Protein AF-W1I5A1-F1 (afdb_monomer)

pLDDT: mean 77.38, std 24.33, range [21.52, 97.81]

Sequence (381 aa):
MKEDLYLESRDSIVVKSNDLIQKSRFKLNLQQQKIILFLVSQIKQTDDDFKEYTFDIREFCRICGLDSIGGTNYETLKSALKELRDKSLYIMIDKNTETLVSWLDHVTFYKDKGLVSVSLDKAMKPYLLHLHENFTKYELIYTLRMKRKATPRLYELLKSYHYNSLKPYTVEFELDRLRTLLDSTKKTYDSFKYFRQFVLAPAIEEINEQTDIKVEMQTISYKRTVNAIRFTIEPQKPVDSFAHAAETDSIFMKKLESKQNQPKQKKQTEQQPKEKSKAGTELIEESQVQPQEAAEKPAQTAEHQPEPTDLNPAAQNAEPAGKPKRIQVRIYLKGQKDKPIKTFSSYDRTDIDRKTKEWLEENSYPLYSTSVGTSFRWEVS

Mean predicted aligned error: 17.55 Å

Structure (mmCIF, N/CA/C/O backbone):
data_AF-W1I5A1-F1
#
_entry.id   AF-W1I5A1-F1
#
loop_
_atom_site.group_PDB
_atom_site.id
_atom_site.type_symbol
_atom_site.label_atom_id
_atom_site.label_alt_id
_atom_site.label_comp_id
_atom_site.label_asym_id
_atom_site.label_entity_id
_atom_site.label_seq_id
_atom_site.pdbx_PDB_ins_code
_atom_site.Cartn_x
_atom_site.Cartn_y
_atom_site.Cartn_z
_atom_site.occupancy
_atom_site.B_iso_or_equiv
_atom_site.auth_seq_id
_atom_site.auth_comp_id
_atom_site.auth_asym_id
_atom_site.auth_atom_id
_atom_site.pdbx_PDB_model_num
ATOM 1 N N . MET A 1 1 ? 7.878 14.675 -24.325 1.00 37.81 1 MET A N 1
ATOM 2 C CA . MET A 1 1 ? 8.852 13.583 -24.048 1.00 37.81 1 MET A CA 1
ATOM 3 C C . MET A 1 1 ? 9.216 13.367 -22.574 1.00 37.81 1 MET A C 1
ATOM 5 O O . MET A 1 1 ? 9.738 12.303 -22.278 1.00 37.81 1 MET A O 1
ATOM 9 N N . LYS A 1 2 ? 9.022 14.312 -21.633 1.00 43.59 2 LYS A N 1
ATOM 10 C CA . LYS A 1 2 ? 9.286 14.067 -20.186 1.00 43.59 2 LYS A CA 1
ATOM 11 C C . LYS A 1 2 ? 8.039 14.109 -19.296 1.00 43.59 2 LYS A C 1
ATOM 13 O O . LYS A 1 2 ? 8.097 13.635 -18.160 1.00 43.59 2 LYS A O 1
ATOM 18 N N . GLU A 1 3 ? 6.946 14.679 -19.784 1.00 41.81 3 GLU A N 1
ATOM 19 C CA . GLU A 1 3 ? 5.642 14.698 -19.109 1.00 41.81 3 GLU A CA 1
ATOM 20 C C . GLU A 1 3 ? 4.789 13.495 -19.530 1.00 41.81 3 GLU A C 1
ATOM 22 O O . GLU A 1 3 ? 4.061 12.946 -18.708 1.00 41.81 3 GLU A O 1
ATOM 27 N N . ASP A 1 4 ? 4.961 13.052 -20.777 1.00 45.72 4 ASP A N 1
ATOM 28 C CA . ASP A 1 4 ? 4.125 12.081 -21.483 1.00 45.72 4 ASP A CA 1
ATOM 29 C C . ASP A 1 4 ? 3.917 10.787 -20.676 1.00 45.72 4 ASP A C 1
ATOM 31 O O . ASP A 1 4 ? 2.776 10.440 -20.402 1.00 45.72 4 ASP A O 1
ATOM 35 N N . LEU A 1 5 ? 4.978 10.147 -20.159 1.00 50.78 5 LEU A N 1
ATOM 36 C CA . LEU A 1 5 ? 4.840 8.891 -19.403 1.00 50.78 5 LEU A CA 1
ATOM 37 C C . LEU A 1 5 ? 4.122 9.042 -18.046 1.00 50.78 5 LEU A C 1
ATOM 39 O O . LEU A 1 5 ? 3.506 8.097 -17.557 1.00 50.78 5 LEU A O 1
ATOM 43 N N . TYR A 1 6 ? 4.179 10.221 -17.412 1.00 49.97 6 TYR A N 1
ATOM 44 C CA . TYR A 1 6 ? 3.407 10.462 -16.186 1.00 49.97 6 TYR A CA 1
ATOM 45 C C . TYR A 1 6 ? 1.931 10.721 -16.508 1.00 49.97 6 TYR A C 1
ATOM 47 O O . TYR A 1 6 ? 1.055 10.265 -15.773 1.00 49.97 6 TYR A O 1
ATOM 55 N N . LEU A 1 7 ? 1.653 11.395 -17.628 1.00 47.50 7 LEU A N 1
ATOM 56 C CA . LEU A 1 7 ? 0.304 11.537 -18.174 1.00 47.50 7 LEU A CA 1
ATOM 57 C C . LEU A 1 7 ? -0.276 10.174 -18.593 1.00 47.50 7 LEU A C 1
ATOM 59 O O . LEU A 1 7 ? -1.384 9.861 -18.179 1.00 47.50 7 LEU A O 1
ATOM 63 N N . GLU A 1 8 ? 0.490 9.307 -19.258 1.00 54.66 8 GLU A N 1
ATOM 64 C CA . GLU A 1 8 ? 0.111 7.906 -19.532 1.00 54.66 8 GLU A CA 1
ATOM 65 C C . GLU A 1 8 ? -0.122 7.102 -18.233 1.00 54.66 8 GLU A C 1
ATOM 67 O O . GLU A 1 8 ? -1.009 6.248 -18.158 1.00 54.66 8 GLU A O 1
ATOM 72 N N . SER A 1 9 ? 0.622 7.406 -17.161 1.00 56.25 9 SER A N 1
ATOM 73 C CA . SER A 1 9 ? 0.413 6.782 -15.847 1.00 56.25 9 SER A CA 1
ATOM 74 C C . SER A 1 9 ? -0.837 7.272 -15.097 1.00 56.25 9 SER A C 1
ATOM 76 O O . SER A 1 9 ? -1.254 6.607 -14.145 1.00 56.25 9 SER A O 1
ATOM 78 N N . ARG A 1 10 ? -1.467 8.388 -15.512 1.00 57.09 10 ARG A N 1
ATOM 79 C CA . ARG A 1 10 ? -2.765 8.827 -14.956 1.00 57.09 10 ARG A CA 1
ATOM 80 C C . ARG A 1 10 ? -3.887 7.873 -15.352 1.00 57.09 10 ARG A C 1
ATOM 82 O O . ARG A 1 10 ? -4.653 7.466 -14.485 1.00 57.09 10 ARG A O 1
ATOM 89 N N . ASP A 1 11 ? -3.907 7.462 -16.617 1.00 68.50 11 ASP A N 1
ATOM 90 C CA . ASP A 1 11 ? -4.944 6.589 -17.186 1.00 68.50 11 ASP A CA 1
ATOM 91 C C . ASP A 1 11 ? -4.661 5.090 -16.941 1.00 68.50 11 ASP A C 1
ATOM 93 O O . ASP A 1 11 ? -5.440 4.214 -17.320 1.00 68.50 11 ASP A O 1
ATOM 97 N N . SER A 1 12 ? -3.540 4.772 -16.285 1.00 86.19 12 SER A N 1
ATOM 98 C CA . SER A 1 12 ? -3.162 3.403 -15.931 1.00 86.19 12 SER A CA 1
ATOM 99 C C . SER A 1 12 ? -4.058 2.841 -14.823 1.00 86.19 12 SER A C 1
ATOM 101 O O . SER A 1 12 ? -4.171 3.408 -13.735 1.00 86.19 12 SER A O 1
ATOM 103 N N . ILE A 1 13 ? -4.657 1.674 -15.070 1.00 91.44 13 ILE A N 1
ATOM 104 C CA . ILE A 1 13 ? -5.559 0.989 -14.134 1.00 91.44 13 ILE A CA 1
ATOM 105 C C . ILE A 1 13 ? -4.813 -0.157 -13.446 1.00 91.44 13 ILE A C 1
ATOM 107 O O . ILE A 1 13 ? -4.116 -0.936 -14.089 1.00 91.44 13 ILE A O 1
ATOM 111 N N . VAL A 1 14 ? -5.001 -0.299 -12.136 1.00 94.38 14 VAL A N 1
ATOM 112 C CA . VAL A 1 14 ? -4.574 -1.480 -11.378 1.00 94.38 14 VAL A CA 1
ATOM 113 C C . VAL A 1 14 ? -5.748 -2.450 -11.287 1.00 94.38 14 VAL A C 1
ATOM 115 O O . VAL A 1 14 ? -6.845 -2.048 -10.899 1.00 94.38 14 VAL A O 1
ATOM 118 N N . VAL A 1 15 ? -5.519 -3.726 -11.607 1.00 94.44 15 VAL A N 1
ATOM 119 C CA . VAL A 1 15 ? -6.516 -4.803 -11.480 1.00 94.44 15 VAL A CA 1
ATOM 120 C C . VAL A 1 15 ? -5.944 -5.925 -10.615 1.00 94.44 15 VAL A C 1
ATOM 122 O O . VAL A 1 15 ? -4.810 -6.353 -10.820 1.00 94.44 15 VAL A O 1
ATOM 125 N N . LYS A 1 16 ? -6.711 -6.384 -9.620 1.00 94.75 16 LYS A N 1
ATOM 126 C CA . LYS A 1 16 ? -6.324 -7.480 -8.712 1.00 94.75 16 LYS A CA 1
ATOM 127 C C . LYS A 1 16 ? -7.543 -8.277 -8.275 1.00 94.75 16 LYS A C 1
ATOM 129 O O . LYS A 1 16 ? -8.599 -7.695 -8.037 1.00 94.75 16 LYS A O 1
ATOM 134 N N . SER A 1 17 ? -7.384 -9.581 -8.075 1.00 94.00 17 SER A N 1
ATOM 135 C CA . SER A 1 17 ? -8.409 -10.402 -7.420 1.00 94.00 17 SER A CA 1
ATOM 136 C C . SER A 1 17 ? -8.739 -9.886 -6.010 1.00 94.00 17 SER A C 1
ATOM 138 O O . SER A 1 17 ? -7.867 -9.428 -5.262 1.00 94.00 17 SER A O 1
ATOM 140 N N . ASN A 1 18 ? -10.005 -10.012 -5.617 1.00 93.00 18 ASN A N 1
ATOM 141 C CA . ASN A 1 18 ? -10.470 -9.677 -4.274 1.00 93.00 18 ASN A CA 1
ATOM 142 C C . ASN A 1 18 ? -9.824 -10.584 -3.228 1.00 93.00 18 ASN A C 1
ATOM 144 O O . ASN A 1 18 ? -9.562 -10.128 -2.123 1.00 93.00 18 ASN A O 1
ATOM 148 N N . ASP A 1 19 ? -9.477 -11.822 -3.576 1.00 90.25 19 ASP A N 1
ATOM 149 C CA . ASP A 1 19 ? -8.738 -12.730 -2.698 1.00 90.25 19 ASP A CA 1
ATOM 150 C C . ASP A 1 19 ? -7.341 -12.202 -2.356 1.00 90.25 19 ASP A C 1
ATOM 152 O O . ASP A 1 19 ? -6.984 -12.112 -1.175 1.00 90.25 19 ASP A O 1
ATOM 156 N N . LEU A 1 20 ? -6.582 -11.746 -3.361 1.00 92.06 20 LEU A N 1
ATOM 157 C CA . LEU A 1 20 ? -5.288 -11.098 -3.142 1.00 92.06 20 LEU A CA 1
ATOM 158 C C . LEU A 1 20 ? -5.415 -9.790 -2.358 1.00 92.06 20 LEU A C 1
ATOM 160 O O . LEU A 1 20 ? -4.463 -9.399 -1.685 1.00 92.06 20 LEU A O 1
ATOM 164 N N . ILE A 1 21 ? -6.561 -9.112 -2.389 1.00 92.94 21 ILE A N 1
ATOM 165 C CA . ILE A 1 21 ? -6.779 -7.916 -1.570 1.00 92.94 21 ILE A CA 1
ATOM 166 C C . ILE A 1 21 ? -7.213 -8.281 -0.142 1.00 92.94 21 ILE A C 1
ATOM 168 O O . ILE A 1 21 ? -6.615 -7.779 0.806 1.00 92.94 21 ILE A O 1
ATOM 172 N N . GLN A 1 22 ? -8.212 -9.140 0.045 1.00 91.31 22 GLN A N 1
ATOM 173 C CA . GLN A 1 22 ? -8.935 -9.328 1.310 1.00 91.31 22 GLN A CA 1
ATOM 174 C C . GLN A 1 22 ? -8.353 -10.422 2.218 1.00 91.31 22 GLN A C 1
ATOM 176 O O . GLN A 1 22 ? -8.508 -10.344 3.443 1.00 91.31 22 GLN A O 1
ATOM 181 N N . LYS A 1 23 ? -7.717 -11.456 1.645 1.00 86.19 23 LYS A N 1
ATOM 182 C CA . LYS A 1 23 ? -7.197 -12.623 2.391 1.00 86.19 23 LYS A CA 1
ATOM 183 C C . LYS A 1 23 ? -5.711 -12.493 2.744 1.00 86.19 23 LYS A C 1
ATOM 185 O O . LYS A 1 23 ? -5.249 -13.092 3.711 1.00 86.19 23 LYS A O 1
ATOM 190 N N . SER A 1 24 ? -4.973 -11.692 1.984 1.00 83.69 24 SER A N 1
ATOM 191 C CA . SER A 1 24 ? -3.522 -11.528 2.091 1.00 83.69 24 SER A CA 1
ATOM 192 C C . SER A 1 24 ? -3.062 -10.618 3.241 1.00 83.69 24 SER A C 1
ATOM 194 O O . SER A 1 24 ? -3.786 -9.749 3.743 1.00 83.69 24 SER A O 1
ATOM 196 N N . ARG A 1 25 ? -1.792 -10.770 3.638 1.00 81.62 25 ARG A N 1
ATOM 197 C CA . ARG A 1 25 ? -1.124 -9.923 4.641 1.00 81.62 25 ARG A CA 1
ATOM 198 C C . ARG A 1 25 ? 0.239 -9.487 4.107 1.00 81.62 25 ARG A C 1
ATOM 200 O O . ARG A 1 25 ? 1.109 -10.321 3.884 1.00 81.62 25 ARG A O 1
ATOM 207 N N . PHE A 1 26 ? 0.438 -8.182 3.920 1.00 79.12 26 PHE A N 1
ATOM 208 C CA . PHE A 1 26 ? 1.614 -7.644 3.230 1.00 79.12 26 PHE A CA 1
ATOM 209 C C . PHE A 1 26 ? 2.441 -6.713 4.126 1.00 79.12 26 PHE A C 1
ATOM 211 O O . PHE A 1 26 ? 1.962 -5.659 4.541 1.00 79.12 26 PHE A O 1
ATOM 218 N N . LYS A 1 27 ? 3.721 -7.034 4.357 1.00 87.81 27 LYS A N 1
ATOM 219 C CA . LYS A 1 27 ? 4.655 -6.183 5.128 1.00 87.81 27 LYS A CA 1
ATOM 220 C C . LYS A 1 27 ? 5.444 -5.213 4.242 1.00 87.81 27 LYS A C 1
ATOM 222 O O . LYS A 1 27 ? 6.680 -5.161 4.262 1.00 87.81 27 LYS A O 1
ATOM 227 N N . LEU A 1 28 ? 4.717 -4.456 3.421 1.00 91.94 28 LEU A N 1
ATOM 228 C CA . LEU A 1 28 ? 5.284 -3.510 2.457 1.00 91.94 28 LEU A CA 1
ATOM 229 C C . LEU A 1 28 ? 5.309 -2.081 3.010 1.00 91.94 28 LEU A C 1
ATOM 231 O O . LEU A 1 28 ? 4.318 -1.581 3.552 1.00 91.94 28 LEU A O 1
ATOM 235 N N . ASN A 1 29 ? 6.441 -1.396 2.843 1.00 92.75 29 ASN A N 1
ATOM 236 C CA . ASN A 1 29 ? 6.502 0.051 3.049 1.00 92.75 29 ASN A CA 1
ATOM 237 C C . ASN A 1 29 ? 5.750 0.786 1.912 1.00 92.75 29 ASN A C 1
ATOM 239 O O . ASN A 1 29 ? 5.402 0.180 0.902 1.00 92.75 29 ASN A O 1
ATOM 243 N N . LEU A 1 30 ? 5.482 2.088 2.069 1.00 93.25 30 LEU A N 1
ATOM 244 C CA . LEU A 1 30 ? 4.704 2.862 1.087 1.00 93.25 30 LEU A CA 1
ATOM 245 C C . LEU A 1 30 ? 5.304 2.816 -0.329 1.00 93.25 30 LEU A C 1
ATOM 247 O O . LEU A 1 30 ? 4.573 2.711 -1.306 1.00 93.25 30 LEU A O 1
ATOM 251 N N . GLN A 1 31 ? 6.631 2.877 -0.436 1.00 92.31 31 GLN A N 1
ATOM 252 C CA . GLN A 1 31 ? 7.333 2.870 -1.718 1.00 92.31 31 GLN A CA 1
ATOM 253 C C . GLN A 1 31 ? 7.215 1.499 -2.392 1.00 92.31 31 GLN A C 1
ATOM 255 O O . GLN A 1 31 ? 6.891 1.411 -3.567 1.00 92.31 31 GLN A O 1
ATOM 260 N N . GLN A 1 32 ? 7.377 0.419 -1.624 1.00 94.31 32 GLN A N 1
ATOM 261 C CA . GLN A 1 32 ? 7.165 -0.955 -2.089 1.00 94.31 32 GLN A CA 1
ATOM 262 C C . GLN A 1 32 ? 5.728 -1.204 -2.558 1.00 94.31 32 GLN A C 1
ATOM 264 O O . GLN A 1 32 ? 5.537 -1.872 -3.568 1.00 94.31 32 GLN A O 1
ATOM 269 N N . GLN A 1 33 ? 4.727 -0.640 -1.872 1.00 94.94 33 GLN A N 1
ATOM 270 C CA . GLN A 1 33 ? 3.340 -0.689 -2.346 1.00 94.94 33 GLN A CA 1
ATOM 271 C C . GLN A 1 33 ? 3.211 0.007 -3.709 1.00 94.94 33 GLN A C 1
ATOM 273 O O . GLN A 1 33 ? 2.696 -0.602 -4.639 1.00 94.94 33 GLN A O 1
ATOM 278 N N . LYS A 1 34 ? 3.747 1.227 -3.868 1.00 94.12 34 LYS A N 1
ATOM 279 C CA . LYS A 1 34 ? 3.714 1.964 -5.147 1.00 94.12 34 LYS A CA 1
ATOM 280 C C . LYS A 1 34 ? 4.428 1.237 -6.287 1.00 94.12 34 LYS A C 1
ATOM 282 O O . LYS A 1 34 ? 3.874 1.179 -7.376 1.00 94.12 34 LYS A O 1
ATOM 287 N N . ILE A 1 35 ? 5.587 0.626 -6.026 1.00 95.12 35 ILE A N 1
ATOM 288 C CA . ILE A 1 35 ? 6.309 -0.209 -7.002 1.00 95.12 35 ILE A CA 1
ATOM 289 C C . ILE A 1 35 ? 5.425 -1.362 -7.486 1.00 95.12 35 ILE A C 1
ATOM 291 O O . ILE A 1 35 ? 5.276 -1.548 -8.688 1.00 95.12 35 ILE A O 1
ATOM 295 N N . ILE A 1 36 ? 4.808 -2.118 -6.572 1.00 95.19 36 ILE A N 1
ATOM 296 C CA . ILE A 1 36 ? 3.917 -3.227 -6.943 1.00 95.19 36 ILE A CA 1
ATOM 297 C C . ILE A 1 36 ? 2.693 -2.739 -7.707 1.00 95.19 36 ILE A C 1
ATOM 299 O O . ILE A 1 36 ? 2.301 -3.361 -8.686 1.00 95.19 36 ILE A O 1
ATOM 303 N N . LEU A 1 37 ? 2.091 -1.634 -7.280 1.00 95.12 37 LEU A N 1
ATOM 304 C CA . LEU A 1 37 ? 0.915 -1.068 -7.933 1.00 95.12 37 LEU A CA 1
ATOM 305 C C . LEU A 1 37 ? 1.238 -0.603 -9.358 1.00 95.12 37 LEU A C 1
ATOM 307 O O . LEU A 1 37 ? 0.481 -0.914 -10.273 1.00 95.12 37 LEU A O 1
ATOM 311 N N . PHE A 1 38 ? 2.391 0.039 -9.555 1.00 94.50 38 PHE A N 1
ATOM 312 C CA . PHE A 1 38 ? 2.901 0.409 -10.873 1.00 94.50 38 PHE A CA 1
ATOM 313 C C . PHE A 1 38 ? 3.187 -0.818 -11.752 1.00 94.50 38 PHE A C 1
ATOM 315 O O . PHE A 1 38 ? 2.728 -0.860 -12.886 1.00 94.50 38 PHE A O 1
ATOM 322 N N . LEU A 1 39 ? 3.873 -1.847 -11.236 1.00 94.88 39 LEU A N 1
ATOM 323 C CA . LEU A 1 39 ? 4.146 -3.076 -11.998 1.00 94.88 39 LEU A CA 1
ATOM 324 C C . LEU A 1 39 ? 2.858 -3.819 -12.388 1.00 94.88 39 LEU A C 1
ATOM 326 O O . LEU A 1 39 ? 2.734 -4.272 -13.522 1.00 94.88 39 LEU A O 1
ATOM 330 N N . VAL A 1 40 ? 1.879 -3.907 -11.482 1.00 95.06 40 VAL A N 1
ATOM 331 C CA . VAL A 1 40 ? 0.571 -4.521 -11.768 1.00 95.06 40 VAL A CA 1
ATOM 332 C C . VAL A 1 40 ? -0.203 -3.730 -12.827 1.00 95.06 40 VAL A C 1
ATOM 334 O O . VAL A 1 40 ? -0.901 -4.341 -13.628 1.00 95.06 40 VAL A O 1
ATOM 337 N N . SER A 1 41 ? -0.059 -2.402 -12.899 1.00 93.50 41 SER A N 1
ATOM 338 C CA . SER A 1 41 ? -0.727 -1.605 -13.940 1.00 93.50 41 SER A CA 1
ATOM 339 C C . SER A 1 41 ? -0.142 -1.790 -15.347 1.00 93.50 41 SER A C 1
ATOM 341 O O . SER A 1 41 ? -0.739 -1.312 -16.306 1.00 93.50 41 SER A O 1
ATOM 343 N N . GLN A 1 42 ? 1.025 -2.434 -15.486 1.00 92.50 42 GLN A N 1
ATOM 344 C CA . GLN A 1 42 ? 1.625 -2.737 -16.794 1.00 92.50 42 GLN A CA 1
ATOM 345 C C . GLN A 1 42 ? 1.075 -4.030 -17.419 1.00 92.50 42 GLN A C 1
ATOM 347 O O . GLN A 1 42 ? 1.330 -4.299 -18.594 1.00 92.50 42 GLN A O 1
ATOM 352 N N . ILE A 1 43 ? 0.327 -4.824 -16.646 1.00 91.94 43 ILE A N 1
ATOM 353 C CA . ILE A 1 43 ? -0.321 -6.055 -17.102 1.00 91.94 43 ILE A CA 1
ATOM 354 C C . ILE A 1 43 ? -1.475 -5.692 -18.039 1.00 91.94 43 ILE A C 1
ATOM 356 O O . ILE A 1 43 ? -2.386 -4.950 -17.663 1.00 91.94 43 ILE A O 1
ATOM 360 N N . LYS A 1 44 ? -1.485 -6.257 -19.247 1.00 88.25 44 LYS A N 1
ATOM 361 C CA . LYS A 1 44 ? -2.613 -6.118 -20.177 1.00 88.25 44 LYS A CA 1
ATOM 362 C C . LYS A 1 44 ? -3.618 -7.242 -19.952 1.00 88.25 44 LYS A C 1
ATOM 364 O O . LYS A 1 44 ? -3.255 -8.368 -19.636 1.00 88.25 44 LYS A O 1
ATOM 369 N N . GLN A 1 45 ? -4.898 -6.965 -20.200 1.00 81.75 45 GLN A N 1
ATOM 370 C CA . GLN A 1 45 ? -5.968 -7.974 -20.099 1.00 81.75 45 GLN A CA 1
ATOM 371 C C . GLN A 1 45 ? -5.786 -9.157 -21.071 1.00 81.75 45 GLN A C 1
ATOM 373 O O . GLN A 1 45 ? -6.380 -10.210 -20.874 1.00 81.75 45 GLN A O 1
ATOM 378 N N . THR A 1 46 ? -4.970 -8.972 -22.113 1.00 85.06 46 THR A N 1
ATOM 379 C CA . THR A 1 46 ? -4.618 -9.962 -23.140 1.00 85.06 46 THR A CA 1
ATOM 380 C C . THR A 1 46 ? -3.300 -10.695 -22.856 1.00 85.06 46 THR A C 1
ATOM 382 O O . THR A 1 46 ? -2.751 -11.303 -23.769 1.00 85.06 46 THR A O 1
ATOM 385 N N . ASP A 1 47 ? -2.715 -10.558 -21.663 1.00 89.75 47 ASP A N 1
ATOM 386 C CA . ASP A 1 47 ? -1.450 -11.215 -21.318 1.00 89.75 47 ASP A CA 1
ATOM 387 C C . ASP A 1 47 ? -1.703 -12.591 -20.677 1.00 89.75 47 ASP A C 1
ATOM 389 O O . ASP A 1 47 ? -2.237 -12.669 -19.573 1.00 89.75 47 ASP A O 1
ATOM 393 N N . ASP A 1 48 ? -1.271 -13.670 -21.341 1.00 90.62 48 ASP A N 1
ATOM 394 C CA . ASP A 1 48 ? -1.348 -15.052 -20.818 1.00 90.62 48 ASP A CA 1
ATOM 395 C C . ASP A 1 48 ? -0.186 -15.411 -19.855 1.00 90.62 48 ASP A C 1
ATOM 397 O O . ASP A 1 48 ? -0.215 -16.397 -19.106 1.00 90.62 48 ASP A O 1
ATOM 401 N N . ASP A 1 49 ? 0.881 -14.607 -19.862 1.00 93.06 49 ASP A N 1
ATOM 402 C CA . ASP A 1 49 ? 2.030 -14.729 -18.962 1.00 93.06 49 ASP A CA 1
ATOM 403 C C . ASP A 1 49 ? 2.565 -13.349 -18.560 1.00 93.06 49 ASP A C 1
ATOM 405 O O . ASP A 1 49 ? 2.426 -12.365 -19.293 1.00 93.06 49 ASP A O 1
ATOM 409 N N . PHE A 1 50 ? 3.225 -13.286 -17.405 1.00 92.25 50 PHE A N 1
ATOM 410 C CA . PHE A 1 50 ? 3.970 -12.106 -17.000 1.00 92.25 50 PHE A CA 1
ATOM 411 C C . PHE A 1 50 ? 5.207 -11.941 -17.879 1.00 92.25 50 PHE A C 1
ATOM 413 O O . PHE A 1 50 ? 5.988 -12.869 -18.092 1.00 92.25 50 PHE A O 1
ATOM 420 N N . LYS A 1 51 ? 5.392 -10.716 -18.363 1.00 91.25 51 LYS A N 1
ATOM 421 C CA . LYS A 1 51 ? 6.544 -10.309 -19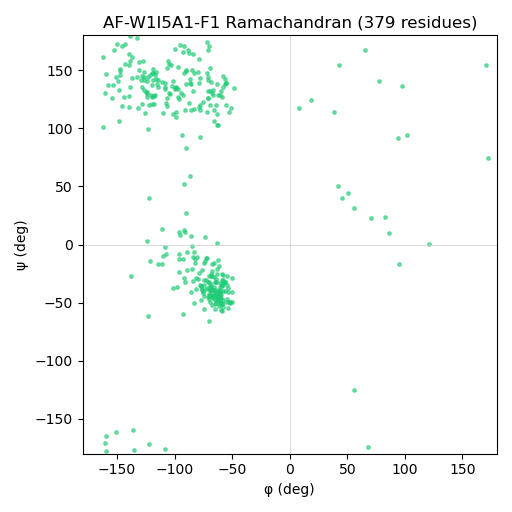.167 1.00 91.25 51 LYS A CA 1
ATOM 422 C C . LYS A 1 51 ? 7.642 -9.742 -18.264 1.00 91.25 51 LYS A C 1
ATOM 424 O O . LYS A 1 51 ? 7.400 -9.410 -17.103 1.00 91.25 51 LYS A O 1
ATOM 429 N N . GLU A 1 52 ? 8.849 -9.611 -18.806 1.00 93.31 52 GLU A N 1
ATOM 430 C CA . GLU A 1 52 ? 9.850 -8.714 -18.226 1.00 93.31 52 GLU A CA 1
ATOM 431 C C . GLU A 1 52 ? 9.473 -7.268 -18.565 1.00 93.31 52 GLU A C 1
ATOM 433 O O . GLU A 1 52 ? 9.341 -6.909 -19.737 1.00 93.31 52 GLU A O 1
ATOM 438 N N . TYR A 1 53 ? 9.303 -6.434 -17.542 1.00 93.38 53 TYR A N 1
ATOM 439 C CA . TYR A 1 53 ? 8.999 -5.017 -17.698 1.00 93.38 53 TYR A CA 1
ATOM 440 C C . TYR A 1 53 ? 10.277 -4.198 -17.485 1.00 93.38 53 TYR A C 1
ATOM 442 O O . TYR A 1 53 ? 10.810 -4.152 -16.375 1.00 93.38 53 TYR A O 1
ATOM 450 N N . THR A 1 54 ? 10.779 -3.565 -18.550 1.00 94.88 54 THR A N 1
ATOM 451 C CA . THR A 1 54 ? 12.000 -2.739 -18.533 1.00 94.88 54 THR A CA 1
ATOM 452 C C . THR A 1 54 ? 11.677 -1.243 -18.461 1.00 94.88 54 THR A C 1
ATOM 454 O O . THR A 1 54 ? 10.853 -0.752 -19.226 1.00 94.88 54 THR A O 1
ATOM 457 N N . PHE A 1 55 ? 12.378 -0.502 -17.594 1.00 92.94 55 PHE A N 1
ATOM 458 C CA . PHE A 1 55 ? 12.180 0.936 -17.349 1.00 92.94 55 PHE A CA 1
ATOM 459 C C . PHE A 1 55 ? 13.517 1.690 -17.189 1.00 92.94 55 PHE A C 1
ATOM 461 O O . PHE A 1 55 ? 14.501 1.114 -16.716 1.00 92.94 55 PHE A O 1
ATOM 468 N N . ASP A 1 56 ? 13.554 3.000 -17.485 1.00 92.56 56 ASP A N 1
ATOM 469 C CA . ASP A 1 56 ? 14.645 3.887 -17.030 1.00 92.56 56 ASP A CA 1
ATOM 470 C C . ASP A 1 56 ? 14.592 4.029 -15.499 1.00 92.56 56 ASP A C 1
ATOM 472 O O . ASP A 1 56 ? 13.541 4.262 -14.900 1.00 92.56 56 ASP A O 1
ATOM 476 N N . ILE A 1 57 ? 15.744 3.888 -14.842 1.00 90.81 57 ILE A N 1
ATOM 477 C CA . ILE A 1 57 ? 15.842 3.867 -13.373 1.00 90.81 57 ILE A CA 1
ATOM 478 C C . ILE A 1 57 ? 15.410 5.197 -12.735 1.00 90.81 57 ILE A C 1
ATOM 480 O O . ILE A 1 57 ? 14.878 5.208 -11.622 1.00 90.81 57 ILE A O 1
ATOM 484 N N . ARG A 1 58 ? 15.637 6.332 -13.403 1.00 86.62 58 ARG A N 1
ATOM 485 C CA . ARG A 1 58 ? 15.225 7.658 -12.913 1.00 86.62 58 ARG A CA 1
ATOM 486 C C . ARG A 1 58 ? 13.723 7.838 -13.086 1.00 86.62 58 ARG A C 1
ATOM 488 O O . ARG A 1 58 ? 13.083 8.327 -12.164 1.00 86.62 58 ARG A O 1
ATOM 495 N N . GLU A 1 59 ? 13.171 7.403 -14.215 1.00 84.38 59 GLU A N 1
ATOM 496 C CA . GLU A 1 59 ? 11.726 7.394 -14.479 1.00 84.38 59 GLU A CA 1
ATOM 497 C C . GLU A 1 59 ? 10.965 6.553 -13.444 1.00 84.38 59 GLU A C 1
ATOM 499 O O . GLU A 1 59 ? 10.047 7.055 -12.795 1.00 84.38 59 GLU A O 1
ATOM 504 N N . PHE A 1 60 ? 11.401 5.312 -13.210 1.00 90.00 60 PHE A N 1
ATOM 505 C CA . PHE A 1 60 ? 10.807 4.419 -12.210 1.00 90.00 60 PHE A CA 1
ATOM 506 C C . PHE A 1 60 ? 10.853 5.068 -10.815 1.00 90.00 60 PHE A C 1
ATOM 508 O O . PHE A 1 60 ? 9.835 5.162 -10.120 1.00 90.00 60 PHE A O 1
ATOM 515 N N . CYS A 1 61 ? 12.013 5.604 -10.417 1.00 88.69 61 CYS A N 1
ATOM 516 C CA . CYS A 1 61 ? 12.151 6.310 -9.143 1.00 88.69 61 CYS A CA 1
ATOM 517 C C . CYS A 1 61 ? 11.243 7.541 -9.024 1.00 88.69 61 CYS A C 1
ATOM 519 O O . CYS A 1 61 ? 10.708 7.794 -7.940 1.00 88.69 61 CYS A O 1
ATOM 521 N N . ARG A 1 62 ? 11.040 8.274 -10.122 1.00 84.31 62 ARG A N 1
ATOM 522 C CA . ARG A 1 62 ? 10.150 9.435 -10.203 1.00 84.31 62 ARG A CA 1
ATOM 523 C C . ARG A 1 62 ? 8.692 9.037 -9.986 1.00 84.31 62 ARG A C 1
ATOM 525 O O . ARG A 1 62 ? 8.065 9.548 -9.060 1.00 84.31 62 ARG A O 1
ATOM 532 N N . ILE A 1 63 ? 8.187 8.086 -10.775 1.00 85.19 63 ILE A N 1
ATOM 533 C CA . ILE A 1 63 ? 6.789 7.618 -10.733 1.00 85.19 63 ILE A CA 1
ATOM 534 C C . ILE A 1 63 ? 6.446 7.038 -9.355 1.00 85.19 63 ILE A C 1
ATOM 536 O O . ILE A 1 63 ? 5.442 7.410 -8.750 1.00 85.19 63 ILE A O 1
ATOM 540 N N . CYS A 1 64 ? 7.307 6.177 -8.803 1.00 87.25 64 CYS A N 1
ATOM 541 C CA . CYS A 1 64 ? 7.050 5.561 -7.498 1.00 87.25 64 CYS A CA 1
ATOM 542 C C . CYS A 1 64 ? 7.261 6.515 -6.308 1.00 87.25 64 CYS A C 1
ATOM 544 O O . CYS A 1 64 ? 6.778 6.232 -5.213 1.00 87.25 64 CYS A O 1
ATOM 546 N N . GLY A 1 65 ? 7.940 7.653 -6.498 1.00 84.19 65 GLY A N 1
ATOM 547 C CA . GLY A 1 65 ? 8.245 8.609 -5.428 1.00 84.19 65 GLY A CA 1
ATOM 548 C C . GLY A 1 65 ? 9.489 8.260 -4.596 1.00 84.19 65 GLY A C 1
ATOM 549 O O . GLY A 1 65 ? 9.611 8.728 -3.458 1.00 84.19 65 GLY A O 1
ATOM 550 N N . LEU A 1 66 ? 10.408 7.474 -5.165 1.00 81.56 66 LEU A N 1
ATOM 551 C CA . LEU A 1 66 ? 11.719 7.102 -4.614 1.00 81.56 66 LEU A CA 1
ATOM 552 C C . LEU A 1 66 ? 12.820 8.146 -4.865 1.00 81.56 66 LEU A C 1
ATOM 554 O O . LEU A 1 66 ? 13.925 7.986 -4.349 1.00 81.56 66 LEU A O 1
ATOM 558 N N . ASP A 1 67 ? 12.550 9.197 -5.647 1.00 73.00 67 ASP A N 1
ATOM 559 C CA . ASP A 1 67 ? 13.562 10.182 -6.047 1.00 73.00 67 ASP A CA 1
ATOM 560 C C . ASP A 1 67 ? 14.365 10.759 -4.873 1.00 73.00 67 ASP A C 1
ATOM 562 O O . ASP A 1 67 ? 13.838 11.466 -4.001 1.00 73.00 67 ASP A O 1
ATOM 566 N N . SER A 1 68 ? 15.669 10.508 -4.912 1.00 64.12 68 SER A N 1
ATOM 567 C CA . SER A 1 68 ? 16.643 10.899 -3.901 1.00 64.12 68 SER A CA 1
ATOM 568 C C . SER A 1 68 ? 17.473 12.097 -4.367 1.00 64.12 68 SER A C 1
ATOM 570 O O . SER A 1 68 ? 18.045 12.115 -5.459 1.00 64.12 68 SER A O 1
ATOM 572 N N . ILE A 1 69 ? 17.560 13.120 -3.515 1.00 55.22 69 ILE A N 1
ATOM 573 C CA . ILE A 1 69 ? 18.417 14.283 -3.760 1.00 55.22 69 ILE A CA 1
ATOM 574 C C . ILE A 1 69 ? 19.869 13.820 -3.577 1.00 55.22 69 ILE A C 1
ATOM 576 O O . ILE A 1 69 ? 20.256 13.446 -2.474 1.00 55.22 69 ILE A O 1
ATOM 580 N N . GLY A 1 70 ? 20.657 13.817 -4.657 1.00 58.72 70 GLY A N 1
ATOM 581 C CA . GLY A 1 70 ? 22.066 13.392 -4.640 1.00 58.72 70 GLY A CA 1
ATOM 582 C C . GLY A 1 70 ? 22.430 12.220 -5.559 1.00 58.72 70 GLY A C 1
ATOM 583 O O . GLY A 1 70 ? 23.598 11.851 -5.615 1.00 58.72 70 GLY A O 1
ATOM 584 N N . GLY A 1 71 ? 21.482 11.657 -6.319 1.00 67.44 71 GLY A N 1
ATOM 585 C CA . GLY A 1 71 ? 21.785 10.654 -7.354 1.00 67.44 71 GLY A CA 1
ATOM 586 C C . GLY A 1 71 ? 21.859 9.207 -6.857 1.00 67.44 71 GLY A C 1
ATOM 587 O O . GLY A 1 71 ? 22.211 8.315 -7.622 1.00 67.44 71 GLY A O 1
ATOM 588 N N . THR A 1 72 ? 21.457 8.942 -5.614 1.00 80.31 72 THR A N 1
ATOM 589 C CA . THR A 1 72 ? 21.388 7.592 -5.030 1.00 80.31 72 THR A CA 1
ATOM 590 C C . THR A 1 72 ? 20.226 6.729 -5.549 1.00 80.31 72 THR A C 1
ATOM 592 O O . THR A 1 72 ? 20.044 5.614 -5.067 1.00 80.31 72 THR A O 1
ATOM 595 N N . ASN A 1 73 ? 19.473 7.193 -6.560 1.00 83.94 73 ASN A N 1
ATOM 596 C CA . ASN A 1 73 ? 18.298 6.514 -7.128 1.00 83.94 73 ASN A CA 1
ATOM 597 C C . ASN A 1 73 ? 18.562 5.041 -7.479 1.00 83.94 73 ASN A C 1
ATOM 599 O O . ASN A 1 73 ? 17.715 4.200 -7.199 1.00 83.94 73 ASN A O 1
ATOM 603 N N . TYR A 1 74 ? 19.737 4.723 -8.037 1.00 88.69 74 TYR A N 1
ATOM 604 C CA . TYR A 1 74 ? 20.131 3.349 -8.361 1.00 88.69 74 TYR A CA 1
ATOM 605 C C . TYR A 1 74 ? 20.152 2.439 -7.121 1.00 88.69 74 TYR A C 1
ATOM 607 O O . TYR A 1 74 ? 19.451 1.431 -7.088 1.00 88.69 74 TYR A O 1
ATOM 615 N N . GLU A 1 75 ? 20.907 2.799 -6.075 1.00 90.00 75 GLU A N 1
ATOM 616 C CA . GLU A 1 75 ? 21.012 1.965 -4.867 1.00 90.00 75 GLU A CA 1
ATOM 617 C C . GLU A 1 75 ? 19.713 1.973 -4.049 1.00 90.00 75 GLU A C 1
ATOM 619 O O . GLU A 1 75 ? 19.344 0.952 -3.471 1.00 90.00 75 GLU A O 1
ATOM 624 N N . THR A 1 76 ? 18.966 3.083 -4.050 1.00 90.19 76 THR A N 1
ATOM 625 C CA . THR A 1 76 ? 17.639 3.150 -3.419 1.00 90.19 76 THR A CA 1
ATOM 626 C C . THR A 1 76 ? 16.650 2.188 -4.085 1.00 90.19 76 THR A C 1
ATOM 628 O O . THR A 1 76 ? 16.009 1.403 -3.385 1.00 90.19 76 THR A O 1
ATOM 631 N N . LEU A 1 77 ? 16.555 2.189 -5.421 1.00 92.56 77 LEU A N 1
ATOM 632 C CA . LEU A 1 77 ? 15.679 1.280 -6.165 1.00 92.56 77 LEU A CA 1
ATOM 633 C C . LEU A 1 77 ? 16.130 -0.176 -6.029 1.00 92.56 77 LEU A C 1
ATOM 635 O O . LEU A 1 77 ? 15.309 -1.051 -5.772 1.00 92.56 77 LEU A O 1
ATOM 639 N N . LYS A 1 78 ? 17.437 -0.434 -6.126 1.00 93.44 78 LYS A N 1
ATOM 640 C CA . LYS A 1 78 ? 18.032 -1.764 -5.942 1.00 93.44 78 LYS A CA 1
ATOM 641 C C . LYS A 1 78 ? 17.753 -2.337 -4.552 1.00 93.44 78 LYS A C 1
ATOM 643 O O . LYS A 1 78 ? 17.364 -3.497 -4.454 1.00 93.44 78 LYS A O 1
ATOM 648 N N . SER A 1 79 ? 17.868 -1.534 -3.491 1.00 93.25 79 SER A N 1
ATOM 649 C CA . SER A 1 79 ? 17.486 -1.955 -2.136 1.00 93.25 79 SER A CA 1
ATOM 650 C C . SER A 1 79 ? 15.979 -2.198 -2.021 1.00 93.25 79 SER A C 1
ATOM 652 O O . SER A 1 79 ? 15.567 -3.214 -1.466 1.00 93.25 79 SER A O 1
ATOM 654 N N . ALA A 1 80 ? 15.149 -1.307 -2.576 1.00 93.75 80 ALA A N 1
ATOM 655 C CA . ALA A 1 80 ? 13.694 -1.431 -2.513 1.00 93.75 80 ALA A CA 1
ATOM 656 C C . ALA A 1 80 ? 13.177 -2.682 -3.243 1.00 93.75 80 ALA A C 1
ATOM 658 O O . ALA A 1 80 ? 12.343 -3.394 -2.682 1.00 93.75 80 ALA A O 1
ATOM 659 N N . LEU A 1 81 ? 13.695 -2.966 -4.445 1.00 95.31 81 LEU A N 1
ATOM 660 C CA . LEU A 1 81 ? 13.372 -4.156 -5.237 1.00 95.31 81 LEU A CA 1
ATOM 661 C C . LEU A 1 81 ? 13.919 -5.436 -4.597 1.00 95.31 81 LEU A C 1
ATOM 663 O O . LEU A 1 81 ? 13.201 -6.431 -4.563 1.00 95.31 81 LEU A O 1
ATOM 667 N N . LYS A 1 82 ? 15.130 -5.415 -4.018 1.00 95.38 82 LYS A N 1
ATOM 668 C CA . LYS A 1 82 ? 15.658 -6.563 -3.264 1.00 95.38 82 LYS A CA 1
ATOM 669 C C . LYS A 1 82 ? 14.773 -6.888 -2.058 1.00 95.38 82 LYS A C 1
ATOM 671 O O . LYS A 1 82 ? 14.300 -8.010 -1.944 1.00 95.38 82 LYS A O 1
ATOM 676 N N . GLU A 1 83 ? 14.482 -5.909 -1.200 1.00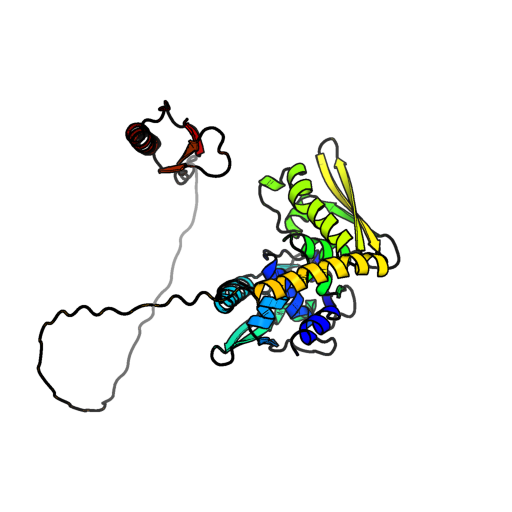 94.25 83 GLU A N 1
ATOM 677 C CA . GLU A 1 83 ? 13.580 -6.114 -0.055 1.00 94.25 83 GLU A CA 1
ATOM 678 C C . GLU A 1 83 ? 12.180 -6.586 -0.472 1.00 94.25 83 GLU A C 1
ATOM 680 O O . GLU A 1 83 ? 11.501 -7.249 0.305 1.00 94.25 83 GLU A O 1
ATOM 685 N N . LEU A 1 84 ? 11.711 -6.185 -1.654 1.00 93.88 84 LEU A N 1
ATOM 686 C CA . LEU A 1 84 ? 10.412 -6.578 -2.191 1.00 93.88 84 LEU A CA 1
ATOM 687 C C . LEU A 1 84 ? 10.432 -8.020 -2.718 1.00 93.88 84 LEU A C 1
ATOM 689 O O . LEU A 1 84 ? 9.478 -8.758 -2.493 1.00 93.88 84 LEU A O 1
ATOM 693 N N . ARG A 1 85 ? 11.541 -8.432 -3.345 1.00 94.12 85 ARG A N 1
ATOM 694 C CA . ARG A 1 85 ? 11.811 -9.804 -3.796 1.00 94.12 85 ARG A CA 1
ATOM 695 C C . ARG A 1 85 ? 12.017 -10.785 -2.639 1.00 94.12 85 ARG A C 1
ATOM 697 O O . ARG A 1 85 ? 11.577 -11.928 -2.738 1.00 94.12 85 ARG A O 1
ATOM 704 N N . ASP A 1 86 ? 12.658 -10.329 -1.562 1.00 93.19 86 ASP A N 1
ATOM 705 C CA . ASP A 1 86 ? 12.891 -11.089 -0.326 1.00 93.19 86 ASP A CA 1
ATOM 706 C C . ASP A 1 86 ? 11.600 -11.273 0.508 1.00 93.19 86 ASP A C 1
ATOM 708 O O . ASP A 1 86 ? 11.586 -12.033 1.477 1.00 93.19 86 ASP A O 1
ATOM 712 N N . LYS A 1 87 ? 10.512 -10.558 0.177 1.00 90.75 87 LYS A N 1
ATOM 713 C CA . LYS A 1 87 ? 9.222 -10.636 0.877 1.00 90.75 87 LYS A CA 1
ATOM 714 C C . LYS A 1 87 ? 8.247 -11.546 0.144 1.00 90.75 87 LYS A C 1
ATOM 716 O O . LYS A 1 87 ? 7.677 -11.176 -0.881 1.00 90.75 87 LYS A O 1
ATOM 721 N N . SER A 1 88 ? 7.983 -12.687 0.761 1.00 90.06 88 SER A N 1
ATOM 722 C CA . SER A 1 88 ? 6.869 -13.569 0.437 1.00 90.06 88 SER A CA 1
ATOM 723 C C . SER A 1 88 ? 5.692 -13.380 1.400 1.00 90.06 88 SER A C 1
ATOM 725 O O . SER A 1 88 ? 5.789 -12.697 2.428 1.00 90.06 88 SER A O 1
ATOM 727 N N . LEU A 1 89 ? 4.550 -13.955 1.037 1.00 86.69 89 LEU A N 1
ATOM 728 C CA . LEU A 1 89 ? 3.312 -13.923 1.804 1.00 86.69 89 LEU A CA 1
ATOM 729 C C . LEU A 1 89 ? 2.519 -15.221 1.600 1.00 86.69 89 LEU A C 1
ATOM 731 O O . LEU A 1 89 ? 2.593 -15.834 0.539 1.00 86.69 89 LEU A O 1
ATOM 735 N N . TYR A 1 90 ? 1.735 -15.614 2.600 1.00 86.44 90 TYR A N 1
ATOM 736 C CA . TYR A 1 90 ? 0.792 -16.718 2.448 1.00 86.44 90 TYR A CA 1
ATOM 737 C C . TYR A 1 90 ? -0.572 -16.209 1.971 1.00 86.44 90 TYR A C 1
ATOM 739 O O . TYR A 1 90 ? -1.060 -15.176 2.449 1.00 86.44 90 TYR A O 1
ATOM 747 N N . ILE A 1 91 ? -1.183 -16.939 1.037 1.00 85.19 91 ILE A N 1
ATOM 748 C CA . ILE A 1 91 ? -2.573 -16.759 0.603 1.00 85.19 91 ILE A CA 1
ATOM 749 C C . ILE A 1 91 ? -3.338 -18.052 0.899 1.00 85.19 91 ILE A C 1
ATOM 751 O O . ILE A 1 91 ? -2.928 -19.131 0.473 1.00 85.19 91 ILE A O 1
ATOM 755 N N . MET A 1 92 ? -4.468 -17.933 1.602 1.00 81.44 92 MET A N 1
ATOM 756 C CA . MET A 1 92 ? -5.430 -19.026 1.771 1.00 81.44 92 MET A CA 1
ATOM 757 C C . MET A 1 92 ? -6.058 -19.361 0.409 1.00 81.44 92 MET A C 1
ATOM 759 O O . MET A 1 92 ? -6.768 -18.519 -0.151 1.00 81.44 92 MET A O 1
ATOM 763 N N . ILE A 1 93 ? -5.833 -20.571 -0.103 1.00 79.19 93 ILE A N 1
ATOM 764 C CA . ILE A 1 93 ? -6.569 -21.105 -1.261 1.00 79.19 93 ILE A CA 1
ATOM 765 C C . ILE A 1 93 ? -7.959 -21.552 -0.791 1.00 79.19 93 ILE A C 1
ATOM 767 O O . ILE A 1 93 ? -8.977 -21.151 -1.353 1.00 79.19 93 ILE A O 1
ATOM 771 N N . ASP A 1 94 ? -8.000 -22.309 0.305 1.00 81.06 94 ASP A N 1
ATOM 772 C CA . ASP A 1 94 ? -9.223 -22.750 0.975 1.00 81.06 94 ASP A CA 1
ATOM 773 C C . ASP A 1 94 ? -9.090 -22.588 2.507 1.00 81.06 94 ASP A C 1
ATOM 775 O O . ASP A 1 94 ? -8.299 -21.773 2.979 1.00 81.06 94 ASP A O 1
ATOM 779 N N . LYS A 1 95 ? -9.903 -23.288 3.309 1.00 78.62 95 LYS A N 1
ATOM 780 C CA . LYS A 1 95 ? -9.862 -23.189 4.783 1.00 78.62 95 LYS A CA 1
ATOM 781 C C . LYS A 1 95 ? -8.614 -23.816 5.418 1.00 78.62 95 LYS A C 1
ATOM 783 O O . LYS A 1 95 ? -8.239 -23.397 6.508 1.00 78.62 95 LYS A O 1
ATOM 788 N N . ASN A 1 96 ? -8.027 -24.811 4.760 1.00 85.75 96 ASN A N 1
ATOM 789 C CA . ASN A 1 96 ? -6.965 -25.678 5.269 1.00 85.75 96 ASN A CA 1
ATOM 790 C C . ASN A 1 96 ? -5.689 -25.609 4.405 1.00 85.75 96 ASN A C 1
ATOM 792 O O . ASN A 1 96 ? -4.637 -26.061 4.852 1.00 85.75 96 ASN A O 1
ATOM 796 N N . THR A 1 97 ? -5.772 -25.048 3.193 1.00 84.81 97 THR A N 1
ATOM 797 C CA . THR A 1 97 ? -4.648 -24.927 2.253 1.00 84.81 97 THR A CA 1
ATOM 798 C C . THR A 1 97 ? -4.154 -23.484 2.134 1.00 84.81 97 THR A C 1
ATOM 800 O O . THR A 1 97 ? -4.895 -22.593 1.709 1.00 84.81 97 THR A O 1
ATOM 803 N N . GLU A 1 98 ? -2.872 -23.266 2.425 1.00 87.25 98 GLU A N 1
ATOM 804 C CA . GLU A 1 98 ? -2.156 -22.008 2.182 1.00 87.25 98 GLU A CA 1
ATOM 805 C C . GLU A 1 98 ? -1.062 -22.202 1.124 1.00 87.25 98 GLU A C 1
ATOM 807 O O . GLU A 1 98 ? -0.369 -23.217 1.121 1.00 87.25 98 GLU A O 1
ATOM 812 N N . THR A 1 99 ? -0.869 -21.209 0.252 1.00 88.38 99 THR A N 1
ATOM 813 C CA . THR A 1 99 ? 0.269 -21.155 -0.679 1.00 88.38 99 THR A CA 1
ATOM 814 C C . THR A 1 99 ? 1.174 -19.968 -0.370 1.00 88.38 99 THR A C 1
ATOM 816 O O . THR A 1 99 ? 0.689 -18.875 -0.068 1.00 88.38 99 THR A O 1
ATOM 819 N N . LEU A 1 100 ? 2.490 -20.185 -0.429 1.00 89.88 100 LEU A N 1
ATOM 820 C CA . LEU A 1 100 ? 3.495 -19.135 -0.296 1.00 89.88 100 LEU A CA 1
ATOM 821 C C . LEU A 1 100 ? 3.767 -18.528 -1.675 1.00 89.88 100 LEU A C 1
ATOM 823 O O . LEU A 1 100 ? 4.205 -19.233 -2.580 1.00 89.88 100 LEU A O 1
ATOM 827 N N . VAL A 1 101 ? 3.566 -17.220 -1.817 1.00 90.31 101 VAL A N 1
ATOM 828 C CA . VAL A 1 101 ? 3.860 -16.479 -3.054 1.00 90.31 101 VAL A CA 1
ATOM 829 C C . VAL A 1 101 ? 4.829 -15.333 -2.773 1.00 90.31 101 VAL A C 1
ATOM 831 O O . VAL A 1 101 ? 4.771 -14.712 -1.706 1.00 90.31 101 VAL A O 1
ATOM 834 N N . SER A 1 102 ? 5.732 -15.039 -3.708 1.00 92.25 102 SER A N 1
ATOM 835 C CA . SER A 1 102 ? 6.529 -13.805 -3.689 1.00 92.25 102 SER A CA 1
ATOM 836 C C . SER A 1 102 ? 5.861 -12.751 -4.570 1.00 92.25 102 SER A C 1
ATOM 838 O O . SER A 1 102 ? 4.908 -13.026 -5.292 1.00 92.25 102 SER A O 1
ATOM 840 N N . TRP A 1 103 ? 6.359 -11.518 -4.523 1.00 93.69 103 TRP A N 1
ATOM 841 C CA . TRP A 1 103 ? 5.882 -10.472 -5.428 1.00 93.69 103 TRP A CA 1
ATOM 842 C C . TRP A 1 103 ? 6.587 -10.460 -6.785 1.00 93.69 103 TRP A C 1
ATOM 844 O O . TRP A 1 103 ? 5.956 -10.220 -7.812 1.00 93.69 103 TRP A O 1
ATOM 854 N N . LEU A 1 104 ? 7.902 -10.674 -6.775 1.00 95.75 104 LEU A N 1
ATOM 855 C CA . LEU A 1 104 ? 8.784 -10.575 -7.937 1.00 95.75 104 LEU A CA 1
ATOM 856 C C . LEU A 1 104 ? 9.457 -11.929 -8.177 1.00 95.75 104 LEU A C 1
ATOM 858 O O . LEU A 1 104 ? 9.765 -12.620 -7.205 1.00 95.75 104 LEU A O 1
ATOM 862 N N . ASP A 1 105 ? 9.743 -12.270 -9.433 1.00 94.81 105 ASP A N 1
ATOM 863 C CA . ASP A 1 105 ? 10.533 -13.460 -9.782 1.00 94.81 105 ASP A CA 1
ATOM 864 C C . ASP A 1 105 ? 12.023 -13.114 -9.908 1.00 94.81 105 ASP A C 1
ATOM 866 O O . ASP A 1 105 ? 12.848 -13.593 -9.123 1.00 94.81 105 ASP A O 1
ATOM 870 N N . HIS A 1 106 ? 12.368 -12.208 -10.825 1.00 92.56 106 HIS A N 1
ATOM 871 C CA . HIS A 1 106 ? 13.735 -11.735 -11.038 1.00 92.56 106 HIS A CA 1
ATOM 872 C C . HIS A 1 106 ? 13.805 -10.220 -11.292 1.00 92.56 106 HIS A C 1
ATOM 874 O O . HIS A 1 106 ? 12.825 -9.564 -11.649 1.00 92.56 106 HIS A O 1
ATOM 880 N N . VAL A 1 107 ? 14.989 -9.653 -11.041 1.00 96.50 107 VAL A N 1
ATOM 881 C CA . VAL A 1 107 ? 15.287 -8.221 -11.184 1.00 96.50 107 VAL A CA 1
ATOM 882 C C . VAL A 1 107 ? 16.678 -8.065 -11.794 1.00 96.50 107 VAL A C 1
ATOM 884 O O . VAL A 1 107 ? 17.673 -8.454 -11.178 1.00 96.50 107 VAL A O 1
ATOM 887 N N . THR A 1 108 ? 16.752 -7.447 -12.969 1.00 96.31 108 THR A N 1
ATOM 888 C CA . THR A 1 108 ? 17.981 -7.283 -13.758 1.00 96.31 108 THR A CA 1
ATOM 889 C C . THR A 1 108 ? 18.319 -5.800 -13.902 1.00 96.31 108 THR A C 1
ATOM 891 O O . THR A 1 108 ? 17.479 -5.004 -14.307 1.00 96.31 108 THR A O 1
ATOM 894 N N . PHE A 1 109 ? 19.556 -5.401 -13.589 1.00 95.94 109 PHE A N 1
ATOM 895 C CA . PHE A 1 109 ? 20.020 -4.012 -13.722 1.00 95.94 109 PHE A CA 1
ATOM 896 C C . PHE A 1 109 ? 21.042 -3.871 -14.857 1.00 95.94 109 PHE A C 1
ATOM 898 O O . PHE A 1 109 ? 22.179 -4.333 -14.736 1.00 95.94 109 PHE A O 1
ATOM 905 N N . TYR A 1 110 ? 20.673 -3.150 -15.916 1.00 94.00 110 TYR A N 1
ATOM 906 C CA . TYR A 1 110 ? 21.550 -2.795 -17.033 1.00 94.00 110 TYR A CA 1
ATOM 907 C C . TYR A 1 110 ? 22.243 -1.460 -16.731 1.00 94.00 110 TYR A C 1
ATOM 909 O O . TYR A 1 110 ? 21.776 -0.381 -17.107 1.00 94.00 110 TYR A O 1
ATOM 917 N N . LYS A 1 111 ? 23.337 -1.533 -15.962 1.00 88.56 111 LYS A N 1
ATOM 918 C CA . LYS A 1 111 ? 24.082 -0.364 -15.448 1.00 88.56 111 LYS A CA 1
ATOM 919 C C . LYS A 1 111 ? 24.617 0.554 -16.551 1.00 88.56 111 LYS A C 1
ATOM 921 O O . LYS A 1 111 ? 24.664 1.763 -16.358 1.00 88.56 111 LYS A O 1
ATOM 926 N N . ASP A 1 112 ? 25.018 -0.036 -17.670 1.00 89.81 112 ASP A N 1
ATOM 927 C CA . ASP A 1 112 ? 25.494 0.613 -18.893 1.00 89.81 112 ASP A CA 1
ATOM 928 C C . ASP A 1 112 ? 24.408 1.472 -19.558 1.00 89.81 112 ASP A C 1
ATOM 930 O O . ASP A 1 112 ? 24.686 2.574 -20.026 1.00 89.81 112 ASP A O 1
ATOM 934 N N . LYS A 1 113 ? 23.160 0.990 -19.550 1.00 91.38 113 LYS A N 1
ATOM 935 C CA . LYS A 1 113 ? 22.004 1.644 -20.188 1.00 91.38 113 LYS A CA 1
ATOM 936 C C . LYS A 1 113 ? 21.177 2.502 -19.228 1.00 91.38 113 LYS A C 1
ATOM 938 O O . LYS A 1 113 ? 20.318 3.254 -19.672 1.00 91.38 113 LYS A O 1
ATOM 943 N N . GLY A 1 114 ? 21.408 2.388 -17.918 1.00 91.19 114 GLY A N 1
ATOM 944 C CA . GLY A 1 114 ? 20.590 3.044 -16.893 1.00 91.19 114 GLY A CA 1
ATOM 945 C C . GLY A 1 114 ? 19.183 2.450 -16.754 1.00 91.19 114 GLY A C 1
ATOM 946 O O . GLY A 1 114 ? 18.281 3.138 -16.271 1.00 91.19 114 GLY A O 1
ATOM 947 N N . LEU A 1 115 ? 18.997 1.191 -17.168 1.00 94.94 115 LEU A N 1
ATOM 948 C CA . LEU A 1 115 ? 17.707 0.499 -17.169 1.00 94.94 115 LEU A CA 1
ATOM 949 C C . LEU A 1 115 ? 17.629 -0.552 -16.058 1.00 94.94 115 LEU A C 1
ATOM 951 O O . LEU A 1 115 ? 18.634 -1.161 -15.678 1.00 94.94 115 LEU A O 1
ATOM 955 N N . VAL A 1 116 ? 16.416 -0.810 -15.584 1.00 95.94 116 VAL A N 1
ATOM 956 C CA . VAL A 1 116 ? 16.082 -1.967 -14.748 1.00 95.94 116 VAL A CA 1
ATOM 957 C C . VAL A 1 116 ? 14.962 -2.749 -15.416 1.00 95.94 116 VAL A C 1
ATOM 959 O O . VAL A 1 116 ? 14.046 -2.150 -15.973 1.00 95.94 116 VAL A O 1
ATOM 962 N N . SER A 1 117 ? 15.037 -4.071 -15.351 1.00 96.75 117 SER A N 1
ATOM 963 C CA . SER A 1 117 ? 13.994 -4.980 -15.803 1.00 96.75 117 SER A CA 1
ATOM 964 C C . SER A 1 117 ? 13.507 -5.834 -14.639 1.00 96.75 117 SER A C 1
ATOM 966 O O . SER A 1 117 ? 14.300 -6.241 -13.784 1.00 96.75 117 SER A O 1
ATOM 968 N N . VAL A 1 118 ? 12.192 -6.018 -14.550 1.00 96.50 118 VAL A N 1
ATOM 969 C CA . VAL A 1 118 ? 11.510 -6.643 -13.412 1.00 96.50 118 VAL A CA 1
ATOM 970 C C . VAL A 1 118 ? 10.407 -7.563 -13.917 1.00 96.50 118 VAL A C 1
ATOM 972 O O . VAL A 1 118 ? 9.614 -7.173 -14.771 1.00 96.50 118 VAL A O 1
ATOM 975 N N . SER A 1 119 ? 10.311 -8.754 -13.334 1.00 95.50 119 SER A N 1
ATOM 976 C CA . SER A 1 119 ? 9.230 -9.713 -13.571 1.00 95.50 119 SER A CA 1
ATOM 977 C C . SER A 1 119 ? 8.452 -10.001 -12.284 1.00 95.50 119 SER A C 1
ATOM 979 O O . SER A 1 119 ? 8.998 -9.978 -11.175 1.00 95.50 119 SER A O 1
ATOM 981 N N . LEU A 1 120 ? 7.152 -10.263 -12.426 1.00 96.00 120 LEU A N 1
ATOM 982 C CA . LEU A 1 120 ? 6.282 -10.684 -11.324 1.00 96.00 120 LEU A CA 1
ATOM 983 C C . LEU A 1 120 ? 6.412 -12.198 -11.092 1.00 96.00 120 LEU A C 1
ATOM 985 O O . LEU A 1 120 ? 6.629 -12.956 -12.037 1.00 96.00 120 LEU A O 1
ATOM 989 N N . ASP A 1 121 ? 6.265 -12.639 -9.840 1.00 95.19 121 ASP A N 1
ATOM 990 C CA . ASP A 1 121 ? 6.288 -14.068 -9.491 1.00 95.19 121 ASP A CA 1
ATOM 991 C C . ASP A 1 121 ? 5.156 -14.812 -10.219 1.00 95.19 121 ASP A C 1
ATOM 993 O O . ASP A 1 121 ? 3.995 -14.414 -10.137 1.00 95.19 121 ASP A O 1
ATOM 997 N N . LYS A 1 122 ? 5.462 -15.917 -10.910 1.00 93.69 122 LYS A N 1
ATOM 998 C CA . LYS A 1 122 ? 4.472 -16.732 -11.640 1.00 93.69 122 LYS A CA 1
ATOM 999 C C . LYS A 1 122 ? 3.360 -17.275 -10.736 1.00 93.69 122 LYS A C 1
ATOM 1001 O O . LYS A 1 122 ? 2.247 -17.488 -11.216 1.00 93.69 122 LYS A O 1
ATOM 1006 N N . ALA A 1 123 ? 3.606 -17.435 -9.436 1.00 92.12 123 ALA A N 1
ATOM 1007 C CA . ALA A 1 123 ? 2.577 -17.797 -8.462 1.00 92.12 123 ALA A CA 1
ATOM 1008 C C . ALA A 1 123 ? 1.499 -16.704 -8.281 1.00 92.12 123 ALA A C 1
ATOM 1010 O O . ALA A 1 123 ? 0.411 -16.986 -7.782 1.00 92.12 123 ALA A O 1
ATOM 1011 N N . MET A 1 124 ? 1.754 -15.471 -8.736 1.00 93.00 124 MET A N 1
ATOM 1012 C CA . MET A 1 124 ? 0.787 -14.370 -8.723 1.00 93.00 124 MET A CA 1
ATOM 1013 C C . MET A 1 124 ? -0.220 -14.417 -9.885 1.00 93.00 124 MET A C 1
ATOM 1015 O O . MET A 1 124 ? -1.205 -13.677 -9.846 1.00 93.00 124 MET A O 1
ATOM 1019 N N . LYS A 1 125 ? -0.021 -15.271 -10.906 1.00 93.44 125 LYS A N 1
ATOM 1020 C CA . LYS A 1 125 ? -0.899 -15.342 -12.094 1.00 93.44 125 LYS A CA 1
ATOM 1021 C C . LYS A 1 125 ? -2.390 -15.491 -11.758 1.00 93.44 125 LYS A C 1
ATOM 1023 O O . LYS A 1 125 ? -3.151 -14.671 -12.267 1.00 93.44 125 LYS A O 1
ATOM 1028 N N . PRO A 1 126 ? -2.829 -16.420 -10.875 1.00 92.06 126 PRO A N 1
ATOM 1029 C CA . PRO A 1 126 ? -4.254 -16.609 -10.563 1.00 92.06 126 PRO A CA 1
ATOM 1030 C C . PRO A 1 126 ? -4.917 -15.383 -9.922 1.00 92.06 126 PRO A C 1
ATOM 1032 O O . PRO A 1 126 ? -6.136 -15.317 -9.803 1.00 92.06 126 PRO A O 1
ATOM 1035 N N . TYR A 1 127 ? -4.110 -14.424 -9.468 1.00 92.56 127 TYR A N 1
ATOM 1036 C CA . TYR A 1 127 ? -4.550 -13.263 -8.717 1.00 92.56 127 TYR A CA 1
ATOM 1037 C C . TYR A 1 127 ? -4.496 -11.951 -9.508 1.00 92.56 127 TYR A C 1
ATOM 1039 O O . TYR A 1 127 ? -4.964 -10.938 -8.976 1.00 92.56 127 TYR A O 1
ATOM 1047 N N . LEU A 1 128 ? -3.916 -11.966 -10.717 1.00 94.00 128 LEU A N 1
ATOM 1048 C CA . LEU A 1 128 ? -3.617 -10.788 -11.547 1.00 94.00 128 LEU A CA 1
ATOM 1049 C C . LEU A 1 128 ? -3.937 -10.971 -13.049 1.00 94.00 128 LEU A C 1
ATOM 1051 O O . LEU A 1 128 ? -4.210 -9.975 -13.713 1.00 94.00 128 LEU A O 1
ATOM 1055 N N . LEU A 1 129 ? -3.909 -12.198 -13.589 1.00 93.00 129 LEU A N 1
ATOM 1056 C CA . LEU A 1 129 ? -4.248 -12.509 -14.989 1.00 93.00 129 LEU A CA 1
ATOM 1057 C C . LEU A 1 129 ? -5.651 -13.125 -15.097 1.00 93.00 129 LEU A C 1
ATOM 1059 O O . LEU A 1 129 ? -6.135 -13.731 -14.144 1.00 93.00 129 LEU A O 1
ATOM 1063 N N . HIS A 1 130 ? -6.290 -12.972 -16.264 1.00 89.31 130 HIS A N 1
ATOM 1064 C CA . HIS A 1 130 ? -7.607 -13.546 -16.611 1.00 89.31 130 HIS A CA 1
ATOM 1065 C C . HIS A 1 130 ? -8.692 -13.390 -15.523 1.00 89.31 130 HIS A C 1
ATOM 1067 O O . HIS A 1 130 ? -9.490 -14.287 -15.253 1.00 89.31 130 HIS A O 1
ATOM 1073 N N . LEU A 1 131 ? -8.722 -12.224 -14.874 1.00 89.81 131 LEU A N 1
ATOM 1074 C CA . LEU A 1 131 ? -9.674 -11.916 -13.812 1.00 89.81 131 LEU A CA 1
ATOM 1075 C C . LEU A 1 131 ? -11.048 -11.572 -14.404 1.00 89.81 131 LEU A C 1
ATOM 1077 O O . LEU A 1 131 ? -11.320 -10.424 -14.746 1.00 89.81 131 LEU A O 1
ATOM 1081 N N . HIS A 1 132 ? -11.910 -12.582 -14.535 1.00 84.19 132 HIS A N 1
ATOM 1082 C CA . HIS A 1 132 ? -13.264 -12.433 -15.087 1.00 84.19 132 HIS A CA 1
ATOM 1083 C C . HIS A 1 132 ? -14.306 -11.979 -14.054 1.00 84.19 132 HIS A C 1
ATOM 1085 O O . HIS A 1 132 ? -15.246 -11.263 -14.393 1.00 84.19 132 HIS A O 1
ATOM 1091 N N . GLU A 1 133 ? -14.133 -12.365 -12.791 1.00 85.88 133 GLU A N 1
ATOM 1092 C CA . GLU A 1 133 ? -15.032 -12.047 -11.679 1.00 85.88 133 GLU A CA 1
ATOM 1093 C C . GLU A 1 133 ? -14.246 -11.852 -10.375 1.00 85.88 133 GLU A C 1
ATOM 1095 O O . GLU A 1 133 ? -13.045 -12.117 -10.321 1.00 85.88 133 GLU A O 1
ATOM 1100 N N . ASN A 1 134 ? -14.919 -11.376 -9.321 1.00 89.00 134 ASN A N 1
ATOM 1101 C CA . ASN A 1 134 ? -14.348 -11.237 -7.976 1.00 89.00 134 ASN A CA 1
ATOM 1102 C C . ASN A 1 134 ? -12.996 -10.495 -7.950 1.00 89.00 134 ASN A C 1
ATOM 1104 O O . ASN A 1 134 ? -12.058 -10.902 -7.265 1.00 89.00 134 ASN A O 1
ATOM 1108 N N . PHE A 1 135 ? -12.903 -9.389 -8.691 1.00 93.19 135 PHE A N 1
ATOM 1109 C CA . PHE A 1 135 ? -11.724 -8.528 -8.765 1.00 93.19 135 PHE A CA 1
ATOM 1110 C C . PHE A 1 135 ? -12.064 -7.063 -8.480 1.00 93.19 135 PHE A C 1
ATOM 1112 O O . PHE A 1 135 ? -13.196 -6.608 -8.650 1.00 93.19 135 PHE A O 1
ATOM 1119 N N . THR A 1 136 ? -11.045 -6.309 -8.079 1.00 93.50 136 THR A N 1
ATOM 1120 C CA . THR A 1 136 ? -11.096 -4.862 -7.883 1.00 93.50 136 THR A CA 1
ATOM 1121 C C . THR A 1 136 ? -10.300 -4.180 -8.990 1.00 93.50 136 THR A C 1
ATOM 1123 O O . THR A 1 136 ? -9.208 -4.633 -9.340 1.00 93.50 136 THR A O 1
ATOM 1126 N N . LYS A 1 137 ? -10.829 -3.068 -9.511 1.00 92.44 137 LYS A N 1
ATOM 1127 C CA . LYS A 1 137 ? -10.125 -2.159 -10.425 1.00 92.44 137 LYS A CA 1
ATOM 1128 C C . LYS A 1 137 ? -10.169 -0.723 -9.904 1.00 92.44 137 LYS A C 1
ATOM 1130 O O . LYS A 1 137 ? -11.184 -0.323 -9.332 1.00 92.44 137 LYS A O 1
ATOM 1135 N N . TYR A 1 138 ? -9.095 0.034 -10.107 1.00 92.06 138 TYR A N 1
ATOM 1136 C CA . TYR A 1 138 ? -8.998 1.458 -9.756 1.00 92.06 138 TYR A CA 1
ATOM 1137 C C . TYR A 1 138 ? -7.840 2.138 -10.500 1.00 92.06 138 TYR A C 1
ATOM 1139 O O . TYR A 1 138 ? -6.927 1.467 -10.982 1.00 92.06 138 TYR A O 1
ATOM 1147 N N . GLU A 1 139 ? -7.857 3.468 -10.576 1.00 91.00 139 GLU A N 1
ATOM 1148 C CA . GLU A 1 139 ? -6.782 4.250 -11.198 1.00 91.00 139 GLU A CA 1
ATOM 1149 C C . GLU A 1 139 ? -5.508 4.221 -10.336 1.00 91.00 139 GLU A C 1
ATOM 1151 O O . GLU A 1 139 ? -5.537 4.462 -9.124 1.00 91.00 139 GLU A O 1
ATOM 1156 N N . LEU A 1 140 ? -4.359 3.955 -10.962 1.00 91.62 140 LEU A N 1
ATOM 1157 C CA . LEU A 1 140 ? -3.059 3.897 -10.291 1.00 91.62 140 LEU A CA 1
ATOM 1158 C C . LEU A 1 140 ? -2.731 5.218 -9.577 1.00 91.62 140 LEU A C 1
ATOM 1160 O O . LEU A 1 140 ? -2.216 5.206 -8.450 1.00 91.62 140 LEU A O 1
ATOM 1164 N N . ILE A 1 141 ? -3.061 6.345 -10.217 1.00 88.25 141 ILE A N 1
ATOM 1165 C CA . ILE A 1 141 ? -2.748 7.705 -9.764 1.00 88.25 141 ILE A CA 1
ATOM 1166 C C . ILE A 1 141 ? -3.221 7.980 -8.332 1.00 88.25 141 ILE A C 1
ATOM 1168 O O . ILE A 1 141 ? -2.487 8.588 -7.551 1.00 88.25 141 ILE A O 1
ATOM 1172 N N . TYR A 1 142 ? -4.382 7.447 -7.938 1.00 89.88 142 TYR A N 1
ATOM 1173 C CA . TYR A 1 142 ? -4.913 7.559 -6.577 1.00 89.88 142 TYR A CA 1
ATOM 1174 C C . TYR A 1 142 ? -3.892 7.070 -5.547 1.00 89.88 142 TYR A C 1
ATOM 1176 O O . TYR A 1 142 ? -3.588 7.761 -4.577 1.00 89.88 142 TYR A O 1
ATOM 1184 N N . THR A 1 143 ? -3.283 5.911 -5.799 1.00 90.50 143 THR A N 1
ATOM 1185 C CA . THR A 1 143 ? -2.326 5.286 -4.877 1.00 90.50 143 THR A CA 1
ATOM 1186 C C . THR A 1 143 ? -0.918 5.879 -4.946 1.00 90.50 143 THR A C 1
ATOM 1188 O O . THR A 1 143 ? -0.217 5.916 -3.930 1.00 90.50 143 THR A O 1
ATOM 1191 N N . LEU A 1 144 ? -0.495 6.401 -6.105 1.00 89.31 144 LEU A N 1
ATOM 1192 C CA . LEU A 1 144 ? 0.810 7.059 -6.259 1.00 89.31 144 LEU A CA 1
ATOM 1193 C C . LEU A 1 144 ? 0.896 8.392 -5.504 1.00 89.31 144 LEU A C 1
ATOM 1195 O O . LEU A 1 144 ? 1.989 8.787 -5.088 1.00 89.31 144 LEU A O 1
ATOM 1199 N N . ARG A 1 145 ? -0.234 9.058 -5.249 1.00 87.06 145 ARG A N 1
ATOM 1200 C CA . ARG A 1 145 ? -0.287 10.343 -4.525 1.00 87.06 145 ARG A CA 1
ATOM 1201 C C . ARG A 1 145 ? -0.242 10.201 -3.009 1.00 87.06 145 ARG A C 1
ATOM 1203 O O . ARG A 1 145 ? 0.342 11.057 -2.338 1.00 87.06 145 ARG A O 1
ATOM 1210 N N . MET A 1 146 ? -0.742 9.079 -2.492 1.00 90.94 146 MET A N 1
ATOM 1211 C CA . MET A 1 146 ? -0.822 8.791 -1.059 1.00 90.94 146 MET A CA 1
ATOM 1212 C C . MET A 1 146 ? 0.540 8.891 -0.357 1.00 90.94 146 MET A C 1
ATOM 1214 O O . MET A 1 146 ? 1.580 8.449 -0.866 1.00 90.94 146 MET A O 1
ATOM 1218 N N . LYS A 1 147 ? 0.540 9.477 0.840 1.00 91.25 14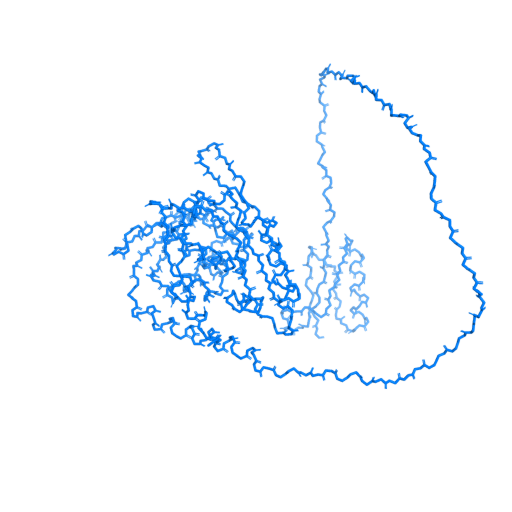7 LYS A N 1
ATOM 1219 C CA . LYS A 1 147 ? 1.715 9.817 1.655 1.00 91.25 147 LYS A CA 1
ATOM 1220 C C . LYS A 1 147 ? 1.804 8.948 2.910 1.00 91.25 147 LYS A C 1
ATOM 1222 O O . LYS A 1 147 ? 2.879 8.889 3.515 1.00 91.25 147 LYS A O 1
ATOM 1227 N N . ARG A 1 148 ? 0.727 8.268 3.334 1.00 93.69 148 ARG A N 1
ATOM 1228 C CA . ARG A 1 148 ? 0.752 7.349 4.492 1.00 93.69 148 ARG A CA 1
ATOM 1229 C C . ARG A 1 148 ? 0.819 5.887 4.045 1.00 93.69 148 ARG A C 1
ATOM 1231 O O . ARG A 1 148 ? 0.142 5.468 3.119 1.00 93.69 148 ARG A O 1
ATOM 1238 N N . LYS A 1 149 ? 1.598 5.071 4.769 1.00 94.06 149 LYS A N 1
ATOM 1239 C CA . LYS A 1 149 ? 1.782 3.626 4.503 1.00 94.06 149 LYS A CA 1
ATOM 1240 C C . LYS A 1 149 ? 0.464 2.831 4.493 1.00 94.06 149 LYS A C 1
ATOM 1242 O O . LYS A 1 149 ? 0.376 1.826 3.798 1.00 94.06 149 LYS A O 1
ATOM 1247 N N . ALA A 1 150 ? -0.514 3.234 5.303 1.00 95.12 150 ALA A N 1
ATOM 1248 C CA . ALA A 1 150 ? -1.770 2.503 5.457 1.00 95.12 150 ALA A CA 1
ATOM 1249 C C . ALA A 1 150 ? -2.822 2.858 4.395 1.00 95.12 150 ALA A C 1
ATOM 1251 O O . ALA A 1 150 ? -3.720 2.053 4.172 1.00 95.12 150 ALA A O 1
ATOM 1252 N N . THR A 1 151 ? -2.715 4.020 3.737 1.00 96.38 151 THR A N 1
ATOM 1253 C CA . THR A 1 151 ? -3.757 4.525 2.832 1.00 96.38 151 THR A CA 1
ATOM 1254 C C . THR A 1 151 ? -3.981 3.638 1.611 1.00 96.38 151 THR A C 1
ATOM 1256 O O . THR A 1 151 ? -5.130 3.245 1.425 1.00 96.38 151 THR A O 1
ATOM 1259 N N . PRO A 1 152 ? -2.955 3.225 0.828 1.00 95.62 152 PRO A N 1
ATOM 1260 C CA . PRO A 1 152 ? -3.203 2.400 -0.356 1.00 95.62 152 PRO A CA 1
ATOM 1261 C C . PRO A 1 152 ? -3.846 1.070 0.033 1.00 95.62 152 PRO A C 1
ATOM 1263 O O . PRO A 1 152 ? -4.828 0.650 -0.568 1.00 95.62 152 PRO A O 1
ATOM 1266 N N . ARG A 1 153 ? -3.361 0.463 1.123 1.00 95.38 153 ARG A N 1
ATOM 1267 C CA . ARG A 1 153 ? -3.885 -0.803 1.635 1.00 95.38 153 ARG A CA 1
ATOM 1268 C C . ARG A 1 153 ? -5.326 -0.702 2.149 1.00 95.38 153 ARG A C 1
ATOM 1270 O O . ARG A 1 153 ? -6.098 -1.632 1.932 1.00 95.38 153 ARG A O 1
ATOM 1277 N N . LEU A 1 154 ? -5.689 0.392 2.827 1.00 96.75 154 LEU A N 1
ATOM 1278 C CA . LEU A 1 154 ? -7.064 0.633 3.276 1.00 96.75 154 LEU A CA 1
ATOM 1279 C C . LEU A 1 154 ? -7.988 0.924 2.088 1.00 96.75 154 LEU A C 1
ATOM 1281 O O . LEU A 1 154 ? -9.082 0.371 2.038 1.00 96.75 154 LEU A O 1
ATOM 1285 N N . TYR A 1 155 ? -7.533 1.729 1.125 1.00 96.62 155 TYR A N 1
ATOM 1286 C CA . TYR A 1 155 ? -8.267 2.028 -0.102 1.00 96.62 155 TYR A CA 1
ATOM 1287 C C . TYR A 1 155 ? -8.584 0.752 -0.889 1.00 96.62 155 TYR A C 1
ATOM 1289 O O . TYR A 1 155 ? -9.756 0.475 -1.124 1.00 96.62 155 TYR A O 1
ATOM 1297 N N . GLU A 1 156 ? -7.574 -0.070 -1.205 1.00 95.62 156 GLU A N 1
ATOM 1298 C CA . GLU A 1 156 ? -7.763 -1.366 -1.873 1.00 95.62 156 GLU A CA 1
ATOM 1299 C C . GLU A 1 156 ? -8.781 -2.238 -1.135 1.00 95.62 156 GLU A C 1
ATOM 1301 O O . GLU A 1 156 ? -9.717 -2.761 -1.741 1.00 95.62 156 GLU A O 1
ATOM 1306 N N . LEU 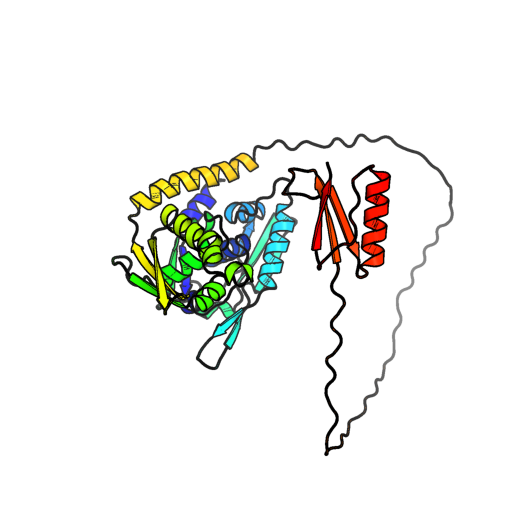A 1 157 ? -8.607 -2.379 0.185 1.00 95.75 157 LEU A N 1
ATOM 1307 C CA . LEU A 1 157 ? -9.460 -3.222 1.012 1.00 95.75 157 LEU A CA 1
ATOM 1308 C C . LEU A 1 157 ? -10.920 -2.767 0.937 1.00 95.75 157 LEU A C 1
ATOM 1310 O O . LEU A 1 157 ? -11.782 -3.586 0.635 1.00 95.75 157 LEU A O 1
ATOM 1314 N N . LEU A 1 158 ? -11.196 -1.478 1.156 1.00 95.81 158 LEU A N 1
ATOM 1315 C CA . LEU A 1 158 ? -12.550 -0.926 1.089 1.00 95.81 158 LEU A CA 1
ATOM 1316 C C . LEU A 1 158 ? -13.129 -1.025 -0.328 1.00 95.81 158 LEU A C 1
ATOM 1318 O O . LEU A 1 158 ? -14.250 -1.507 -0.493 1.00 95.81 158 LEU A O 1
ATOM 1322 N N . LYS A 1 159 ? -12.348 -0.666 -1.354 1.00 94.12 159 LYS A N 1
ATOM 1323 C CA . LYS A 1 159 ? -12.769 -0.732 -2.758 1.00 94.12 159 LYS A CA 1
ATOM 1324 C C . LYS A 1 159 ? -13.170 -2.149 -3.175 1.00 94.12 159 LYS A C 1
ATOM 1326 O O . LYS A 1 159 ? -14.157 -2.305 -3.884 1.00 94.12 159 LYS A O 1
ATOM 1331 N N . SER A 1 160 ? -12.494 -3.178 -2.657 1.00 94.06 160 SER A N 1
ATOM 1332 C CA . SER A 1 160 ? -12.827 -4.583 -2.939 1.00 94.06 160 SER A CA 1
ATOM 1333 C C . SER A 1 160 ? -14.165 -5.068 -2.367 1.00 94.06 160 SER A C 1
ATOM 1335 O O . SER A 1 160 ? -14.675 -6.093 -2.813 1.00 94.06 160 SER A O 1
ATOM 1337 N N . TYR A 1 161 ? -14.752 -4.342 -1.409 1.00 92.12 161 TYR A N 1
ATOM 1338 C CA . TYR A 1 161 ? -16.117 -4.583 -0.928 1.00 92.12 161 TYR A CA 1
ATOM 1339 C C . TYR A 1 161 ? -17.157 -3.686 -1.620 1.00 92.12 161 TYR A C 1
ATOM 1341 O O . TYR A 1 161 ? -18.357 -3.901 -1.456 1.00 92.12 161 TYR A O 1
ATOM 1349 N N . HIS A 1 162 ? -16.737 -2.699 -2.419 1.00 84.62 162 HIS A N 1
ATOM 1350 C CA . HIS A 1 162 ? -17.629 -1.767 -3.116 1.00 84.62 162 HIS A CA 1
ATOM 1351 C C . HIS A 1 162 ? -18.092 -2.326 -4.472 1.00 84.62 162 HIS A C 1
ATOM 1353 O O . HIS A 1 162 ? -17.868 -1.737 -5.524 1.00 84.62 162 HIS A O 1
ATOM 1359 N N . TYR A 1 163 ? -18.753 -3.489 -4.444 1.00 73.12 163 TYR A N 1
ATOM 1360 C CA . TYR A 1 163 ? -19.171 -4.238 -5.642 1.00 73.12 163 TYR A CA 1
ATOM 1361 C C . TYR A 1 163 ? -20.084 -3.456 -6.602 1.00 73.12 163 TYR A C 1
ATOM 1363 O O . TYR A 1 163 ? -20.127 -3.755 -7.793 1.00 73.12 163 TYR A O 1
ATOM 1371 N N . ASN A 1 164 ? -20.837 -2.473 -6.098 1.00 75.12 164 ASN A N 1
ATOM 1372 C CA . ASN A 1 164 ? -21.701 -1.617 -6.904 1.00 75.12 164 ASN A CA 1
ATOM 1373 C C . ASN A 1 164 ? -21.321 -0.146 -6.706 1.00 75.12 164 ASN A C 1
ATOM 1375 O O . ASN A 1 164 ? -21.772 0.499 -5.759 1.00 75.12 164 ASN A O 1
ATOM 1379 N N . SER A 1 165 ? -20.556 0.390 -7.658 1.00 69.94 165 SER A N 1
ATOM 1380 C CA . SER A 1 165 ? -20.054 1.769 -7.661 1.00 69.94 165 SER A CA 1
ATOM 1381 C C . SER A 1 165 ? -21.132 2.863 -7.725 1.00 69.94 165 SER A C 1
ATOM 1383 O O . SER A 1 165 ? -20.785 4.035 -7.789 1.00 69.94 165 SER A O 1
ATOM 1385 N N . LEU A 1 166 ? -22.425 2.523 -7.738 1.00 72.19 166 LEU A N 1
ATOM 1386 C CA . LEU A 1 166 ? -23.541 3.478 -7.776 1.00 72.19 166 LEU A CA 1
ATOM 1387 C C . LEU A 1 166 ? -24.313 3.573 -6.452 1.00 72.19 166 LEU A C 1
ATOM 1389 O O . LEU A 1 166 ? -25.266 4.345 -6.363 1.00 72.19 166 LEU A O 1
ATOM 1393 N N . LYS A 1 167 ? -23.955 2.781 -5.431 1.00 79.69 167 LYS A N 1
ATOM 1394 C CA . LYS A 1 167 ? -24.666 2.752 -4.143 1.00 79.69 167 LYS A CA 1
ATOM 1395 C C . LYS A 1 167 ? -23.702 2.864 -2.958 1.00 79.69 167 LYS A C 1
ATOM 1397 O O . LYS A 1 167 ? -22.575 2.373 -3.054 1.00 79.69 167 LYS A O 1
ATOM 1402 N N . PRO A 1 168 ? -24.140 3.453 -1.830 1.00 86.50 168 PRO A N 1
ATOM 1403 C CA . PRO A 1 168 ? -23.468 3.276 -0.552 1.00 86.50 168 PRO A CA 1
ATOM 1404 C C . PRO A 1 168 ? -23.359 1.789 -0.198 1.00 86.50 168 PRO A C 1
ATOM 1406 O O . PRO A 1 168 ? -24.318 1.032 -0.376 1.00 86.50 168 PRO A O 1
ATOM 1409 N N . TYR A 1 169 ? -22.207 1.376 0.318 1.00 92.06 169 TYR A N 1
ATOM 1410 C CA . TYR A 1 169 ? -21.977 0.034 0.847 1.00 92.06 169 TYR A CA 1
ATOM 1411 C C . TYR A 1 169 ? -21.386 0.114 2.252 1.00 92.06 169 TYR A C 1
ATOM 1413 O O . TYR A 1 169 ? -20.578 0.993 2.545 1.00 92.06 169 TYR A O 1
ATOM 1421 N N . THR A 1 170 ? -21.757 -0.832 3.110 1.00 93.31 170 THR A N 1
ATOM 1422 C CA . THR A 1 170 ? -21.299 -0.882 4.498 1.00 93.31 170 THR A CA 1
ATOM 1423 C C . THR A 1 170 ? -20.542 -2.177 4.744 1.00 93.31 170 THR A C 1
ATOM 1425 O O . THR A 1 170 ? -21.068 -3.261 4.500 1.00 93.31 170 THR A O 1
ATOM 1428 N N . VAL A 1 171 ? -19.319 -2.074 5.263 1.00 94.88 171 VAL A N 1
ATOM 1429 C CA . VAL A 1 171 ? -18.481 -3.223 5.636 1.00 94.88 171 VAL A CA 1
ATOM 1430 C C . VAL A 1 171 ? -18.003 -3.092 7.077 1.00 94.88 171 VAL A C 1
ATOM 1432 O O . VAL A 1 171 ? -17.673 -2.000 7.541 1.00 94.88 171 VAL A O 1
ATOM 1435 N N . GLU A 1 172 ? -17.961 -4.210 7.795 1.00 96.56 172 GLU A N 1
ATOM 1436 C CA . GLU A 1 172 ? -17.486 -4.274 9.175 1.00 96.56 172 GLU A CA 1
ATOM 1437 C C . GLU A 1 172 ? -16.211 -5.107 9.275 1.00 96.56 172 GLU A C 1
ATOM 1439 O O . GLU A 1 172 ? -16.120 -6.204 8.723 1.00 96.56 172 GLU A O 1
ATOM 1444 N N . PHE A 1 173 ? -15.237 -4.597 10.025 1.00 96.06 173 PHE A N 1
ATOM 1445 C CA . PHE A 1 173 ? -14.025 -5.328 10.371 1.00 96.06 173 PHE A CA 1
ATOM 1446 C C . PHE A 1 173 ? -13.860 -5.388 11.881 1.00 96.06 173 PHE A C 1
ATOM 1448 O O . PHE A 1 173 ? -13.887 -4.365 12.566 1.00 96.06 173 PHE A O 1
ATOM 1455 N N . GLU A 1 174 ? -13.593 -6.587 12.389 1.00 96.00 174 GLU A N 1
ATOM 1456 C CA . GLU A 1 174 ? -12.999 -6.766 13.709 1.00 96.00 174 GLU A CA 1
ATOM 1457 C C . GLU A 1 174 ? -11.686 -5.974 13.809 1.00 96.00 174 GLU A C 1
ATOM 1459 O O . GLU A 1 174 ? -10.872 -5.947 12.876 1.00 96.00 174 GLU A O 1
ATOM 1464 N N . LEU A 1 175 ? -11.474 -5.329 14.955 1.00 94.25 175 LEU A N 1
ATOM 1465 C CA . LEU A 1 175 ? -10.382 -4.384 15.149 1.00 94.25 175 LEU A CA 1
ATOM 1466 C C . LEU A 1 175 ? -8.991 -5.022 14.964 1.00 94.25 175 LEU A C 1
ATOM 1468 O O . LEU A 1 175 ? -8.124 -4.430 14.316 1.00 94.25 175 LEU A O 1
ATOM 1472 N N . ASP A 1 176 ? -8.783 -6.237 15.475 1.00 92.81 176 ASP A N 1
ATOM 1473 C CA . ASP A 1 176 ? -7.503 -6.953 15.373 1.00 92.81 176 ASP A CA 1
ATOM 1474 C C . ASP A 1 176 ? -7.245 -7.516 13.971 1.00 92.81 176 ASP A C 1
ATOM 1476 O O . ASP A 1 176 ? -6.117 -7.446 13.461 1.00 92.81 176 ASP A O 1
ATOM 1480 N N . ARG A 1 177 ? -8.303 -7.954 13.278 1.00 92.81 177 ARG A N 1
ATOM 1481 C CA . ARG A 1 177 ? -8.226 -8.305 11.855 1.00 92.81 177 ARG A CA 1
ATOM 1482 C C . ARG A 1 177 ? -7.820 -7.092 11.015 1.00 92.81 177 ARG A C 1
ATOM 1484 O O . ARG A 1 177 ? -6.917 -7.211 10.187 1.00 92.81 177 ARG A O 1
ATOM 1491 N N . LEU A 1 178 ? -8.411 -5.919 11.257 1.00 94.75 178 LEU A N 1
ATOM 1492 C CA . LEU A 1 178 ? -8.080 -4.695 10.519 1.00 94.75 178 LEU A CA 1
ATOM 1493 C C . LEU A 1 178 ? -6.637 -4.228 10.777 1.00 94.75 178 LEU A C 1
ATOM 1495 O O . LEU A 1 178 ? -5.915 -3.922 9.828 1.00 94.75 178 LEU A O 1
ATOM 1499 N N . ARG A 1 179 ? -6.173 -4.237 12.037 1.00 94.12 179 ARG A N 1
ATOM 1500 C CA . ARG A 1 179 ? -4.761 -3.961 12.388 1.00 94.12 179 ARG A CA 1
ATOM 1501 C C . ARG A 1 179 ? -3.791 -4.860 11.623 1.00 94.12 179 ARG A C 1
ATOM 1503 O O . ARG A 1 179 ? -2.746 -4.391 11.172 1.00 94.12 179 ARG A O 1
ATOM 1510 N N . THR A 1 180 ? -4.148 -6.134 11.475 1.00 91.88 180 THR A N 1
ATOM 1511 C CA . THR A 1 180 ? -3.350 -7.139 10.763 1.00 91.88 180 THR A CA 1
ATOM 1512 C C . THR A 1 180 ? -3.342 -6.894 9.251 1.00 91.88 180 THR A C 1
ATOM 1514 O O . THR A 1 180 ? -2.275 -6.911 8.640 1.00 91.88 180 THR A O 1
ATOM 1517 N N . LEU A 1 181 ? -4.500 -6.602 8.646 1.00 92.00 181 LEU A N 1
ATOM 1518 C CA . LEU A 1 181 ? -4.627 -6.306 7.210 1.00 92.00 181 LEU A CA 1
ATOM 1519 C C . LEU A 1 181 ? -3.876 -5.030 6.786 1.00 92.00 181 LEU A C 1
ATOM 1521 O O . LEU A 1 181 ? -3.349 -4.978 5.673 1.00 92.00 181 LEU A O 1
ATOM 1525 N N . LEU A 1 182 ? -3.792 -4.033 7.677 1.00 93.44 182 LEU A N 1
ATOM 1526 C CA . LEU A 1 182 ? -3.088 -2.758 7.469 1.00 93.44 182 LEU A CA 1
ATOM 1527 C C . LEU A 1 182 ? -1.615 -2.763 7.944 1.00 93.44 182 LEU A C 1
ATOM 1529 O O . LEU A 1 182 ? -1.024 -1.690 8.091 1.00 93.44 182 LEU A O 1
ATOM 1533 N N . ASP A 1 183 ? -1.030 -3.931 8.252 1.00 91.06 183 ASP A N 1
ATOM 1534 C CA . ASP A 1 183 ? 0.335 -4.097 8.805 1.00 91.06 183 ASP A CA 1
ATOM 1535 C C . ASP A 1 183 ? 0.671 -3.058 9.899 1.00 91.06 183 ASP A C 1
ATOM 1537 O O . ASP A 1 183 ? 1.670 -2.322 9.857 1.00 91.06 183 ASP A O 1
ATOM 1541 N N . SER A 1 184 ? -0.261 -2.959 10.849 1.00 91.56 184 SER A N 1
ATOM 1542 C CA . SER A 1 184 ? -0.313 -1.987 11.943 1.00 91.56 184 SER A CA 1
ATOM 1543 C C . SER A 1 184 ? -0.348 -2.698 13.302 1.00 91.56 184 SER A C 1
ATOM 1545 O O . SER A 1 184 ? -1.022 -2.275 14.235 1.00 91.56 184 SER A O 1
ATOM 1547 N N . THR A 1 185 ? 0.427 -3.776 13.430 1.00 88.81 185 THR A N 1
ATOM 1548 C CA . THR A 1 185 ? 0.496 -4.660 14.610 1.00 88.81 185 THR A CA 1
ATOM 1549 C C . THR A 1 185 ? 1.554 -4.226 15.640 1.00 88.81 185 THR A C 1
ATOM 1551 O O . THR A 1 185 ? 2.143 -5.051 16.339 1.00 88.81 185 THR A O 1
ATOM 1554 N N . LYS A 1 186 ? 1.886 -2.930 15.700 1.00 91.00 186 LYS A N 1
ATOM 1555 C CA . LYS A 1 186 ? 2.788 -2.385 16.731 1.00 91.00 186 LYS A CA 1
ATOM 1556 C C . LYS A 1 186 ? 2.007 -2.219 18.031 1.00 91.00 186 LYS A C 1
ATOM 1558 O O . LYS A 1 186 ? 0.937 -1.627 17.982 1.00 91.00 186 LYS A O 1
ATOM 1563 N N . LYS A 1 187 ? 2.607 -2.560 19.180 1.00 91.25 187 LYS A N 1
ATOM 1564 C CA . LYS A 1 187 ? 1.965 -2.443 20.510 1.00 91.25 187 LYS A CA 1
ATOM 1565 C C . LYS A 1 187 ? 1.328 -1.077 20.816 1.00 91.25 187 LYS A C 1
ATOM 1567 O O . LYS A 1 187 ? 0.357 -0.976 21.552 1.00 91.25 187 LYS A O 1
ATOM 1572 N N . THR A 1 188 ? 1.852 0.004 20.236 1.00 92.25 188 THR A N 1
ATOM 1573 C CA . THR A 1 188 ? 1.255 1.348 20.335 1.00 92.25 188 THR A CA 1
ATOM 1574 C C . THR A 1 188 ? -0.189 1.397 19.817 1.00 92.25 188 THR A C 1
ATOM 1576 O O . THR A 1 188 ? -1.001 2.150 20.344 1.00 92.25 188 THR A O 1
ATOM 1579 N N . TYR A 1 189 ? -0.516 0.600 18.798 1.00 93.50 189 TYR A N 1
ATOM 1580 C CA . TYR A 1 189 ? -1.822 0.554 18.144 1.00 93.50 189 TYR A CA 1
ATOM 1581 C C . TYR A 1 189 ? -2.802 -0.439 18.790 1.00 93.50 189 TYR A C 1
ATOM 1583 O O . TYR A 1 189 ? -3.986 -0.398 18.451 1.00 93.50 189 TYR A O 1
ATOM 1591 N N . ASP A 1 190 ? -2.370 -1.246 19.770 1.00 91.81 190 ASP A N 1
ATOM 1592 C CA . ASP A 1 190 ? -3.240 -2.067 20.638 1.00 91.81 190 ASP A CA 1
ATOM 1593 C C . ASP A 1 190 ? -4.277 -1.179 21.355 1.00 91.81 190 ASP A C 1
ATOM 1595 O O . ASP A 1 190 ? -5.437 -1.548 21.548 1.00 91.81 190 ASP A O 1
ATOM 1599 N N . SER A 1 191 ? -3.897 0.067 21.653 1.00 93.62 191 SER A N 1
ATOM 1600 C CA . SER A 1 191 ? -4.829 1.123 22.036 1.00 93.62 191 SER A CA 1
ATOM 1601 C C . SER A 1 191 ? -5.543 1.693 20.806 1.00 93.62 191 SER A C 1
ATOM 1603 O O . SER A 1 191 ? -4.934 2.346 19.951 1.00 93.62 191 SER A O 1
ATOM 1605 N N . PHE A 1 192 ? -6.868 1.514 20.750 1.00 94.50 192 PHE A N 1
ATOM 1606 C CA . PHE A 1 192 ? -7.707 2.025 19.660 1.00 94.50 192 PHE A CA 1
ATOM 1607 C C . PHE A 1 192 ? -7.538 3.536 19.424 1.00 94.50 192 PHE A C 1
ATOM 1609 O O . PHE A 1 192 ? -7.541 3.973 18.276 1.00 94.50 192 PHE A O 1
ATOM 1616 N N . LYS A 1 193 ? -7.310 4.335 20.479 1.00 95.38 193 LYS A N 1
ATOM 1617 C CA . LYS A 1 193 ? -7.060 5.784 20.363 1.00 95.38 193 LYS A CA 1
ATOM 1618 C C . LYS A 1 193 ? -5.897 6.082 19.412 1.00 95.38 193 LYS A C 1
ATOM 1620 O O . LYS A 1 193 ? -6.044 6.901 18.509 1.00 95.38 193 LYS A O 1
ATOM 1625 N N . TYR A 1 194 ? -4.765 5.401 19.590 1.00 96.38 194 TYR A N 1
ATOM 1626 C CA . TYR A 1 194 ? -3.581 5.599 18.755 1.00 96.38 194 TYR A CA 1
ATOM 1627 C C . TYR A 1 194 ? -3.768 5.019 17.350 1.00 96.38 194 TYR A C 1
ATOM 1629 O O . TYR A 1 194 ? -3.353 5.645 16.378 1.00 96.38 194 TYR A O 1
ATOM 1637 N N . PHE A 1 195 ? -4.428 3.865 17.214 1.00 96.81 195 PHE A N 1
ATOM 1638 C CA . PHE A 1 195 ? -4.741 3.298 15.898 1.00 96.81 195 PHE A CA 1
ATOM 1639 C C . PHE A 1 195 ? -5.657 4.223 15.079 1.00 96.81 195 PHE A C 1
ATOM 1641 O O . PHE A 1 195 ? -5.359 4.530 13.925 1.00 96.81 195 PHE A O 1
ATOM 1648 N N . ARG A 1 196 ? -6.713 4.769 15.697 1.00 96.62 196 ARG A N 1
ATOM 1649 C CA . ARG A 1 196 ? -7.586 5.770 15.071 1.00 96.62 196 ARG A CA 1
ATOM 1650 C C . ARG A 1 196 ? -6.814 7.032 14.688 1.00 96.62 196 ARG A C 1
ATOM 1652 O O . ARG A 1 196 ? -6.912 7.459 13.546 1.00 96.62 196 ARG A O 1
ATOM 1659 N N . GLN A 1 197 ? -6.056 7.614 15.618 1.00 96.88 197 GLN A N 1
ATOM 1660 C CA . GLN A 1 197 ? -5.392 8.908 15.421 1.00 96.88 197 GLN A CA 1
ATOM 1661 C C . GLN A 1 197 ? -4.244 8.864 14.399 1.00 96.88 197 GLN A C 1
ATOM 1663 O O . GLN A 1 197 ? -4.067 9.820 13.653 1.00 96.88 197 GLN A O 1
ATOM 1668 N N . PHE A 1 198 ? -3.451 7.789 14.372 1.00 95.94 198 PHE A N 1
ATOM 1669 C CA . PHE A 1 198 ? -2.207 7.732 13.590 1.00 95.94 198 PHE A CA 1
ATOM 1670 C C . PHE A 1 198 ? -2.259 6.799 12.376 1.00 95.94 198 PHE A C 1
ATOM 1672 O O . PHE A 1 198 ? -1.319 6.814 11.581 1.00 95.94 198 PHE A O 1
ATOM 1679 N N . VAL A 1 199 ? -3.313 5.988 12.232 1.00 96.44 199 VAL A N 1
ATOM 1680 C CA . VAL A 1 199 ? -3.480 5.068 11.097 1.00 96.44 199 VAL A CA 1
ATOM 1681 C C . VAL A 1 199 ? -4.788 5.336 10.363 1.00 96.44 199 VAL A C 1
ATOM 1683 O O . VAL A 1 199 ? -4.743 5.695 9.193 1.00 96.44 199 VAL A O 1
ATOM 1686 N N . LEU A 1 200 ? -5.938 5.193 11.029 1.00 97.62 200 LEU A N 1
ATOM 1687 C CA . LEU A 1 200 ? -7.231 5.214 10.335 1.00 97.62 200 LEU A CA 1
ATOM 1688 C C . LEU A 1 200 ? -7.657 6.613 9.894 1.00 97.62 200 LEU A C 1
ATOM 1690 O O . LEU A 1 200 ? -7.909 6.805 8.714 1.00 97.62 200 LEU A O 1
ATOM 1694 N N . ALA A 1 201 ? -7.725 7.591 10.803 1.00 97.31 201 ALA A N 1
ATOM 1695 C CA . ALA A 1 201 ? -8.206 8.929 10.456 1.00 97.31 201 ALA A CA 1
ATOM 1696 C C . ALA A 1 201 ? -7.355 9.598 9.353 1.00 97.31 201 ALA A C 1
ATOM 1698 O O . ALA A 1 201 ? -7.956 10.033 8.376 1.00 97.31 201 ALA A O 1
ATOM 1699 N N . PRO A 1 202 ? -6.003 9.573 9.399 1.00 97.19 202 PRO A N 1
ATOM 1700 C CA . PRO A 1 202 ? -5.182 10.127 8.317 1.00 97.19 202 PRO A CA 1
ATOM 1701 C C . PRO A 1 202 ? -5.277 9.353 6.994 1.00 97.19 202 PRO A C 1
ATOM 1703 O O . PRO A 1 202 ? -4.956 9.906 5.950 1.00 97.19 202 PRO A O 1
ATOM 1706 N N . ALA A 1 203 ? -5.656 8.069 7.023 1.00 97.38 203 ALA A N 1
ATOM 1707 C CA . ALA A 1 203 ? -5.875 7.285 5.808 1.00 97.38 203 ALA A CA 1
ATOM 1708 C C . ALA A 1 203 ? -7.266 7.544 5.207 1.00 97.38 203 ALA A C 1
ATOM 1710 O O . ALA A 1 203 ? -7.392 7.625 3.996 1.00 97.38 203 ALA A O 1
ATOM 1711 N N . ILE A 1 204 ? -8.303 7.709 6.034 1.00 97.50 204 ILE A N 1
ATOM 1712 C CA . ILE A 1 204 ? -9.658 8.071 5.583 1.00 97.50 204 ILE A CA 1
ATOM 1713 C C . ILE A 1 204 ? -9.662 9.483 4.980 1.00 97.50 204 ILE A C 1
ATOM 1715 O O . ILE A 1 204 ? -10.223 9.683 3.911 1.00 97.50 204 ILE A O 1
ATOM 1719 N N . GLU A 1 205 ? -8.999 10.436 5.639 1.00 96.00 205 GLU A N 1
ATOM 1720 C CA . GLU A 1 205 ? -8.767 11.798 5.137 1.00 96.00 205 GLU A CA 1
ATOM 1721 C C . GLU A 1 205 ? -8.111 11.760 3.746 1.00 96.00 205 GLU A C 1
ATOM 1723 O O . GLU A 1 205 ? -8.685 12.242 2.774 1.00 96.00 205 GLU A O 1
ATOM 1728 N N . GLU A 1 206 ? -6.983 11.055 3.618 1.00 94.38 206 GLU A N 1
ATOM 1729 C CA . GLU A 1 206 ? -6.251 10.932 2.354 1.00 94.38 206 GLU A CA 1
ATOM 1730 C C . GLU A 1 206 ? -7.031 10.171 1.255 1.00 94.38 206 GLU A C 1
ATOM 1732 O O . GLU A 1 206 ? -6.843 10.453 0.073 1.00 94.38 206 GLU A O 1
ATOM 1737 N N . ILE A 1 207 ? -7.935 9.247 1.614 1.00 95.62 207 ILE A N 1
ATOM 1738 C CA . ILE A 1 207 ? -8.854 8.577 0.672 1.00 95.62 207 ILE A CA 1
ATOM 1739 C C . ILE A 1 207 ? -9.911 9.555 0.143 1.00 95.62 207 ILE A C 1
ATOM 1741 O O . ILE A 1 207 ? -10.093 9.654 -1.072 1.00 95.62 207 ILE A O 1
ATOM 1745 N N . ASN A 1 208 ? -10.564 10.298 1.038 1.00 94.50 208 ASN A N 1
ATOM 1746 C CA . ASN A 1 208 ? -11.648 11.228 0.702 1.00 94.50 208 ASN A CA 1
ATOM 1747 C C . ASN A 1 208 ? -11.152 12.443 -0.108 1.00 94.50 208 ASN A C 1
ATOM 1749 O O . ASN A 1 208 ? -11.905 13.033 -0.882 1.00 94.50 208 ASN A O 1
ATOM 1753 N N . GLU A 1 209 ? -9.882 12.818 0.062 1.00 90.69 209 GLU A N 1
ATOM 1754 C CA . GLU A 1 209 ? -9.226 13.869 -0.721 1.00 90.69 209 GLU A CA 1
ATOM 1755 C C . GLU A 1 209 ? -8.797 13.412 -2.127 1.00 90.69 209 GLU A C 1
ATOM 1757 O O . GLU A 1 209 ? -8.779 14.224 -3.047 1.00 90.69 209 GLU A O 1
ATOM 1762 N N . GLN A 1 210 ? -8.372 12.154 -2.311 1.00 86.88 210 GLN A N 1
ATOM 1763 C CA . GLN A 1 210 ? -7.539 11.772 -3.471 1.00 86.88 210 GLN A CA 1
ATOM 1764 C C . GLN A 1 210 ? -8.102 10.640 -4.341 1.00 86.88 210 GLN A C 1
ATOM 1766 O O . GLN A 1 210 ? -7.404 10.223 -5.272 1.00 86.88 210 GLN A O 1
ATOM 1771 N N . THR A 1 211 ? -9.300 10.119 -4.058 1.00 91.25 211 THR A N 1
ATOM 1772 C CA . THR A 1 211 ? -9.828 8.900 -4.703 1.00 91.25 211 THR A CA 1
ATOM 1773 C C . THR A 1 211 ? -11.273 9.038 -5.192 1.00 91.25 211 THR A C 1
ATOM 1775 O O . THR A 1 211 ? -11.917 10.068 -5.015 1.00 91.25 211 THR A O 1
ATOM 1778 N N . ASP A 1 212 ? -11.783 7.984 -5.831 1.00 90.56 212 ASP A N 1
ATOM 1779 C CA . ASP A 1 212 ? -13.151 7.878 -6.347 1.00 90.56 212 ASP A CA 1
ATOM 1780 C C . ASP A 1 212 ? -14.189 7.391 -5.314 1.00 90.56 212 ASP A C 1
ATOM 1782 O O . ASP A 1 212 ? -15.343 7.132 -5.670 1.00 90.56 212 ASP A O 1
ATOM 1786 N N . ILE A 1 213 ? -13.807 7.252 -4.039 1.00 93.25 213 ILE A N 1
ATOM 1787 C CA . ILE A 1 213 ? -14.719 6.889 -2.947 1.00 93.25 213 ILE A CA 1
ATOM 1788 C C . ILE A 1 213 ? -14.588 7.847 -1.767 1.00 93.25 213 ILE A C 1
ATOM 1790 O O . ILE A 1 213 ? -13.488 8.212 -1.355 1.00 93.25 213 ILE A O 1
ATOM 1794 N N . LYS A 1 214 ? -15.733 8.158 -1.161 1.00 94.12 214 LYS A N 1
ATOM 1795 C CA . LYS A 1 214 ? -15.822 8.795 0.147 1.00 94.12 214 LYS A CA 1
ATOM 1796 C C . LYS A 1 214 ? -16.085 7.722 1.202 1.00 94.12 214 LYS A C 1
ATOM 1798 O O . LYS A 1 214 ? -16.925 6.841 1.023 1.00 94.12 214 LYS A O 1
ATOM 1803 N N . VAL A 1 215 ? -15.360 7.798 2.309 1.00 96.31 215 VAL A N 1
ATOM 1804 C CA . VAL A 1 215 ? -15.382 6.831 3.404 1.00 96.31 215 VAL A CA 1
ATOM 1805 C C . VAL A 1 215 ? -15.711 7.534 4.714 1.00 96.31 215 VAL A C 1
ATOM 1807 O O . VAL A 1 215 ? -15.057 8.502 5.111 1.00 96.31 215 VAL A O 1
ATOM 1810 N N . GLU A 1 216 ? -16.690 6.989 5.429 1.00 96.94 216 GLU A N 1
ATOM 1811 C CA . GLU A 1 216 ? -17.017 7.357 6.806 1.00 96.94 216 GLU A CA 1
ATOM 1812 C C . GLU A 1 216 ? -16.796 6.161 7.737 1.00 96.94 216 GLU A C 1
ATOM 1814 O O . GLU A 1 216 ? -16.948 5.006 7.339 1.00 96.94 216 GLU A O 1
ATOM 1819 N N . MET A 1 217 ? -16.406 6.425 8.987 1.00 97.25 217 MET A N 1
ATOM 1820 C CA . MET A 1 217 ? -15.984 5.394 9.939 1.00 97.25 217 MET A CA 1
ATOM 1821 C C . MET A 1 217 ? -16.742 5.514 11.263 1.00 97.25 217 MET A C 1
ATOM 1823 O O . MET A 1 217 ? -16.616 6.511 11.977 1.00 97.25 217 MET A O 1
ATOM 1827 N N . GLN A 1 218 ? -17.454 4.452 11.631 1.00 97.06 218 GLN A N 1
ATOM 1828 C CA . GLN A 1 218 ? -18.196 4.319 12.883 1.00 97.06 218 GLN A CA 1
ATOM 1829 C C . GLN A 1 218 ? -17.607 3.188 13.739 1.00 97.06 218 GLN A C 1
ATOM 1831 O O . GLN A 1 218 ? -17.192 2.146 13.234 1.00 97.06 218 GLN A O 1
ATOM 1836 N N . THR A 1 219 ? -17.561 3.380 15.057 1.00 96.38 219 THR A N 1
ATOM 1837 C CA . THR A 1 219 ? -17.064 2.367 16.002 1.00 96.38 219 THR A CA 1
ATOM 1838 C C . THR A 1 219 ? -18.200 1.511 16.534 1.00 96.38 219 THR A C 1
ATOM 1840 O O . THR A 1 219 ? -19.153 2.051 17.093 1.00 96.38 219 THR A O 1
ATOM 1843 N N . ILE A 1 220 ? -18.057 0.190 16.450 1.00 95.00 220 ILE A N 1
ATOM 1844 C CA . ILE A 1 220 ? -18.962 -0.766 17.086 1.00 95.00 220 ILE A CA 1
ATOM 1845 C C . ILE A 1 220 ? -18.315 -1.228 18.391 1.00 95.00 220 ILE A C 1
ATOM 1847 O O . ILE A 1 220 ? -17.263 -1.877 18.404 1.00 95.00 220 ILE A O 1
ATOM 1851 N N . SER A 1 221 ? -18.957 -0.866 19.497 1.00 92.62 221 SER A N 1
ATOM 1852 C CA . SER A 1 221 ? -18.471 -1.137 20.846 1.00 92.62 221 SER A CA 1
ATOM 1853 C C . SER A 1 221 ? -19.308 -2.212 21.523 1.00 92.62 221 SER A C 1
ATOM 1855 O O . SER A 1 221 ? -20.534 -2.121 21.533 1.00 92.62 221 SER A O 1
ATOM 1857 N N . TYR A 1 222 ? -18.653 -3.186 22.155 1.00 87.50 222 TYR A N 1
ATOM 1858 C CA . TYR A 1 222 ? -19.306 -4.088 23.096 1.00 87.50 222 TYR A CA 1
ATOM 1859 C C . TYR A 1 222 ? -18.880 -3.713 24.518 1.00 87.50 222 TYR A C 1
ATOM 1861 O O . TYR A 1 222 ? -17.696 -3.715 24.869 1.00 87.50 222 TYR A O 1
ATOM 1869 N N . LYS A 1 223 ? -19.858 -3.347 25.355 1.00 87.25 223 LYS A N 1
ATOM 1870 C CA . LYS A 1 223 ? -19.623 -2.703 26.659 1.00 87.25 223 LYS A CA 1
ATOM 1871 C C . LYS A 1 223 ? -18.776 -1.424 26.482 1.00 87.25 223 LYS A C 1
ATOM 1873 O O . LYS A 1 223 ? -19.156 -0.543 25.721 1.00 87.25 223 LYS A O 1
ATOM 1878 N N . ARG A 1 224 ? -17.648 -1.299 27.194 1.00 86.38 224 ARG A N 1
ATOM 1879 C CA . ARG A 1 224 ? -16.734 -0.136 27.146 1.00 86.38 224 ARG A CA 1
ATOM 1880 C C . ARG A 1 224 ? -15.555 -0.314 26.173 1.00 86.38 224 ARG A C 1
ATOM 1882 O O . ARG A 1 224 ? -14.656 0.522 26.161 1.00 86.38 224 ARG A O 1
ATOM 1889 N N . THR A 1 225 ? -15.552 -1.380 25.374 1.00 88.75 225 THR A N 1
ATOM 1890 C CA . THR A 1 225 ? -14.472 -1.716 24.436 1.00 88.75 225 THR A CA 1
ATOM 1891 C C . THR A 1 225 ? -14.957 -1.534 23.001 1.00 88.75 225 THR A C 1
ATOM 1893 O O . THR A 1 225 ? -16.093 -1.877 22.691 1.00 88.75 225 THR A O 1
ATOM 1896 N N . VAL A 1 226 ? -14.105 -0.994 22.123 1.00 92.50 226 VAL A N 1
ATOM 1897 C CA . VAL A 1 226 ? -14.351 -0.975 20.671 1.00 92.50 226 VAL A CA 1
ATOM 1898 C C . VAL A 1 226 ? -13.900 -2.317 20.106 1.00 92.50 226 VAL A C 1
ATOM 1900 O O . VAL A 1 226 ? -12.715 -2.639 20.186 1.00 92.50 226 VAL A O 1
ATOM 1903 N N . ASN A 1 227 ? -14.832 -3.091 19.555 1.00 93.31 227 ASN A N 1
ATOM 1904 C CA . ASN A 1 227 ? -14.581 -4.449 19.062 1.00 93.31 227 ASN A CA 1
ATOM 1905 C C . ASN A 1 227 ? -14.436 -4.482 17.538 1.00 93.31 227 ASN A C 1
ATOM 1907 O O . ASN A 1 227 ? -13.608 -5.219 17.004 1.00 93.31 227 ASN A O 1
ATOM 1911 N N . ALA A 1 228 ? -15.225 -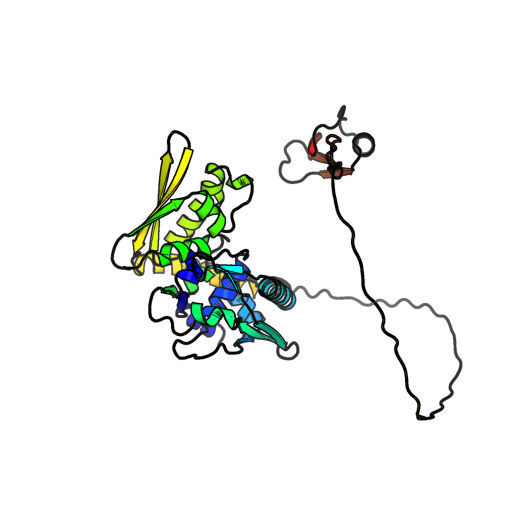3.667 16.840 1.00 95.94 228 ALA A N 1
ATOM 1912 C CA . ALA A 1 228 ? -15.235 -3.607 15.388 1.00 95.94 228 ALA A CA 1
ATOM 1913 C C . ALA A 1 228 ? -15.363 -2.165 14.886 1.00 95.94 228 ALA A C 1
ATOM 1915 O O . ALA A 1 228 ? -15.718 -1.237 15.621 1.00 95.94 228 ALA A O 1
ATOM 1916 N N . ILE A 1 229 ? -15.051 -1.985 13.610 1.00 97.00 229 ILE A N 1
ATOM 1917 C CA . ILE A 1 229 ? -15.184 -0.729 12.886 1.00 97.00 229 ILE A CA 1
ATOM 1918 C C . ILE A 1 229 ? -16.062 -0.982 11.673 1.00 97.00 229 ILE A C 1
ATOM 1920 O O . ILE A 1 229 ? -15.785 -1.879 10.876 1.00 97.00 229 ILE A O 1
ATOM 1924 N N . ARG A 1 230 ? -17.099 -0.162 11.541 1.00 97.56 230 ARG A N 1
ATOM 1925 C CA . ARG A 1 230 ? -17.969 -0.098 10.376 1.00 97.56 230 ARG A CA 1
ATOM 1926 C C . ARG A 1 230 ? -17.489 1.032 9.476 1.00 97.56 230 ARG A C 1
ATOM 1928 O O . ARG A 1 230 ? -17.374 2.169 9.936 1.00 97.56 230 ARG A O 1
ATOM 1935 N N . PHE A 1 231 ? -17.230 0.721 8.215 1.00 97.81 231 PHE A N 1
ATOM 1936 C CA . PHE A 1 231 ? -16.997 1.713 7.175 1.00 97.81 231 PHE A CA 1
ATOM 1937 C C . PHE A 1 231 ? -18.231 1.813 6.289 1.00 97.81 231 PHE A C 1
ATOM 1939 O O . PHE A 1 231 ? -18.718 0.790 5.805 1.00 97.81 231 PHE A O 1
ATOM 1946 N N . THR A 1 232 ? -18.696 3.037 6.065 1.00 96.25 232 THR A N 1
ATOM 1947 C CA . THR A 1 232 ? -19.640 3.366 4.995 1.00 96.25 232 THR A CA 1
ATOM 1948 C C . THR A 1 232 ? -18.822 3.896 3.825 1.00 96.25 232 THR A C 1
ATOM 1950 O O . THR A 1 232 ? -18.000 4.793 4.011 1.00 96.25 232 THR A O 1
ATOM 1953 N N . ILE A 1 233 ? -19.012 3.312 2.646 1.00 95.38 233 ILE A N 1
ATOM 1954 C CA . ILE A 1 233 ? -18.282 3.615 1.415 1.00 95.38 233 ILE A CA 1
ATOM 1955 C C . ILE A 1 233 ? -19.293 4.136 0.399 1.00 95.38 233 ILE A C 1
ATOM 1957 O O . ILE A 1 233 ? -20.234 3.425 0.049 1.00 95.38 233 ILE A O 1
ATOM 1961 N N . GLU A 1 234 ? -19.092 5.352 -0.088 1.00 92.62 234 GLU A N 1
ATOM 1962 C CA . GLU A 1 234 ? -19.943 6.002 -1.083 1.00 92.62 234 GLU A CA 1
ATOM 1963 C C . GLU A 1 234 ? -19.114 6.370 -2.320 1.00 92.62 234 GLU A C 1
ATOM 1965 O O . GLU A 1 234 ? -17.941 6.721 -2.182 1.00 92.62 234 GLU A O 1
ATOM 1970 N N . PRO A 1 235 ? -19.677 6.312 -3.539 1.00 90.25 235 PRO A N 1
ATOM 1971 C CA . PRO A 1 235 ? -18.984 6.816 -4.718 1.00 90.25 235 PRO A CA 1
ATOM 1972 C C . PRO A 1 235 ? -18.837 8.339 -4.653 1.00 90.25 235 PRO A C 1
ATOM 1974 O O . PRO A 1 235 ? -19.814 9.061 -4.443 1.00 90.25 235 PRO A O 1
ATOM 1977 N N . GLN A 1 236 ? -17.622 8.832 -4.877 1.00 85.56 236 GLN A N 1
ATOM 1978 C CA . GLN A 1 236 ? -17.348 10.260 -5.006 1.00 85.56 236 GLN A CA 1
ATOM 1979 C C . GLN A 1 236 ? -17.568 10.683 -6.461 1.00 85.56 236 GLN A C 1
ATOM 1981 O O . GLN A 1 236 ? -17.217 9.951 -7.390 1.00 85.56 236 GLN A O 1
ATOM 1986 N N . LYS A 1 237 ? -18.173 11.854 -6.696 1.00 71.06 237 LYS A N 1
ATOM 1987 C CA . LYS A 1 237 ? -18.334 12.344 -8.070 1.00 71.06 237 LYS A CA 1
ATOM 1988 C C . LYS A 1 237 ? -16.955 12.699 -8.635 1.00 71.06 237 LYS A C 1
ATOM 1990 O O . LYS A 1 237 ? -16.181 13.341 -7.924 1.00 71.06 237 LYS A O 1
ATOM 1995 N N . PRO A 1 238 ? -16.669 12.386 -9.914 1.00 62.19 238 PRO A N 1
ATOM 1996 C CA . PRO A 1 238 ? -15.358 12.658 -10.494 1.00 62.19 238 PRO A CA 1
ATOM 1997 C C . PRO A 1 238 ? -14.950 14.131 -10.404 1.00 62.19 238 PRO A C 1
ATOM 1999 O O . PRO A 1 238 ? -13.785 14.427 -10.228 1.00 62.19 238 PRO A O 1
ATOM 2002 N N . VAL A 1 239 ? -15.895 15.075 -10.469 1.00 54.31 239 VAL A N 1
ATOM 2003 C CA . VAL A 1 239 ? -15.597 16.517 -10.371 1.00 54.31 239 VAL A CA 1
ATOM 2004 C C . VAL A 1 239 ? -14.958 16.886 -9.024 1.00 54.31 239 VAL A C 1
ATOM 2006 O O . VAL A 1 239 ? -14.008 17.667 -8.990 1.00 54.31 239 VAL A O 1
ATOM 2009 N N . ASP A 1 240 ? -15.431 16.283 -7.930 1.00 57.50 240 ASP A N 1
ATOM 2010 C CA . ASP A 1 240 ? -14.940 16.558 -6.577 1.00 57.50 240 ASP A CA 1
ATOM 2011 C C . ASP A 1 240 ? -13.574 15.895 -6.345 1.00 57.50 240 ASP A C 1
ATOM 2013 O O . ASP A 1 240 ? -12.669 16.506 -5.773 1.00 57.50 240 ASP A O 1
ATOM 2017 N N . SER A 1 241 ? -13.386 14.665 -6.844 1.00 54.31 241 SER A N 1
ATOM 2018 C CA . SER A 1 241 ? -12.077 14.006 -6.806 1.00 54.31 241 SER A CA 1
ATOM 2019 C C . SER A 1 241 ? -11.071 14.678 -7.747 1.00 54.31 241 SER A C 1
ATOM 2021 O O . SER A 1 241 ? -9.910 14.801 -7.372 1.00 54.31 241 SER A O 1
ATOM 2023 N N . PHE A 1 242 ? -11.485 15.188 -8.915 1.00 50.88 242 PHE A N 1
ATOM 2024 C CA . PHE A 1 242 ? -10.604 15.864 -9.875 1.00 50.88 242 PHE A CA 1
ATOM 2025 C C . PHE A 1 242 ? -10.107 17.231 -9.394 1.00 50.88 242 PHE A C 1
ATOM 2027 O O . PHE A 1 242 ? -8.969 17.581 -9.697 1.00 50.88 242 PHE A O 1
ATOM 2034 N N . ALA A 1 243 ? -10.887 17.988 -8.617 1.00 54.75 243 ALA A N 1
ATOM 2035 C CA . ALA A 1 243 ? -10.431 19.266 -8.062 1.00 54.75 243 ALA A CA 1
ATOM 2036 C C . ALA A 1 243 ? -9.272 19.074 -7.063 1.00 54.75 243 ALA A C 1
ATOM 2038 O O . ALA A 1 243 ? -8.202 19.670 -7.214 1.00 54.75 243 ALA A O 1
ATOM 2039 N N . HIS A 1 244 ? -9.444 18.180 -6.085 1.00 53.69 244 HIS A N 1
ATOM 2040 C CA . HIS A 1 244 ? -8.399 17.850 -5.109 1.00 53.69 244 HIS A CA 1
ATOM 2041 C C . HIS A 1 244 ? -7.265 17.005 -5.715 1.00 53.69 244 HIS A C 1
ATOM 2043 O O . HIS A 1 244 ? -6.102 17.160 -5.331 1.00 53.69 244 HIS A O 1
ATOM 2049 N N . ALA A 1 245 ? -7.558 16.176 -6.721 1.00 56.44 245 ALA A N 1
ATOM 2050 C CA . ALA A 1 245 ? -6.553 15.517 -7.548 1.00 56.44 245 ALA A CA 1
ATOM 2051 C C . ALA A 1 245 ? -5.693 16.521 -8.313 1.00 56.44 245 ALA A C 1
ATOM 2053 O O . ALA A 1 245 ? -4.488 16.341 -8.327 1.00 56.44 245 ALA A O 1
ATOM 2054 N N . ALA A 1 246 ? -6.257 17.565 -8.924 1.00 60.16 246 ALA A N 1
ATOM 2055 C CA . ALA A 1 246 ? -5.488 18.554 -9.680 1.00 60.16 246 ALA A CA 1
ATOM 2056 C C . ALA A 1 246 ? -4.550 19.362 -8.770 1.00 60.16 246 ALA A C 1
ATOM 2058 O O . ALA A 1 246 ? -3.398 19.604 -9.132 1.00 60.16 246 ALA A O 1
ATOM 2059 N N . GLU A 1 247 ? -4.998 19.716 -7.563 1.00 58.72 247 GLU A N 1
ATOM 2060 C CA . GLU A 1 247 ? -4.138 20.334 -6.550 1.00 58.72 247 GLU A CA 1
ATOM 2061 C C . GLU A 1 247 ? -3.058 19.359 -6.053 1.00 58.72 247 GLU A C 1
ATOM 2063 O O . GLU A 1 247 ? -1.876 19.704 -6.014 1.00 58.72 247 GLU A O 1
ATOM 2068 N N . THR A 1 248 ? -3.423 18.109 -5.751 1.00 58.56 248 THR A N 1
ATOM 2069 C CA . THR A 1 248 ? -2.469 17.080 -5.303 1.00 58.56 248 THR A CA 1
ATOM 2070 C C . THR A 1 248 ? -1.471 16.700 -6.399 1.00 58.56 248 THR A C 1
ATOM 2072 O O . THR A 1 248 ? -0.296 16.502 -6.098 1.00 58.56 248 THR A O 1
ATOM 2075 N N . ASP A 1 249 ? -1.903 16.653 -7.659 1.00 65.00 249 ASP A N 1
ATOM 2076 C CA . ASP A 1 249 ? -1.084 16.433 -8.852 1.00 65.00 249 ASP A CA 1
ATOM 2077 C C . ASP A 1 249 ? -0.149 17.614 -9.075 1.00 65.00 249 ASP A C 1
ATOM 2079 O O . ASP A 1 249 ? 1.033 17.398 -9.301 1.00 65.00 249 ASP A O 1
ATOM 2083 N N . SER A 1 250 ? -0.631 18.853 -8.948 1.00 62.91 250 SER A N 1
ATOM 2084 C CA . SER A 1 250 ? 0.209 20.053 -9.015 1.00 62.91 250 SER A CA 1
ATOM 2085 C C . SER A 1 250 ? 1.269 20.045 -7.910 1.00 62.91 250 SER A C 1
ATOM 2087 O O . SER A 1 250 ? 2.450 20.256 -8.179 1.00 62.91 250 SER A O 1
ATOM 2089 N N . ILE A 1 251 ? 0.903 19.694 -6.672 1.00 59.38 251 ILE A N 1
ATOM 2090 C CA . ILE A 1 251 ? 1.847 19.538 -5.554 1.00 59.38 251 ILE A CA 1
ATOM 2091 C C . ILE A 1 251 ? 2.833 18.388 -5.812 1.00 59.38 251 ILE A C 1
ATOM 2093 O O . ILE A 1 251 ? 4.019 18.521 -5.501 1.00 59.38 251 ILE A O 1
ATOM 2097 N N . PHE A 1 252 ? 2.375 17.263 -6.363 1.00 64.94 252 PHE A N 1
ATOM 2098 C CA . PHE A 1 252 ? 3.208 16.104 -6.677 1.00 64.94 252 PHE A CA 1
ATOM 2099 C C . PHE A 1 252 ? 4.192 16.427 -7.808 1.00 64.94 252 PHE A C 1
ATOM 2101 O O . PHE A 1 252 ? 5.397 16.295 -7.607 1.00 64.94 252 PHE A O 1
ATOM 2108 N N . MET A 1 253 ? 3.711 16.950 -8.935 1.00 67.31 253 MET A N 1
ATOM 2109 C CA . MET A 1 253 ? 4.506 17.370 -10.093 1.00 67.31 253 MET A CA 1
ATOM 2110 C C . MET A 1 253 ? 5.491 18.473 -9.725 1.00 67.31 253 MET A C 1
ATOM 2112 O O . MET A 1 253 ? 6.690 18.295 -9.920 1.00 67.31 253 MET A O 1
ATOM 2116 N N . LYS A 1 254 ? 5.058 19.528 -9.025 1.00 62.84 254 LYS A N 1
ATOM 2117 C CA . LYS A 1 254 ? 5.959 20.564 -8.492 1.00 62.84 254 LYS A CA 1
ATOM 2118 C C . LYS A 1 254 ? 7.010 19.986 -7.538 1.00 62.84 254 LYS A C 1
ATOM 2120 O O . LYS A 1 254 ? 8.126 20.502 -7.468 1.00 62.84 254 LYS A O 1
ATOM 2125 N N . LYS A 1 255 ? 6.709 18.904 -6.811 1.00 62.41 255 LYS A N 1
ATOM 2126 C CA . LYS A 1 255 ? 7.671 18.172 -5.963 1.00 62.41 255 LYS A CA 1
ATOM 2127 C C . LYS A 1 255 ? 8.599 17.241 -6.757 1.00 62.41 255 LYS A C 1
ATOM 2129 O O . LYS A 1 255 ? 9.702 16.971 -6.280 1.00 62.41 255 LYS A O 1
ATOM 2134 N N . LEU A 1 256 ? 8.205 16.782 -7.945 1.00 62.47 256 LEU A N 1
ATOM 2135 C CA . LEU A 1 256 ? 9.097 16.118 -8.901 1.00 62.47 256 LEU A CA 1
ATOM 2136 C C . LEU A 1 256 ? 10.018 17.139 -9.597 1.00 62.47 256 LEU A C 1
ATOM 2138 O O . LEU A 1 256 ? 11.223 16.924 -9.682 1.00 62.47 256 LEU A O 1
ATOM 2142 N N . GLU A 1 257 ? 9.481 18.279 -10.031 1.00 61.75 257 GLU A N 1
ATOM 2143 C CA . GLU A 1 257 ? 10.192 19.351 -10.746 1.00 61.75 257 GLU A CA 1
ATOM 2144 C C . GLU A 1 257 ? 11.174 20.121 -9.856 1.00 61.75 257 GLU A C 1
ATOM 2146 O O . GLU A 1 257 ? 12.333 20.313 -10.221 1.00 61.75 257 GLU A O 1
ATOM 2151 N N . SER A 1 258 ? 10.762 20.523 -8.649 1.00 57.00 258 SER A N 1
ATOM 2152 C CA . SER A 1 258 ? 11.644 21.243 -7.711 1.00 57.00 258 SER A CA 1
ATOM 2153 C C . SER A 1 258 ? 12.854 20.417 -7.258 1.00 57.00 258 SER A C 1
ATOM 2155 O O . SER A 1 258 ? 13.870 20.991 -6.867 1.00 57.00 258 SER A O 1
ATOM 2157 N N . LYS A 1 259 ? 12.792 19.082 -7.372 1.00 53.69 259 LYS A N 1
ATOM 2158 C CA . LYS A 1 259 ? 13.950 18.191 -7.197 1.00 53.69 259 LYS A CA 1
ATOM 2159 C C . LYS A 1 259 ? 14.910 18.184 -8.394 1.00 53.69 259 LYS A C 1
ATOM 2161 O O . LYS A 1 259 ? 16.072 17.839 -8.202 1.00 53.69 259 LYS A O 1
ATOM 2166 N N . GLN A 1 260 ? 14.469 18.558 -9.598 1.00 50.22 260 GLN A N 1
ATOM 2167 C CA . GLN A 1 260 ? 15.340 18.660 -10.779 1.00 50.22 260 GLN A CA 1
ATOM 2168 C C . GLN A 1 260 ? 16.197 19.934 -10.755 1.00 50.22 260 GLN A C 1
ATOM 2170 O O . GLN A 1 260 ? 17.357 19.896 -11.158 1.00 50.22 260 GLN A O 1
ATOM 2175 N N . ASN A 1 261 ? 15.649 21.042 -10.243 1.00 45.00 261 ASN A N 1
ATOM 2176 C CA . ASN A 1 261 ? 16.261 22.374 -10.341 1.00 45.00 261 ASN A CA 1
ATOM 2177 C C . ASN A 1 261 ? 17.187 22.769 -9.171 1.00 45.00 261 ASN A C 1
ATOM 2179 O O . ASN A 1 261 ? 17.603 23.923 -9.090 1.00 45.00 261 ASN A O 1
ATOM 2183 N N . GLN A 1 262 ? 17.554 21.848 -8.271 1.00 38.50 262 GLN A N 1
ATOM 2184 C CA . GLN A 1 262 ? 18.597 22.131 -7.275 1.00 38.50 262 GLN A CA 1
ATOM 2185 C C . GLN A 1 262 ? 19.996 22.020 -7.914 1.00 38.50 262 GLN A C 1
ATOM 2187 O O . GLN A 1 262 ? 20.368 20.939 -8.383 1.00 38.50 262 GLN A O 1
ATOM 2192 N N . PRO A 1 263 ? 20.802 23.101 -7.942 1.00 33.91 263 PRO A N 1
ATOM 2193 C CA . PRO A 1 263 ? 22.100 23.081 -8.603 1.00 33.91 263 PRO A CA 1
ATOM 2194 C C . PRO A 1 263 ? 23.075 22.144 -7.884 1.00 33.91 263 PRO A C 1
ATOM 2196 O O . PRO A 1 263 ? 23.319 22.255 -6.682 1.00 33.91 263 PRO A O 1
ATOM 2199 N N . LYS A 1 264 ? 23.689 21.236 -8.651 1.00 34.59 264 LYS A N 1
ATOM 2200 C CA . LYS A 1 264 ? 24.772 20.371 -8.174 1.00 34.59 264 LYS A CA 1
ATOM 2201 C C . LYS A 1 264 ? 25.976 21.233 -7.785 1.00 34.59 264 LYS A C 1
ATOM 2203 O O . LYS A 1 264 ? 26.733 21.652 -8.661 1.00 34.59 264 LYS A O 1
ATOM 2208 N N . GLN A 1 265 ? 26.198 21.448 -6.488 1.00 32.09 265 GLN A N 1
ATOM 2209 C CA . GLN A 1 265 ? 27.477 21.969 -6.008 1.00 32.09 265 GLN A CA 1
ATOM 2210 C C . GLN A 1 265 ? 28.580 20.959 -6.349 1.00 32.09 265 GLN A C 1
ATOM 2212 O O . GLN A 1 265 ? 28.723 19.918 -5.705 1.00 32.09 265 GLN A O 1
ATOM 2217 N N . LYS A 1 266 ? 29.358 21.262 -7.394 1.00 31.89 266 LYS A N 1
ATOM 2218 C CA . LYS A 1 266 ? 30.605 20.556 -7.686 1.00 31.89 266 LYS A CA 1
ATOM 2219 C C . LYS A 1 266 ? 31.556 20.805 -6.517 1.00 31.89 266 LYS A C 1
ATOM 2221 O O . LYS A 1 266 ? 32.033 21.924 -6.355 1.00 31.89 266 LYS A O 1
ATOM 2226 N N . LYS A 1 267 ? 31.877 19.771 -5.738 1.00 29.97 267 LYS A N 1
ATOM 2227 C CA . LYS A 1 267 ? 33.091 19.807 -4.919 1.00 29.97 267 LYS A CA 1
ATOM 2228 C C . LYS A 1 267 ? 34.279 19.814 -5.876 1.00 29.97 267 LYS A C 1
ATOM 2230 O O . LYS A 1 267 ? 34.563 18.798 -6.504 1.00 29.97 267 LYS A O 1
ATOM 2235 N N . GLN A 1 268 ? 34.936 20.962 -6.009 1.00 31.41 268 GLN A N 1
ATOM 2236 C CA . GLN A 1 268 ? 36.298 21.004 -6.522 1.00 31.41 268 GLN A CA 1
ATOM 2237 C C . GLN A 1 268 ? 37.175 20.255 -5.518 1.00 31.41 268 GLN A C 1
ATOM 2239 O O . GLN A 1 268 ? 37.225 20.611 -4.342 1.00 31.41 268 GLN A O 1
ATOM 2244 N N . THR A 1 269 ? 37.829 19.191 -5.969 1.00 29.42 269 THR A N 1
ATOM 2245 C CA . THR A 1 269 ? 38.953 18.605 -5.243 1.00 29.42 269 THR A CA 1
ATOM 2246 C C . THR A 1 269 ? 40.206 19.234 -5.823 1.00 29.42 269 THR A C 1
ATOM 2248 O O . THR A 1 269 ? 40.704 18.787 -6.854 1.00 29.42 269 THR A O 1
ATOM 2251 N N . GLU A 1 270 ? 40.677 20.308 -5.192 1.00 33.03 270 GLU A N 1
ATOM 2252 C CA . GLU A 1 270 ? 42.014 20.821 -5.474 1.00 33.03 270 GLU A CA 1
ATOM 2253 C C . GLU A 1 270 ? 43.043 19.753 -5.103 1.00 33.03 270 GLU A C 1
ATOM 2255 O O . GLU A 1 270 ? 43.020 19.181 -4.010 1.00 33.03 270 GLU A O 1
ATOM 2260 N N . GLN A 1 271 ? 43.934 19.463 -6.044 1.00 30.16 271 GLN A N 1
ATOM 2261 C CA . GLN A 1 271 ? 45.091 18.620 -5.806 1.00 30.16 271 GLN A CA 1
ATOM 2262 C C . GLN A 1 271 ? 46.202 19.482 -5.205 1.00 30.16 271 GLN A C 1
ATOM 2264 O O . GLN A 1 271 ? 46.559 20.513 -5.769 1.00 30.16 271 GLN A O 1
ATOM 2269 N N . GLN A 1 272 ? 46.818 19.013 -4.122 1.00 28.09 272 GLN A N 1
ATOM 2270 C CA . GLN A 1 272 ? 48.215 19.329 -3.833 1.00 28.09 272 GLN A CA 1
ATOM 2271 C C . GLN A 1 272 ? 48.980 18.019 -3.621 1.00 28.09 272 GLN A C 1
ATOM 2273 O O . GLN A 1 272 ? 48.484 17.136 -2.913 1.00 28.09 272 GLN A O 1
ATOM 2278 N N . PRO A 1 273 ? 50.161 17.855 -4.240 1.00 29.94 273 PRO A N 1
ATOM 2279 C CA . PRO A 1 273 ? 50.938 16.635 -4.120 1.00 29.94 273 PRO A CA 1
ATOM 2280 C C . PRO A 1 273 ? 51.708 16.611 -2.796 1.00 29.94 273 PRO A C 1
ATOM 2282 O O . PRO A 1 273 ? 52.172 17.639 -2.303 1.00 29.94 273 PRO A O 1
ATOM 2285 N N . LYS A 1 274 ? 51.911 15.411 -2.248 1.00 30.55 274 LYS A N 1
ATOM 2286 C CA . LYS A 1 274 ? 52.987 15.159 -1.288 1.00 30.55 274 LYS A CA 1
ATOM 2287 C C . LYS A 1 274 ? 53.828 13.997 -1.771 1.00 30.55 274 LYS A C 1
ATOM 2289 O O . LYS A 1 274 ? 53.371 12.858 -1.805 1.00 30.55 274 LYS A O 1
ATOM 2294 N N . GLU A 1 275 ? 55.068 14.311 -2.110 1.00 27.38 275 GLU A N 1
ATOM 2295 C CA . GLU A 1 275 ? 56.127 13.326 -2.243 1.00 27.38 275 GLU A CA 1
ATOM 2296 C C . GLU A 1 275 ? 56.273 12.534 -0.939 1.00 27.38 275 GLU A C 1
ATOM 2298 O O . GLU A 1 275 ? 56.241 13.100 0.160 1.00 27.38 275 GLU A O 1
ATOM 2303 N N . LYS A 1 276 ? 56.552 11.237 -1.066 1.00 29.91 276 LYS A N 1
ATOM 2304 C CA . LYS A 1 276 ? 57.634 10.620 -0.299 1.00 29.91 276 LYS A CA 1
ATOM 2305 C C . LYS A 1 276 ? 58.150 9.391 -1.030 1.00 29.91 276 LYS A C 1
ATOM 2307 O O . LYS A 1 276 ? 57.397 8.494 -1.390 1.00 29.91 276 LYS A O 1
ATOM 2312 N N . SER A 1 277 ? 59.454 9.395 -1.250 1.00 24.45 277 SER A N 1
ATOM 2313 C CA . SER A 1 277 ? 60.209 8.315 -1.860 1.00 24.45 277 SER A CA 1
ATOM 2314 C C . SER A 1 277 ? 60.298 7.089 -0.948 1.00 24.45 277 SER A C 1
ATOM 2316 O O . SER A 1 277 ? 60.372 7.214 0.277 1.00 24.45 277 SER A O 1
ATOM 2318 N N . LYS A 1 278 ? 60.417 5.909 -1.563 1.00 30.31 278 LYS A N 1
ATOM 2319 C CA . LYS A 1 278 ? 61.525 4.980 -1.289 1.00 30.31 278 LYS A CA 1
ATOM 2320 C C . LYS A 1 278 ? 61.699 3.992 -2.444 1.00 30.31 278 LYS A C 1
ATOM 2322 O O . LYS A 1 278 ? 60.739 3.661 -3.128 1.00 30.31 278 LYS A O 1
ATOM 2327 N N . ALA A 1 279 ? 62.952 3.616 -2.682 1.00 27.03 279 ALA A N 1
ATOM 2328 C CA . ALA A 1 279 ? 63.386 2.807 -3.815 1.00 27.03 279 ALA A CA 1
ATOM 2329 C C . ALA A 1 279 ? 63.217 1.297 -3.568 1.00 27.03 279 ALA A C 1
ATOM 2331 O O . ALA A 1 279 ? 63.092 0.862 -2.424 1.00 27.03 279 ALA A O 1
ATOM 2332 N N . GLY A 1 280 ? 63.270 0.526 -4.655 1.00 25.70 280 GLY A N 1
ATOM 2333 C CA . GLY A 1 280 ? 63.191 -0.935 -4.672 1.00 25.70 280 GLY A CA 1
ATOM 2334 C C . GLY A 1 280 ? 63.100 -1.439 -6.112 1.00 25.70 280 GLY A C 1
ATOM 2335 O O . GLY A 1 280 ? 62.015 -1.767 -6.578 1.00 25.70 280 GLY A O 1
ATOM 2336 N N . THR A 1 281 ? 64.223 -1.400 -6.829 1.00 25.30 281 THR A N 1
ATOM 2337 C CA . THR A 1 281 ? 64.377 -1.960 -8.185 1.00 25.30 281 THR A CA 1
ATOM 2338 C C . THR A 1 281 ? 64.774 -3.440 -8.092 1.00 25.30 281 THR A C 1
ATOM 2340 O O . THR A 1 281 ? 65.259 -3.850 -7.043 1.00 25.30 281 THR A O 1
ATOM 2343 N N . GLU A 1 282 ? 64.646 -4.163 -9.215 1.00 27.97 282 GLU A N 1
ATOM 2344 C CA . GLU A 1 282 ? 65.001 -5.577 -9.489 1.00 27.97 282 GLU A CA 1
ATOM 2345 C C . GLU A 1 282 ? 63.821 -6.565 -9.382 1.00 27.97 282 GLU A C 1
ATOM 2347 O O . GLU A 1 282 ? 63.007 -6.465 -8.471 1.00 27.97 282 GLU A O 1
ATOM 2352 N N . LEU A 1 283 ? 63.639 -7.536 -10.290 1.00 27.53 283 LEU A N 1
ATOM 2353 C CA . LEU A 1 283 ? 64.247 -7.787 -11.614 1.00 27.53 283 LEU A CA 1
ATOM 2354 C C . LEU A 1 283 ? 63.240 -8.585 -12.481 1.00 27.53 283 LEU A C 1
ATOM 2356 O O . LEU A 1 283 ? 62.230 -9.073 -11.977 1.00 27.53 283 LEU A O 1
ATOM 2360 N N . ILE A 1 284 ? 63.493 -8.681 -13.788 1.00 26.98 284 ILE A N 1
ATOM 2361 C CA . ILE A 1 284 ? 62.661 -9.412 -14.762 1.00 26.98 284 ILE A CA 1
ATOM 2362 C C . ILE A 1 284 ? 63.081 -10.886 -14.790 1.00 26.98 284 ILE A C 1
ATOM 2364 O O . ILE A 1 284 ? 64.276 -11.136 -14.899 1.00 26.98 284 ILE A O 1
ATOM 2368 N N . GLU A 1 285 ? 62.130 -11.828 -14.836 1.00 25.69 285 GLU A N 1
ATOM 2369 C CA . GLU A 1 285 ? 62.252 -12.989 -15.735 1.00 25.69 285 GLU A CA 1
ATOM 2370 C C . GLU A 1 285 ? 60.899 -13.648 -16.056 1.00 25.69 285 GLU A C 1
ATOM 2372 O O . GLU A 1 285 ? 60.026 -13.801 -15.199 1.00 25.69 285 GLU A O 1
ATOM 2377 N N . GLU A 1 286 ? 60.721 -14.006 -17.328 1.00 25.17 286 GLU A N 1
ATOM 2378 C CA . GLU A 1 286 ? 59.592 -14.785 -17.839 1.00 25.17 286 GLU A CA 1
ATOM 2379 C C . GLU A 1 286 ? 59.920 -16.284 -17.785 1.00 25.17 286 GLU A C 1
ATOM 2381 O O . GLU A 1 286 ? 61.062 -16.675 -18.017 1.00 25.17 286 GLU A O 1
ATOM 2386 N N . SER A 1 287 ? 58.912 -17.146 -17.618 1.00 25.56 287 SER A N 1
ATOM 2387 C CA . SER A 1 287 ? 58.924 -18.483 -18.233 1.00 25.56 287 SER A CA 1
ATOM 2388 C C . SER A 1 287 ? 57.524 -19.090 -18.322 1.00 25.56 287 SER A C 1
ATOM 2390 O O . SER A 1 287 ? 56.772 -19.138 -17.351 1.00 25.56 287 SER A O 1
ATOM 2392 N N . GLN A 1 288 ? 57.191 -19.573 -19.518 1.00 23.08 288 GLN A N 1
ATOM 2393 C CA . GLN A 1 288 ? 56.007 -20.378 -19.817 1.00 23.08 288 GLN A CA 1
ATOM 2394 C C . GLN A 1 288 ? 56.310 -21.862 -19.567 1.00 23.08 288 GLN A C 1
ATOM 2396 O O . GLN A 1 288 ? 57.364 -22.302 -20.007 1.00 23.08 288 GLN A O 1
ATOM 2401 N N . VAL A 1 289 ? 55.362 -22.648 -19.035 1.00 25.73 289 VAL A N 1
ATOM 2402 C CA . VAL A 1 289 ? 55.123 -24.062 -19.426 1.00 25.73 289 VAL A CA 1
ATOM 2403 C C . VAL A 1 289 ? 53.628 -24.388 -19.218 1.00 25.73 289 VAL A C 1
ATOM 2405 O O . VAL A 1 289 ? 53.001 -23.878 -18.291 1.00 25.73 289 VAL A O 1
ATOM 2408 N N . GLN A 1 290 ? 53.049 -25.208 -20.105 1.00 24.70 290 GLN A N 1
ATOM 2409 C CA . GLN A 1 290 ? 51.646 -25.671 -20.105 1.00 24.70 290 GLN A CA 1
ATOM 2410 C C . GLN A 1 290 ? 51.544 -27.186 -19.718 1.00 24.70 290 GLN A C 1
ATOM 2412 O O . GLN A 1 290 ? 52.546 -27.743 -19.278 1.00 24.70 290 GLN A O 1
ATOM 2417 N N . PRO A 1 291 ? 50.370 -27.857 -19.721 1.00 33.06 291 PRO A N 1
ATOM 2418 C CA . PRO A 1 291 ? 49.955 -28.755 -18.632 1.00 33.06 291 PRO A CA 1
ATOM 2419 C C . PRO A 1 291 ? 50.342 -30.240 -18.794 1.00 33.06 291 PRO A C 1
ATOM 2421 O O . PRO A 1 291 ? 50.687 -30.686 -19.886 1.00 33.06 291 PRO A O 1
ATOM 2424 N N . GLN A 1 292 ? 50.135 -31.031 -17.730 1.00 26.53 292 GLN A N 1
ATOM 2425 C CA . GLN A 1 292 ? 49.999 -32.495 -17.804 1.00 26.53 292 GLN A CA 1
ATOM 2426 C C . GLN A 1 292 ? 48.852 -33.037 -16.925 1.00 26.53 292 GLN A C 1
ATOM 2428 O O . GLN A 1 292 ? 48.592 -32.536 -15.831 1.00 26.53 292 GLN A O 1
ATOM 2433 N N . GLU A 1 293 ? 48.183 -34.071 -17.444 1.00 24.16 293 GLU A N 1
ATOM 2434 C CA . GLU A 1 293 ? 47.243 -34.987 -16.767 1.00 24.16 293 GLU A CA 1
ATOM 2435 C C . GLU A 1 293 ? 48.016 -35.937 -15.797 1.00 24.16 293 GLU A C 1
ATOM 2437 O O . GLU A 1 293 ? 49.243 -35.909 -15.786 1.00 24.16 293 GLU A O 1
ATOM 2442 N N . ALA A 1 294 ? 47.449 -36.812 -14.948 1.00 25.06 294 ALA A N 1
ATOM 2443 C CA . ALA A 1 294 ? 46.098 -37.382 -14.814 1.00 25.06 294 ALA A CA 1
ATOM 2444 C C . ALA A 1 294 ? 45.849 -37.959 -13.381 1.00 25.06 294 ALA A C 1
ATOM 2446 O O . ALA A 1 294 ? 46.715 -37.856 -12.517 1.00 25.06 294 ALA A O 1
ATOM 2447 N N . ALA A 1 295 ? 44.721 -38.679 -13.214 1.00 25.69 295 ALA A N 1
ATOM 2448 C CA . ALA A 1 295 ? 44.439 -39.764 -12.236 1.00 25.69 295 ALA A CA 1
ATOM 2449 C C . ALA A 1 295 ? 43.597 -39.486 -10.952 1.00 25.69 295 ALA A C 1
ATOM 2451 O O . ALA A 1 295 ? 44.079 -39.098 -9.896 1.00 25.69 295 ALA A O 1
ATOM 2452 N N . GLU A 1 296 ? 42.296 -39.769 -11.100 1.00 24.77 296 GLU A N 1
ATOM 2453 C CA . GLU A 1 296 ? 41.338 -40.487 -10.223 1.00 24.77 296 GLU A CA 1
ATOM 2454 C C . GLU A 1 296 ? 41.574 -40.728 -8.702 1.00 24.77 296 GLU A C 1
ATOM 2456 O O . GLU A 1 296 ? 42.511 -41.405 -8.306 1.00 24.77 296 GLU A O 1
ATOM 2461 N N . LYS A 1 297 ? 40.583 -40.275 -7.893 1.00 23.16 297 LYS A N 1
ATOM 2462 C CA . LYS A 1 297 ? 39.626 -41.032 -7.013 1.00 23.16 297 LYS A CA 1
ATOM 2463 C C . LYS A 1 297 ? 40.112 -42.227 -6.133 1.00 23.16 297 LYS A C 1
ATOM 2465 O O . LYS A 1 297 ? 41.029 -42.928 -6.527 1.00 23.16 297 LYS A O 1
ATOM 2470 N N . PRO A 1 298 ? 39.435 -42.564 -4.993 1.00 28.84 298 PRO A N 1
ATOM 2471 C CA . PRO A 1 298 ? 37.982 -42.431 -4.764 1.00 28.84 298 PRO A CA 1
ATOM 2472 C C . PRO A 1 298 ? 37.515 -41.917 -3.378 1.00 28.84 298 PRO A C 1
ATOM 2474 O O . PRO A 1 298 ? 38.295 -41.628 -2.478 1.00 28.84 298 PRO A O 1
ATOM 2477 N N . ALA A 1 299 ? 36.188 -41.810 -3.234 1.00 24.45 299 ALA A N 1
ATOM 2478 C CA . ALA A 1 299 ? 35.475 -41.496 -1.993 1.00 24.45 299 ALA A CA 1
ATOM 2479 C C . ALA A 1 299 ? 35.138 -42.759 -1.169 1.00 24.45 299 ALA A C 1
ATOM 2481 O O . ALA A 1 299 ? 35.168 -43.870 -1.697 1.00 24.45 299 ALA A O 1
ATOM 2482 N N . GLN A 1 300 ? 34.729 -42.577 0.093 1.00 25.25 300 GLN A N 1
ATOM 2483 C CA . GLN A 1 300 ? 34.097 -43.614 0.924 1.00 25.25 300 GLN A CA 1
ATOM 2484 C C . GLN A 1 300 ? 32.809 -43.104 1.593 1.00 25.25 300 GLN A C 1
ATOM 2486 O O . GLN A 1 300 ? 32.591 -41.900 1.734 1.00 25.25 300 GLN A O 1
ATOM 2491 N N . THR A 1 301 ? 31.925 -44.037 1.952 1.00 21.52 301 THR A N 1
ATOM 2492 C CA . THR A 1 301 ? 30.561 -43.820 2.467 1.00 21.52 301 THR A CA 1
ATOM 2493 C C . THR A 1 301 ? 30.214 -44.949 3.440 1.00 21.52 301 THR A C 1
ATOM 2495 O O . THR A 1 301 ? 30.463 -46.095 3.083 1.00 21.52 301 THR A O 1
ATOM 2498 N N . ALA A 1 302 ? 29.661 -44.627 4.619 1.00 24.23 302 ALA A N 1
ATOM 2499 C CA . ALA A 1 302 ? 29.020 -45.506 5.627 1.00 24.23 302 ALA A CA 1
ATOM 2500 C C . ALA A 1 302 ? 28.770 -44.659 6.911 1.00 24.23 302 ALA A C 1
ATOM 2502 O O . ALA A 1 302 ? 29.495 -43.687 7.111 1.00 24.23 302 ALA A O 1
ATOM 2503 N N . GLU A 1 303 ? 27.821 -44.895 7.830 1.00 22.95 303 GLU A N 1
ATOM 2504 C CA . GLU A 1 303 ? 26.661 -45.810 7.910 1.00 22.95 303 GLU A CA 1
ATOM 2505 C C . GLU A 1 303 ? 25.639 -45.285 8.967 1.00 22.95 303 GLU A C 1
ATOM 2507 O O . GLU A 1 303 ? 25.678 -44.104 9.319 1.00 22.95 303 GLU A O 1
ATOM 2512 N N . HIS A 1 304 ? 24.679 -46.103 9.429 1.00 24.50 304 HIS A N 1
ATOM 2513 C CA . HIS A 1 304 ? 23.391 -45.669 10.004 1.00 24.50 304 HIS A CA 1
ATOM 2514 C C . HIS A 1 304 ? 23.057 -46.278 11.396 1.00 24.50 304 HIS A C 1
ATOM 2516 O O . HIS A 1 304 ? 23.099 -47.494 11.534 1.00 24.50 304 HIS A O 1
ATOM 2522 N N . GLN A 1 305 ? 22.574 -45.439 12.341 1.00 23.52 305 GLN A N 1
ATOM 2523 C CA . GLN A 1 305 ? 21.696 -45.772 13.506 1.00 23.52 305 GLN A CA 1
ATOM 2524 C C . GLN A 1 305 ? 22.240 -46.692 14.647 1.00 23.52 305 GLN A C 1
ATOM 2526 O O . GLN A 1 305 ? 23.323 -47.246 14.468 1.00 23.52 305 GLN A O 1
ATOM 2531 N N . PRO A 1 306 ? 21.585 -46.823 15.848 1.00 29.36 306 PRO A N 1
ATOM 2532 C CA . PRO A 1 306 ? 20.166 -46.557 16.207 1.00 29.36 306 PRO A CA 1
ATOM 2533 C C . PRO A 1 306 ? 19.850 -45.787 17.531 1.00 29.36 306 PRO A C 1
ATOM 2535 O O . PRO A 1 306 ? 20.739 -45.331 18.246 1.00 29.36 306 PRO A O 1
ATOM 2538 N N . GLU A 1 307 ? 18.543 -45.647 17.829 1.00 22.84 307 GLU A N 1
ATOM 2539 C CA . GLU A 1 307 ? 17.920 -45.158 19.089 1.00 22.84 307 GLU A CA 1
ATOM 2540 C C . GLU A 1 307 ? 18.052 -46.127 20.291 1.00 22.84 307 GLU A C 1
ATOM 2542 O O . GLU A 1 307 ? 18.426 -47.290 20.114 1.00 22.84 307 GLU A O 1
ATOM 2547 N N . PRO A 1 308 ? 17.684 -45.678 21.515 1.00 28.33 308 PRO A N 1
ATOM 2548 C CA . PRO A 1 308 ? 16.572 -46.356 22.216 1.00 28.33 308 PRO A CA 1
ATOM 2549 C C . PRO A 1 308 ? 15.619 -45.453 23.051 1.00 28.33 308 PRO A C 1
ATOM 2551 O O . PRO A 1 308 ? 15.879 -44.278 23.302 1.00 28.33 308 PRO A O 1
ATOM 2554 N N . THR A 1 309 ? 14.535 -46.065 23.547 1.00 24.36 309 THR A N 1
ATOM 2555 C CA . THR A 1 309 ? 13.375 -45.508 24.293 1.00 24.36 309 THR A CA 1
ATOM 2556 C C . THR A 1 309 ? 13.015 -46.428 25.488 1.00 24.36 309 THR A C 1
ATOM 2558 O O . THR A 1 309 ? 13.426 -47.586 25.476 1.00 24.36 309 THR A O 1
ATOM 2561 N N . ASP A 1 310 ? 12.272 -46.074 26.553 1.00 25.66 310 ASP A N 1
ATOM 2562 C CA . ASP A 1 310 ? 11.632 -44.835 27.072 1.00 25.66 310 ASP A CA 1
ATOM 2563 C C . ASP A 1 310 ? 11.362 -45.017 28.610 1.00 25.66 310 ASP A C 1
ATOM 2565 O O . ASP A 1 310 ? 11.639 -46.093 29.142 1.00 25.66 310 ASP A O 1
ATOM 2569 N N . LEU A 1 311 ? 10.736 -44.032 29.287 1.00 27.19 311 LEU A N 1
ATOM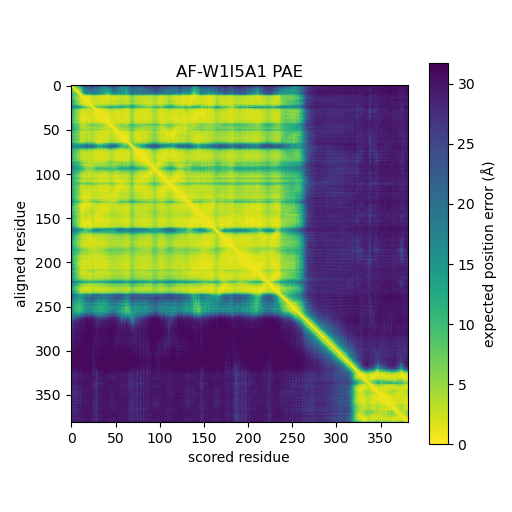 2570 C CA . LEU A 1 311 ? 10.114 -44.058 30.639 1.00 27.19 311 LEU A CA 1
ATOM 2571 C C . LEU A 1 311 ? 11.097 -43.996 31.848 1.00 27.19 311 LEU A C 1
ATOM 2573 O O . LEU A 1 311 ? 12.141 -44.632 31.838 1.00 27.19 311 LEU A O 1
ATOM 2577 N N . ASN A 1 312 ? 10.853 -43.296 32.977 1.00 29.08 312 ASN A N 1
ATOM 2578 C CA . ASN A 1 312 ? 9.710 -42.492 33.478 1.00 29.08 312 ASN A CA 1
ATOM 2579 C C . ASN A 1 312 ? 10.220 -41.348 34.446 1.00 29.08 312 ASN A C 1
ATOM 2581 O O . ASN A 1 312 ? 11.393 -41.000 34.321 1.00 29.08 312 ASN A O 1
ATOM 2585 N N . PRO A 1 313 ? 9.462 -40.658 35.349 1.00 39.53 313 PRO A N 1
ATOM 2586 C CA . PRO A 1 313 ? 9.467 -39.186 35.364 1.00 39.53 313 PRO A CA 1
ATOM 2587 C C . PRO A 1 313 ? 9.897 -38.512 36.700 1.00 39.53 313 PRO A C 1
ATOM 2589 O O . PRO A 1 313 ? 10.248 -39.172 37.671 1.00 39.53 313 PRO A O 1
ATOM 2592 N N . ALA A 1 314 ? 9.718 -37.178 36.747 1.00 24.84 314 ALA A N 1
ATOM 2593 C CA . ALA A 1 314 ? 9.684 -36.270 37.915 1.00 24.84 314 ALA A CA 1
ATOM 2594 C C . ALA A 1 314 ? 10.986 -35.553 38.355 1.00 24.84 314 ALA A C 1
ATOM 2596 O O . ALA A 1 314 ? 11.672 -35.990 39.272 1.00 24.84 314 ALA A O 1
ATOM 2597 N N . ALA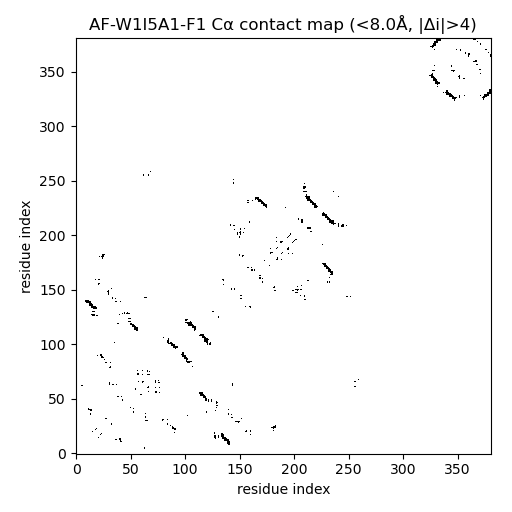 A 1 315 ? 11.203 -34.336 37.824 1.00 28.03 315 ALA A N 1
ATOM 2598 C CA . ALA A 1 315 ? 11.819 -33.209 38.548 1.00 28.03 315 ALA A CA 1
ATOM 2599 C C . ALA A 1 315 ? 11.538 -31.843 37.866 1.00 28.03 315 ALA A C 1
ATOM 2601 O O . ALA A 1 315 ? 12.141 -31.487 36.863 1.00 28.03 315 ALA A O 1
ATOM 2602 N N . GLN A 1 316 ? 10.580 -31.105 38.432 1.00 27.75 316 GLN A N 1
ATOM 2603 C CA . GLN A 1 316 ? 10.645 -29.682 38.819 1.00 27.75 316 GLN A CA 1
ATOM 2604 C C . GLN A 1 316 ? 11.383 -28.639 37.931 1.00 27.75 316 GLN A C 1
ATOM 2606 O O . GLN A 1 316 ? 12.604 -28.578 37.877 1.00 27.75 316 GLN A O 1
ATOM 2611 N N . ASN A 1 317 ? 10.578 -27.717 37.382 1.00 36.31 317 ASN A N 1
ATOM 2612 C CA . ASN A 1 317 ? 10.837 -26.312 37.011 1.00 36.31 317 ASN A CA 1
ATOM 2613 C C . ASN A 1 317 ? 12.275 -25.740 37.079 1.00 36.31 317 ASN A C 1
ATOM 2615 O O . ASN A 1 317 ? 12.779 -25.434 38.160 1.00 36.31 317 ASN A O 1
ATOM 2619 N N . ALA A 1 318 ? 12.795 -25.324 35.918 1.00 30.81 318 ALA A N 1
ATOM 2620 C CA . ALA A 1 318 ? 13.703 -24.178 35.799 1.00 30.81 318 ALA A CA 1
ATOM 2621 C C . ALA A 1 318 ? 13.466 -23.442 34.463 1.00 30.81 318 ALA A C 1
ATOM 2623 O O . ALA A 1 318 ? 13.617 -24.027 33.392 1.00 30.81 318 ALA A O 1
ATOM 2624 N N . GLU A 1 319 ? 13.089 -22.159 34.507 1.00 36.78 319 GLU A N 1
ATOM 2625 C CA . GLU A 1 319 ? 13.011 -21.320 33.301 1.00 36.78 319 GLU A CA 1
ATOM 2626 C C . GLU A 1 319 ? 14.423 -20.990 32.774 1.00 36.78 319 GLU A C 1
ATOM 2628 O O . GLU A 1 319 ? 15.321 -20.700 33.571 1.00 36.78 319 GLU A O 1
ATOM 2633 N N . PRO A 1 320 ? 14.653 -20.951 31.447 1.00 39.38 320 PRO A N 1
ATOM 2634 C CA . PRO A 1 320 ? 15.934 -20.516 30.903 1.00 39.38 320 PRO A CA 1
ATOM 2635 C C . PRO A 1 320 ? 16.127 -19.009 31.129 1.00 39.38 320 PRO A C 1
ATOM 2637 O O . PRO A 1 320 ? 15.356 -18.185 30.631 1.00 39.38 320 PRO A O 1
ATOM 2640 N N . ALA A 1 321 ? 17.187 -18.645 31.856 1.00 43.88 321 ALA A N 1
ATOM 2641 C CA . ALA A 1 321 ? 17.500 -17.264 32.212 1.00 43.88 321 ALA A CA 1
ATOM 2642 C C . ALA A 1 321 ? 17.538 -16.337 30.978 1.00 43.88 321 ALA A C 1
ATOM 2644 O O . ALA A 1 321 ? 18.394 -16.452 30.096 1.00 43.88 321 ALA A O 1
ATOM 2645 N N . GLY A 1 322 ? 16.595 -15.393 30.919 1.00 49.44 322 GLY A N 1
ATOM 2646 C CA . GLY A 1 322 ? 16.468 -14.464 29.799 1.00 49.44 322 GLY A CA 1
ATOM 2647 C C . GLY A 1 322 ? 17.690 -13.551 29.648 1.00 49.44 322 GLY A C 1
ATOM 2648 O O . GLY A 1 322 ? 18.195 -13.005 30.627 1.00 49.44 322 GLY A O 1
ATOM 2649 N N . LYS A 1 323 ? 18.130 -13.337 28.398 1.00 57.41 323 LYS A N 1
ATOM 2650 C CA . LYS A 1 323 ? 19.268 -12.461 28.053 1.00 57.41 323 LYS A CA 1
ATOM 2651 C C . LYS A 1 323 ? 19.151 -11.092 28.757 1.00 57.41 323 LYS A C 1
ATOM 2653 O O . LYS A 1 323 ? 18.068 -10.495 28.715 1.00 57.41 323 LYS A O 1
ATOM 2658 N N . PRO A 1 324 ? 20.233 -10.559 29.362 1.00 69.75 324 PRO A N 1
ATOM 2659 C CA . PRO A 1 324 ? 20.169 -9.336 30.159 1.00 69.75 324 PRO A CA 1
ATOM 2660 C C . PRO A 1 324 ? 19.671 -8.149 29.325 1.00 69.75 324 PRO A C 1
ATOM 2662 O O . PRO A 1 324 ? 20.123 -7.904 28.205 1.00 69.75 324 PRO A O 1
ATOM 2665 N N . LYS A 1 325 ? 18.711 -7.394 29.869 1.00 79.12 325 LYS A N 1
ATOM 2666 C CA . LYS A 1 325 ? 18.111 -6.240 29.185 1.00 79.12 325 LYS A CA 1
ATOM 2667 C C . LYS A 1 325 ? 19.059 -5.042 29.263 1.00 79.12 325 LYS A C 1
ATOM 2669 O O . LYS A 1 325 ? 19.350 -4.563 30.353 1.00 79.12 325 LYS A O 1
ATOM 2674 N N . ARG A 1 326 ? 19.493 -4.527 28.107 1.00 87.25 326 ARG A N 1
ATOM 2675 C CA . ARG A 1 326 ? 20.342 -3.326 28.011 1.00 87.25 326 ARG A CA 1
ATOM 2676 C C . ARG A 1 326 ? 19.648 -2.118 28.653 1.00 87.25 326 ARG A C 1
ATOM 2678 O O . ARG A 1 326 ? 18.517 -1.788 28.297 1.00 87.25 326 ARG A O 1
ATOM 2685 N N . ILE A 1 327 ? 20.350 -1.462 29.567 1.00 93.19 327 ILE A N 1
ATOM 2686 C CA . ILE A 1 327 ? 19.936 -0.259 30.290 1.00 93.19 327 ILE A CA 1
ATOM 2687 C C . ILE A 1 327 ? 20.434 0.970 29.515 1.00 93.19 327 ILE A C 1
ATOM 2689 O O . ILE A 1 327 ? 21.483 0.918 28.867 1.00 93.19 327 ILE A O 1
ATOM 2693 N N . GLN A 1 328 ? 19.690 2.076 29.564 1.00 95.00 328 GLN A N 1
ATOM 2694 C CA . GLN A 1 328 ? 20.089 3.367 28.997 1.00 95.00 328 GLN A CA 1
ATOM 2695 C C . GLN A 1 328 ? 19.853 4.520 29.977 1.00 95.00 328 GLN A C 1
ATOM 2697 O O . GLN A 1 328 ? 18.834 4.544 30.667 1.00 95.00 328 GLN A O 1
ATOM 2702 N N . VAL A 1 329 ? 20.748 5.510 29.966 1.00 95.12 329 VAL A N 1
ATOM 2703 C CA . VAL A 1 329 ? 20.550 6.820 30.606 1.00 95.12 329 VAL A CA 1
ATOM 2704 C C . VAL A 1 329 ? 20.657 7.891 29.526 1.00 95.12 329 VAL A C 1
ATOM 2706 O O . VAL A 1 329 ? 21.604 7.887 28.740 1.00 95.12 329 VAL A O 1
ATOM 2709 N N . ARG A 1 330 ? 19.667 8.783 29.449 1.00 95.19 330 ARG A N 1
ATOM 2710 C CA . ARG A 1 330 ? 19.561 9.839 28.432 1.00 95.19 330 ARG A CA 1
ATOM 2711 C C . ARG A 1 330 ? 19.490 11.199 29.113 1.00 95.19 330 ARG A C 1
ATOM 2713 O O . ARG A 1 330 ? 18.556 11.445 29.876 1.00 95.19 330 ARG A O 1
ATOM 2720 N N . ILE A 1 331 ? 20.450 12.065 28.809 1.00 93.75 331 ILE A N 1
ATOM 2721 C CA . ILE A 1 331 ? 20.559 13.407 29.386 1.00 93.75 331 ILE A CA 1
ATOM 2722 C C . ILE A 1 331 ? 19.990 14.419 28.391 1.00 93.75 331 ILE A C 1
ATOM 2724 O O . ILE A 1 331 ? 20.305 14.357 27.201 1.00 93.75 331 ILE A O 1
ATOM 2728 N N . TYR A 1 332 ? 19.165 15.345 28.867 1.00 93.25 332 TYR A N 1
ATOM 2729 C CA . TYR A 1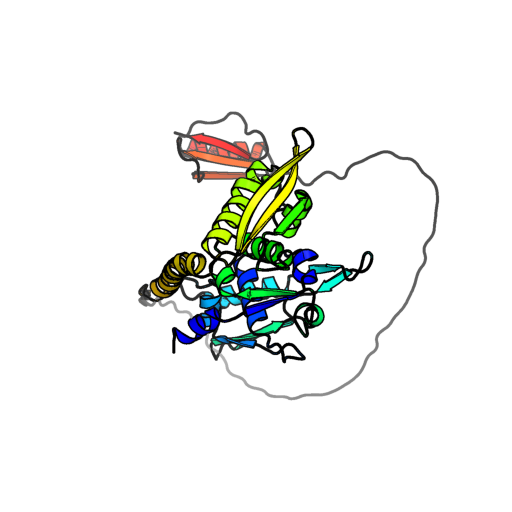 332 ? 18.545 16.418 28.086 1.00 93.25 332 TYR A CA 1
ATOM 2730 C C . TYR A 1 332 ? 18.829 17.773 28.737 1.00 93.25 332 TYR A C 1
ATOM 2732 O O . TYR A 1 332 ? 18.890 17.857 29.960 1.00 93.25 332 TYR A O 1
ATOM 2740 N N . LEU A 1 333 ? 18.933 18.835 27.935 1.00 89.25 333 LEU A N 1
ATOM 2741 C CA . LEU A 1 333 ? 18.855 20.200 28.458 1.00 89.25 333 LEU A CA 1
ATOM 2742 C C . LEU A 1 333 ? 17.419 20.509 28.893 1.00 89.25 333 LEU A C 1
ATOM 2744 O O . LEU A 1 333 ? 16.457 20.067 28.254 1.00 89.25 333 LEU A O 1
ATOM 2748 N N . LYS A 1 334 ? 17.268 21.283 29.966 1.00 84.19 334 LYS A N 1
ATOM 2749 C CA . LYS A 1 334 ? 15.973 21.703 30.509 1.00 84.19 334 LYS A CA 1
ATOM 2750 C C . LYS A 1 334 ? 15.142 22.412 29.430 1.00 84.19 334 LYS A C 1
ATOM 2752 O O . LYS A 1 334 ? 15.552 23.423 28.872 1.00 84.19 334 LYS A O 1
ATOM 2757 N N . GLY A 1 335 ? 13.967 21.859 29.124 1.00 77.06 335 GLY A N 1
ATOM 2758 C CA . GLY A 1 335 ? 13.083 22.333 28.047 1.00 77.06 335 GLY A CA 1
ATOM 2759 C C . GLY A 1 335 ? 13.245 21.613 26.698 1.00 77.06 335 GLY A C 1
ATOM 2760 O O . GLY A 1 335 ? 12.317 21.638 25.890 1.00 77.06 335 GLY A O 1
ATOM 2761 N N . GLN A 1 336 ? 14.344 20.887 26.464 1.00 77.81 336 GLN A N 1
ATOM 2762 C CA . GLN A 1 336 ? 14.567 20.124 25.233 1.00 77.81 336 GLN A CA 1
ATOM 2763 C C . GLN A 1 336 ? 13.925 18.726 25.323 1.00 77.81 336 GLN A C 1
ATOM 2765 O O . GLN A 1 336 ? 14.311 17.878 26.134 1.00 77.81 336 GLN A O 1
ATOM 2770 N N . LYS A 1 337 ? 12.924 18.452 24.476 1.00 71.19 337 LYS A N 1
ATOM 2771 C CA . LYS A 1 337 ? 12.178 17.178 24.510 1.00 71.19 337 LYS A CA 1
ATOM 2772 C C . LYS A 1 337 ? 12.654 16.148 23.485 1.00 71.19 337 LYS A C 1
ATOM 2774 O O . LYS A 1 337 ? 12.719 14.967 23.828 1.00 71.19 337 LYS A O 1
ATOM 2779 N N . ASP A 1 338 ? 13.049 16.583 22.289 1.00 75.75 338 ASP A N 1
ATOM 2780 C CA . ASP A 1 338 ? 13.127 15.698 21.115 1.00 75.75 338 ASP A CA 1
ATOM 2781 C C . ASP A 1 338 ? 14.464 14.971 20.919 1.00 75.75 338 ASP A C 1
ATOM 2783 O O . ASP A 1 338 ? 14.509 13.922 20.274 1.00 75.75 338 ASP A O 1
ATOM 2787 N N . LYS A 1 339 ? 15.567 15.481 21.483 1.00 86.62 339 LYS A N 1
ATOM 2788 C CA . LYS A 1 339 ? 16.900 14.878 21.319 1.00 86.62 339 LYS A CA 1
ATOM 2789 C C . LYS A 1 339 ? 17.735 15.011 22.598 1.00 86.62 339 LYS A C 1
ATOM 2791 O O . LYS A 1 339 ? 17.864 16.133 23.083 1.00 86.62 339 LYS A O 1
ATOM 2796 N N . PRO A 1 340 ? 18.296 13.918 23.148 1.00 90.25 340 PRO A N 1
ATOM 2797 C CA . PRO A 1 340 ? 19.217 14.002 24.277 1.00 90.25 340 PRO A CA 1
ATOM 2798 C C . PRO A 1 340 ? 20.568 14.579 23.834 1.00 90.25 340 PRO A C 1
ATOM 2800 O O . PRO A 1 340 ? 21.008 14.326 22.711 1.00 90.25 340 PRO A O 1
ATOM 2803 N N . ILE A 1 341 ? 21.242 15.311 24.725 1.00 93.00 341 ILE A N 1
ATOM 2804 C CA . ILE A 1 341 ? 22.609 15.814 24.503 1.00 93.00 341 ILE A CA 1
ATOM 2805 C C . ILE A 1 341 ? 23.652 14.697 24.628 1.00 93.00 341 ILE A C 1
ATOM 2807 O O . ILE A 1 341 ? 24.661 14.697 23.927 1.00 93.00 341 ILE A O 1
ATOM 2811 N N . LYS A 1 342 ? 23.378 13.698 25.474 1.00 94.06 342 LYS A N 1
ATOM 2812 C CA . LYS A 1 342 ? 24.228 12.523 25.681 1.00 94.06 342 LYS A CA 1
ATOM 2813 C C . LYS A 1 342 ? 23.364 11.307 26.006 1.00 94.06 342 LYS A C 1
ATOM 2815 O O . LYS A 1 342 ? 22.276 11.421 26.574 1.00 94.06 342 LYS A O 1
ATOM 2820 N N . THR A 1 343 ? 23.815 10.120 25.619 1.00 94.81 343 THR A N 1
ATOM 2821 C CA . THR A 1 343 ? 23.166 8.857 25.983 1.00 94.81 343 THR A CA 1
ATOM 2822 C C . THR A 1 343 ? 24.221 7.816 26.306 1.00 94.81 343 THR A C 1
ATOM 2824 O O . THR A 1 343 ? 25.116 7.568 25.500 1.00 94.81 343 THR A O 1
ATOM 2827 N N . PHE A 1 344 ? 24.078 7.194 27.470 1.00 94.56 344 PHE A N 1
ATOM 2828 C CA . PHE A 1 344 ? 24.878 6.064 27.917 1.00 94.56 344 PHE A CA 1
ATOM 2829 C C . PHE A 1 344 ? 24.059 4.783 27.818 1.00 94.56 344 PHE A C 1
ATOM 2831 O O . PHE A 1 344 ? 22.824 4.804 27.841 1.00 94.56 344 PHE A O 1
ATOM 2838 N N . SER A 1 345 ? 24.745 3.649 27.700 1.00 92.56 345 SER A N 1
ATOM 2839 C CA . SER A 1 345 ? 24.103 2.338 27.710 1.00 92.56 345 SER A CA 1
ATOM 2840 C C . SER A 1 345 ? 25.057 1.263 28.208 1.00 92.56 345 SER A C 1
ATOM 2842 O O . SER A 1 345 ? 26.193 1.220 27.738 1.00 92.56 345 SER A O 1
ATOM 2844 N N . SER A 1 346 ? 24.577 0.366 29.060 1.00 92.44 346 SER A N 1
ATOM 2845 C CA . SER A 1 346 ? 25.315 -0.809 29.531 1.00 92.44 346 SER A CA 1
ATOM 2846 C C . SER A 1 346 ? 24.338 -1.948 29.836 1.00 92.44 346 SER A C 1
ATOM 2848 O O . SER A 1 346 ? 23.121 -1.757 29.775 1.00 92.44 346 SER A O 1
ATOM 2850 N N . TYR A 1 347 ? 24.851 -3.136 30.136 1.00 90.12 347 TYR A N 1
ATOM 2851 C CA . TYR A 1 347 ? 24.053 -4.228 30.711 1.00 90.12 347 TYR A CA 1
ATOM 2852 C C . TYR A 1 347 ? 24.109 -4.236 32.247 1.00 90.12 347 TYR A C 1
ATOM 2854 O O . TYR A 1 347 ? 23.277 -4.881 32.877 1.00 90.12 347 TYR A O 1
ATOM 2862 N N . ASP A 1 348 ? 25.034 -3.473 32.835 1.00 89.25 348 ASP A N 1
ATOM 2863 C CA . ASP A 1 348 ? 25.213 -3.302 34.276 1.00 89.25 348 ASP A CA 1
ATOM 2864 C C . ASP A 1 348 ? 24.765 -1.891 34.711 1.00 89.25 348 ASP A C 1
ATOM 2866 O O . ASP A 1 348 ? 25.074 -0.889 34.057 1.00 89.25 348 ASP A O 1
ATOM 2870 N N . ARG A 1 349 ? 24.011 -1.819 35.816 1.00 90.44 349 ARG A N 1
ATOM 2871 C CA . ARG A 1 349 ? 23.535 -0.571 36.434 1.00 90.44 349 ARG A CA 1
ATOM 2872 C C . ARG A 1 349 ? 24.683 0.246 37.032 1.00 90.44 349 ARG A C 1
ATOM 2874 O O . ARG A 1 349 ? 24.668 1.469 36.938 1.00 90.44 349 ARG A O 1
ATOM 2881 N N . THR A 1 350 ? 25.651 -0.417 37.654 1.00 90.38 350 THR A N 1
ATOM 2882 C CA . THR A 1 350 ? 26.763 0.244 38.346 1.00 90.38 350 THR A CA 1
ATOM 2883 C C . THR A 1 350 ? 27.703 0.907 37.342 1.00 90.38 350 THR A C 1
ATOM 2885 O O . THR A 1 350 ? 28.030 2.083 37.483 1.00 90.38 350 THR A O 1
ATOM 2888 N N . ASP A 1 351 ? 28.029 0.203 36.255 1.00 91.12 351 ASP A N 1
ATOM 2889 C CA . ASP A 1 351 ? 28.832 0.719 35.146 1.00 91.12 351 ASP A CA 1
ATOM 2890 C C . ASP A 1 351 ? 28.175 1.912 34.431 1.00 91.12 351 ASP A C 1
ATOM 2892 O O . ASP A 1 351 ? 28.846 2.911 34.166 1.00 91.12 351 ASP A O 1
ATOM 2896 N N . ILE A 1 352 ? 26.869 1.843 34.129 1.00 93.94 352 ILE A N 1
ATOM 2897 C CA . ILE A 1 352 ? 26.183 2.958 33.457 1.00 93.94 352 ILE A CA 1
ATOM 2898 C C . ILE A 1 352 ? 26.047 4.181 34.366 1.00 93.94 352 ILE A C 1
ATOM 2900 O O . ILE A 1 352 ? 26.242 5.297 33.884 1.00 93.94 352 ILE A O 1
ATOM 2904 N N . ASP A 1 353 ? 25.764 3.999 35.658 1.00 92.56 353 ASP A N 1
ATOM 2905 C CA . ASP A 1 353 ? 25.646 5.124 36.587 1.00 92.56 353 ASP A CA 1
ATOM 2906 C C . ASP A 1 353 ? 27.004 5.763 36.879 1.00 92.56 353 ASP A C 1
ATOM 2908 O O . ASP A 1 353 ? 27.086 6.989 36.893 1.00 92.56 353 ASP A O 1
ATOM 2912 N N . ARG A 1 354 ? 28.083 4.976 36.996 1.00 95.00 354 ARG A N 1
ATOM 2913 C CA . ARG A 1 354 ? 29.452 5.503 37.099 1.00 95.00 354 ARG A CA 1
ATOM 2914 C C . ARG A 1 354 ? 29.816 6.352 35.873 1.00 95.00 354 ARG A C 1
ATOM 2916 O O . ARG A 1 354 ? 30.070 7.541 36.021 1.00 95.00 354 ARG A O 1
ATOM 2923 N N . LYS A 1 355 ? 29.735 5.780 34.663 1.00 94.00 355 LYS A N 1
ATOM 2924 C CA . LYS A 1 355 ? 30.073 6.476 33.400 1.00 94.00 355 LYS A CA 1
ATOM 2925 C C . LYS A 1 355 ? 29.242 7.734 33.154 1.00 94.00 355 LYS A C 1
ATOM 2927 O O . LYS A 1 355 ? 29.722 8.685 32.543 1.00 94.00 355 LYS A O 1
ATOM 2932 N N . THR A 1 356 ? 27.980 7.728 33.580 1.00 94.38 356 THR A N 1
ATOM 2933 C CA . THR A 1 356 ? 27.108 8.893 33.409 1.00 94.38 356 THR A CA 1
ATOM 2934 C C . THR A 1 356 ? 27.442 9.989 34.420 1.00 94.38 356 THR A C 1
ATOM 2936 O O . THR A 1 356 ? 27.428 11.157 34.044 1.00 94.38 356 THR A O 1
ATOM 2939 N N . LYS A 1 357 ? 27.762 9.639 35.674 1.00 95.00 357 LYS A N 1
ATOM 2940 C CA . LYS A 1 357 ? 28.178 10.606 36.703 1.00 95.00 357 LYS A CA 1
ATOM 2941 C C . LYS A 1 357 ? 29.523 11.245 36.376 1.00 95.00 357 LYS A C 1
ATOM 2943 O O . LYS A 1 357 ? 29.586 12.464 36.385 1.00 95.00 357 LYS A O 1
ATOM 2948 N N . GLU A 1 358 ? 30.516 10.453 35.968 1.00 94.69 358 GLU A N 1
ATOM 2949 C CA . GLU A 1 358 ? 31.819 10.946 35.484 1.00 94.69 358 GLU A CA 1
ATOM 2950 C C . GLU A 1 358 ? 31.629 12.033 34.410 1.00 94.69 358 GLU A C 1
ATOM 2952 O O . GLU A 1 358 ? 32.141 13.141 34.535 1.00 94.69 358 GLU A O 1
ATOM 2957 N N . TRP A 1 359 ? 30.784 11.776 33.405 1.00 95.69 359 TRP A N 1
ATOM 2958 C CA . TRP A 1 359 ? 30.496 12.763 32.360 1.00 95.69 359 TRP A CA 1
ATOM 2959 C C . TRP A 1 359 ? 29.698 13.984 32.849 1.00 95.69 359 TRP A C 1
ATOM 2961 O O . TRP A 1 359 ? 29.880 15.082 32.328 1.00 95.69 359 TRP A O 1
ATOM 2971 N N . LEU A 1 360 ? 28.790 13.820 33.816 1.00 94.06 360 LEU A N 1
ATOM 2972 C CA . LEU A 1 360 ? 28.067 14.949 34.412 1.00 94.06 360 LEU A CA 1
ATOM 2973 C C . LEU A 1 360 ? 29.019 15.850 35.219 1.00 94.06 360 LEU A C 1
ATOM 2975 O O . LEU A 1 360 ? 28.915 17.067 35.099 1.00 94.06 360 LEU A O 1
ATOM 2979 N N . GLU A 1 361 ? 29.968 15.271 35.962 1.00 93.50 361 GLU A N 1
ATOM 2980 C CA . GLU A 1 361 ? 31.017 15.993 36.701 1.00 93.50 361 GLU A CA 1
ATOM 2981 C C . GLU A 1 361 ? 31.962 16.742 35.749 1.00 93.50 361 GLU A C 1
ATOM 2983 O O . GLU A 1 361 ? 32.153 17.946 35.912 1.00 93.50 361 GLU A O 1
ATOM 2988 N N . GLU A 1 362 ? 32.459 16.082 34.694 1.00 93.56 362 GLU A N 1
ATOM 2989 C CA . GLU A 1 362 ? 33.285 16.699 33.636 1.00 93.56 362 GLU A CA 1
ATOM 2990 C C . GLU A 1 362 ? 32.625 17.921 32.969 1.00 93.56 362 GLU A C 1
ATOM 2992 O O . GLU A 1 362 ? 33.317 18.790 32.441 1.00 93.56 362 GLU A O 1
ATOM 2997 N N . ASN A 1 363 ? 31.289 17.974 32.954 1.00 91.25 363 ASN A N 1
ATOM 2998 C CA . ASN A 1 363 ? 30.504 19.020 32.294 1.00 91.25 363 ASN A CA 1
ATOM 2999 C C . ASN A 1 363 ? 29.770 19.936 33.299 1.00 91.25 363 ASN A C 1
ATOM 3001 O O . ASN A 1 363 ? 28.897 20.703 32.897 1.00 91.25 363 ASN A O 1
ATOM 3005 N N . SER A 1 364 ? 30.127 19.882 34.591 1.00 91.94 364 SER A N 1
ATOM 3006 C CA . SER A 1 364 ? 29.563 20.712 35.674 1.00 91.94 364 SER A CA 1
ATOM 3007 C C . SER A 1 364 ? 28.033 20.637 35.824 1.00 91.94 364 SER A C 1
ATOM 3009 O O . SER A 1 364 ? 27.389 21.609 36.227 1.00 91.94 364 SER A O 1
ATOM 3011 N N . TYR A 1 365 ? 27.432 19.488 35.512 1.00 92.75 365 TYR A N 1
ATOM 3012 C CA . TYR A 1 365 ? 25.984 19.283 35.563 1.00 92.75 365 TYR A CA 1
ATOM 3013 C C . TYR A 1 365 ? 25.504 18.622 36.871 1.00 92.75 365 TYR A C 1
ATOM 3015 O O . TYR A 1 365 ? 26.228 17.824 37.468 1.00 92.75 365 TYR A O 1
ATOM 3023 N N . PRO A 1 366 ? 24.245 18.866 37.302 1.00 88.19 366 PRO A N 1
ATOM 3024 C CA . PRO A 1 366 ? 23.678 18.226 38.489 1.00 88.19 366 PRO A CA 1
ATOM 3025 C C . PRO A 1 366 ? 23.672 16.694 38.405 1.00 88.19 366 PRO A C 1
ATOM 3027 O O . PRO A 1 366 ? 23.249 16.113 37.400 1.00 88.19 366 PRO A O 1
ATOM 3030 N N . LEU A 1 367 ? 24.076 16.039 39.494 1.00 91.25 367 LEU A N 1
ATOM 3031 C CA . LEU A 1 367 ? 24.097 14.582 39.618 1.00 91.25 367 LEU A CA 1
ATOM 3032 C C . LEU A 1 367 ? 22.747 14.006 40.052 1.00 91.25 367 LEU A C 1
ATOM 3034 O O . LEU A 1 367 ? 21.992 14.625 40.800 1.00 91.25 367 LEU A O 1
ATOM 3038 N N . TYR A 1 368 ? 22.480 12.773 39.621 1.00 88.56 368 TYR A N 1
ATOM 3039 C CA . TYR A 1 368 ? 21.364 11.957 40.097 1.00 88.56 368 TYR A CA 1
ATOM 3040 C C . TYR A 1 368 ? 21.859 10.847 41.038 1.00 88.56 368 TYR A C 1
ATOM 3042 O O . TYR A 1 368 ? 23.022 10.445 40.990 1.00 88.56 368 TYR A O 1
ATOM 3050 N N . SER A 1 369 ? 20.975 10.317 41.886 1.00 84.25 369 SER A N 1
ATOM 3051 C CA . SER A 1 369 ? 21.319 9.277 42.865 1.00 84.25 369 SER A CA 1
ATOM 3052 C C . SER A 1 369 ? 21.616 7.922 42.207 1.00 84.25 369 SER A C 1
ATOM 3054 O O . SER A 1 369 ? 22.764 7.477 42.222 1.00 84.25 369 SER A O 1
ATOM 3056 N N . THR A 1 370 ? 20.609 7.304 41.586 1.00 83.44 370 THR A N 1
ATOM 3057 C CA . THR A 1 370 ? 20.694 6.001 40.899 1.00 83.44 370 THR A CA 1
ATOM 3058 C C . THR A 1 370 ? 19.693 5.976 39.745 1.00 83.44 370 THR A C 1
ATOM 3060 O O . THR A 1 370 ? 18.575 6.474 39.894 1.00 83.44 370 THR A O 1
ATOM 3063 N N . SER A 1 371 ? 20.048 5.398 38.595 1.00 88.12 371 SER A N 1
ATOM 3064 C CA . SER A 1 371 ? 19.105 5.287 37.477 1.00 88.12 371 SER A CA 1
ATOM 3065 C C . SER A 1 371 ? 18.114 4.142 37.702 1.00 88.12 371 SER A C 1
ATOM 3067 O O . SER A 1 371 ? 18.460 3.073 38.202 1.00 88.12 371 SER A O 1
ATOM 3069 N N . VAL A 1 372 ? 16.860 4.338 37.290 1.00 84.69 372 VAL A N 1
ATOM 3070 C CA . VAL A 1 372 ? 15.785 3.341 37.443 1.00 84.69 372 VAL A CA 1
ATOM 3071 C C . VAL A 1 372 ? 15.215 2.899 36.094 1.00 84.69 372 VAL A C 1
ATOM 3073 O O . VAL A 1 372 ? 15.226 3.645 35.116 1.00 84.69 372 VAL A O 1
ATOM 3076 N N . GLY A 1 373 ? 14.720 1.658 36.027 1.00 86.88 373 GLY A N 1
ATOM 3077 C CA . GLY A 1 373 ? 14.157 1.071 34.803 1.00 86.88 373 GLY A CA 1
ATOM 3078 C C . GLY A 1 373 ? 15.188 0.814 33.692 1.00 86.88 373 GLY A C 1
ATOM 3079 O O . GLY A 1 373 ? 16.394 0.960 33.887 1.00 86.88 373 GLY A O 1
ATOM 3080 N N . THR A 1 374 ? 14.730 0.391 32.512 1.00 87.19 374 THR A N 1
ATOM 3081 C CA . THR A 1 374 ? 15.602 0.111 31.349 1.00 87.19 374 THR A CA 1
ATOM 3082 C C . THR A 1 374 ? 15.985 1.364 30.553 1.00 87.19 374 THR A C 1
ATOM 3084 O O . THR A 1 374 ? 16.881 1.306 29.715 1.00 87.19 374 THR A O 1
ATOM 3087 N N . SER A 1 375 ? 15.329 2.500 30.801 1.00 90.69 375 SER A N 1
ATOM 3088 C CA . SER A 1 375 ? 15.606 3.786 30.157 1.00 90.69 375 SER A CA 1
ATOM 3089 C C . SER A 1 375 ? 15.309 4.922 31.134 1.00 90.69 375 SER A C 1
ATOM 3091 O O . SER A 1 375 ? 14.145 5.248 31.355 1.00 90.69 375 SER A O 1
ATOM 3093 N N . PHE A 1 376 ? 16.352 5.546 31.671 1.00 93.06 376 PHE A N 1
ATOM 3094 C CA . PHE A 1 376 ? 16.265 6.674 32.596 1.00 93.06 376 PHE A CA 1
ATOM 3095 C C . PHE A 1 376 ? 16.470 8.005 31.851 1.00 93.06 376 PHE A C 1
ATOM 3097 O O . PHE A 1 376 ? 17.354 8.110 30.997 1.00 93.06 376 PHE A O 1
ATOM 3104 N N . ARG A 1 377 ? 15.641 9.015 32.146 1.00 93.19 377 ARG A N 1
ATOM 3105 C CA . ARG A 1 377 ? 15.751 10.384 31.611 1.00 93.19 377 ARG A CA 1
ATOM 3106 C C . ARG A 1 377 ? 16.252 11.293 32.727 1.00 93.19 377 ARG A C 1
ATOM 3108 O O . ARG A 1 377 ? 15.629 11.339 33.782 1.00 93.19 377 ARG A O 1
ATOM 3115 N N . TRP A 1 378 ? 17.328 12.023 32.463 1.00 93.69 378 TRP A N 1
ATOM 3116 C CA . TRP A 1 378 ? 17.846 13.066 33.343 1.00 93.69 378 TRP A CA 1
ATOM 3117 C C . TRP A 1 378 ? 17.810 14.412 32.621 1.00 93.69 378 TRP A C 1
ATOM 3119 O O . TRP A 1 378 ? 18.061 14.470 31.414 1.00 93.69 378 TRP A O 1
ATOM 3129 N N . GLU A 1 379 ? 17.466 15.478 33.338 1.00 91.56 379 GLU A N 1
ATOM 3130 C CA . GLU A 1 379 ? 17.422 16.837 32.795 1.00 91.56 379 GLU A CA 1
ATOM 3131 C C . GLU A 1 379 ? 18.421 17.713 33.539 1.00 91.56 379 GLU A C 1
ATOM 3133 O O . GLU A 1 379 ? 18.420 17.757 34.767 1.00 91.56 379 GLU A O 1
ATOM 3138 N N . VAL A 1 380 ? 19.273 18.394 32.779 1.00 89.88 380 VAL A N 1
ATOM 3139 C CA . VAL A 1 380 ? 20.311 19.294 33.284 1.00 89.88 380 VAL A CA 1
ATOM 3140 C C . VAL A 1 380 ? 20.029 20.712 32.793 1.00 89.88 380 VAL A C 1
ATOM 3142 O O . VAL A 1 380 ? 19.457 20.902 31.716 1.00 89.88 380 VAL A O 1
ATOM 3145 N N . SER A 1 381 ? 20.359 21.699 33.621 1.00 81.44 381 SER A N 1
ATOM 3146 C CA . SER A 1 381 ? 20.232 23.132 33.323 1.00 81.44 381 SER A CA 1
ATOM 3147 C C . SER A 1 381 ? 21.485 23.664 32.651 1.00 81.44 381 SER A C 1
ATOM 3149 O O . SER A 1 381 ? 22.559 23.397 33.232 1.00 81.44 381 SER A O 1
#

Foldseek 3Di:
DVCVVVVVLQQQKAKWFLQCQAQKFDPAFLLLVLLLRVLLSVDDQPDPFWDWDKDQ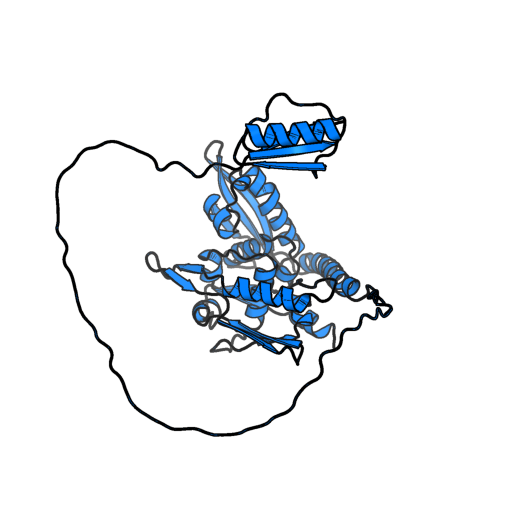LCVSCLQSVVDDQPPCSVVSVVVSVVVQQVDWIWGDPDPPDIDIAGQWDDKDAPPVVNMIITTGTRVCCVTRYPCPDRMFMFRSLLSSLDDDRQQVSVLSNVRSQCPDQADKDKDKDFQVSSCRSSVNPDPQVVPVVCCCPPHPVSNQVSPCLAGQKHKDKDFDDDPPHGGMIMIIIHGDDVVRNVVSNVVSVCVSVCVSVVSVPDDPPDPDPDDDDDDDDDDDDDDDDDDDDDDDDDDDDDDDDDDDDDDDDDDDDDDDDDDDDDDQQKAKEFEPEVPDDDHGPDMFIDSDQVVRLVVVVVVCVVVVWDHDDGADDRYGYHYTD

Solvent-accessible surface area (backbone atoms only — not comparable to full-atom values): 23208 Å² total; per-residue (Å²): 130,85,57,53,70,59,58,56,42,49,78,27,46,30,55,37,26,32,60,65,52,71,65,32,54,62,93,56,54,52,54,53,47,29,48,52,49,54,58,46,32,70,62,54,90,86,42,94,66,83,59,77,49,72,43,49,46,65,58,53,25,52,67,42,68,59,67,46,94,84,71,52,36,64,62,53,50,52,50,50,51,47,59,42,46,74,40,64,34,58,36,65,78,54,98,88,46,71,45,82,34,42,57,34,64,54,75,47,74,42,76,93,77,47,32,36,32,41,28,55,19,76,78,42,41,90,38,60,40,80,75,84,65,72,57,32,75,47,56,40,44,43,50,56,68,57,85,53,62,41,26,53,54,50,48,51,44,53,52,51,67,47,85,52,75,88,46,75,38,76,51,76,38,48,47,69,59,47,28,49,54,47,62,44,80,50,78,72,35,75,43,62,68,48,30,41,65,75,44,48,51,62,24,42,53,54,36,50,44,39,34,66,40,37,60,48,82,47,78,42,59,62,87,97,41,75,51,30,38,37,37,41,40,33,60,40,58,66,71,65,24,46,55,43,34,51,52,51,47,49,55,49,49,51,57,58,51,59,65,68,72,60,81,82,80,75,81,79,78,83,86,78,91,77,91,77,89,82,88,84,84,88,83,89,84,89,83,89,85,84,91,82,88,87,85,81,87,86,88,88,87,87,89,83,90,86,89,91,87,82,89,85,90,91,81,83,90,78,82,80,83,72,80,82,70,64,29,33,43,34,35,20,50,69,90,53,81,91,62,61,82,46,74,50,69,32,77,48,71,67,62,37,47,50,59,51,45,56,53,29,57,79,66,76,39,82,81,79,92,76,84,56,81,56,66,26,80,48,75,34,125

Nearest PDB structures (foldseek):
  8tir-assembly1_C  TM=8.554E-01  e=1.672E-13  Escherichia coli K-12
  1rep-assembly1_C  TM=8.508E-01  e=1.995E-13  Escherichia coli
  8tiz-assembly1_C  TM=8.536E-01  e=5.415E-13  Escherichia coli K-12
  7ufx-assembly1_C  TM=8.569E-01  e=4.233E-12  Escherichia coli K-12
  1hkq-assembly1_A  TM=6.848E-01  e=2.882E-04  Pseudomonas savastanoi

Radius of gyration: 29.97 Å; Cα contacts (8 Å, |Δi|>4): 485; chains: 1; bounding box: 90×70×67 Å

Secondary structure (DSSP, 8-state):
--SHHHHHHHSPEEEEEHHHHHT------HHHHHHHHHHHTT--TT-SSPPPEEEEHHHHHHHHT---TTSTHHHHHHHHHHHHHT-EEEEESSSS-EEEEESEEEEEEETTTTEEEEEE-GGGHHHHSS--SSEEEEEHHHHHH--STTHHHHHHHHHTT---TTS-EEEEEEHHHHHHHTT---GGGGSHHHHIIIIIHHHHHHHHHHSSEEEEEEEEEETTEEEEEEEEEEEPPHHHHHHHHHHHHHHHHHHHHTTTSS-----------------------------------------------------------PPPPPEEEEEEETT--S--SEEEEES-HHHHHHHHHHHHHHTTPPP-S---SSEEEEEE-